Protein AF-0000000072868939 (afdb_homodimer)

InterPro domains:
  IPR030956 Microcin B17-processing protein McbB [PF27891] (3-283)
  IPR030956 Microcin B17-processing protein McbB [TIGR04424] (2-283)

Foldseek 3Di:
DKAFADWDWDDDDQWIWIGDPVDIDTDNQPLLVQLVVVVNVVQADDDLVVSQVSCVVSVHDSVVSVVVCVVRVRMDDDPDAFQAQEEEEEECCLVLCVCVQPPLRSQSYHYPYRHYLPDPDDDDAALYEYEYEYQWDDVVSVVVVCVVPLPGHNYKYKYWYADAQKTKIAFIGHLVVLAADPCLVVVVVLVVQCVVVPVPCPTVNVVNVVCNVVVGTDHHPPDDPLLSVLVVVVVSLLSSLRNGDDPDDDDPQSRQWMWMARNVVRDIDIDGTHGDPPDPSNVD/DKAFADWDWDDDDQWIWIGDPVDIDTDNQPLLVQLVVVCNVVQTDDDLVVSQVSCVVSVHDSVVSVVVCVVRVRMDDDPDAFQAQEEEEEECCLVLCVCVQPPLRSQSYHYPYRHYLPDPDDDDAALYEYEYEYQWDDVVSVVVVCVVPLPGHNYKYKYWYADAQKTKIAFIGHLVVLAADPCLVVVVVLVVQCVVVPVPCPTVNVVNVVCNVVVGTDHHPPDDPLLSVLVVVVVSLLSSLRNGDDPDDDDPQSRQWMWMARNVVRDIDIDGTHGDPPDPSNVD

Structure (mmCIF, N/CA/C/O backbone):
data_AF-0000000072868939-model_v1
#
loop_
_entity.id
_entity.type
_entity.pdbx_description
1 polymer 'McbB family protein'
#
loop_
_atom_site.group_PDB
_atom_site.id
_atom_site.type_symbol
_atom_site.label_atom_id
_atom_site.label_alt_id
_atom_site.label_comp_id
_atom_site.label_asym_id
_atom_site.label_entity_id
_atom_site.label_seq_id
_atom_site.pdbx_PDB_ins_code
_atom_site.Cartn_x
_atom_site.Cartn_y
_atom_site.Cartn_z
_atom_site.occupancy
_atom_site.B_iso_or_equiv
_atom_site.auth_seq_id
_atom_site.auth_comp_id
_atom_site.auth_asym_id
_atom_site.auth_atom_id
_atom_site.pdbx_PDB_model_num
ATOM 1 N N . MET A 1 1 ? 19.656 -20.578 -13.594 1 76.12 1 MET A N 1
ATOM 2 C CA . MET A 1 1 ? 18.891 -20.453 -12.352 1 76.12 1 MET A CA 1
ATOM 3 C C . MET A 1 1 ? 17.406 -20.312 -12.648 1 76.12 1 MET A C 1
ATOM 5 O O . MET A 1 1 ? 17.016 -19.859 -13.719 1 76.12 1 MET A O 1
ATOM 9 N N . ILE A 1 2 ? 16.641 -21.016 -11.828 1 81.94 2 ILE A N 1
ATOM 10 C CA . ILE A 1 2 ? 15.203 -21.062 -12.023 1 81.94 2 ILE A CA 1
ATOM 11 C C . ILE A 1 2 ? 14.508 -20.297 -10.898 1 81.94 2 ILE A C 1
ATOM 13 O O . ILE A 1 2 ? 14.914 -20.391 -9.734 1 81.94 2 ILE A O 1
ATOM 17 N N . ASN A 1 3 ? 13.516 -19.531 -11.281 1 82.19 3 ASN A N 1
ATOM 18 C CA . ASN A 1 3 ? 12.703 -18.797 -10.305 1 82.19 3 ASN A CA 1
ATOM 19 C C . ASN A 1 3 ? 11.312 -19.406 -10.156 1 82.19 3 ASN A C 1
ATOM 21 O O . ASN A 1 3 ? 10.578 -19.516 -11.141 1 82.19 3 ASN A O 1
ATOM 25 N N . ILE A 1 4 ? 11.078 -19.812 -8.984 1 86.81 4 ILE A N 1
ATOM 26 C CA . ILE A 1 4 ? 9.734 -20.328 -8.711 1 86.81 4 ILE A CA 1
ATOM 27 C C . ILE A 1 4 ? 8.797 -19.156 -8.406 1 86.81 4 ILE A C 1
ATOM 29 O O . ILE A 1 4 ? 9.008 -18.422 -7.441 1 86.81 4 ILE A O 1
ATOM 33 N N . LEU A 1 5 ? 7.793 -19.047 -9.203 1 82.69 5 LEU A N 1
ATOM 34 C CA . LEU A 1 5 ? 6.816 -17.984 -9.047 1 82.69 5 LEU A CA 1
ATOM 35 C C . LEU A 1 5 ? 5.68 -18.406 -8.125 1 82.69 5 LEU A C 1
ATOM 37 O O . LEU A 1 5 ? 5.5 -19.609 -7.871 1 82.69 5 LEU A O 1
ATOM 41 N N . PRO A 1 6 ? 5.012 -17.422 -7.656 1 81.69 6 PRO A N 1
ATOM 42 C CA . PRO A 1 6 ? 3.891 -17.766 -6.781 1 81.69 6 PRO A CA 1
ATOM 43 C C . PRO A 1 6 ? 2.811 -18.578 -7.492 1 81.69 6 PRO A C 1
ATOM 45 O O . PRO A 1 6 ? 2.502 -18.312 -8.656 1 81.69 6 PRO A O 1
ATOM 48 N N . PHE A 1 7 ? 2.381 -19.547 -6.809 1 88.31 7 PHE A N 1
ATOM 49 C CA . PHE A 1 7 ? 1.257 -20.328 -7.309 1 88.31 7 PHE A CA 1
ATOM 50 C C . PHE A 1 7 ? 0.473 -20.938 -6.156 1 88.31 7 PHE A C 1
ATOM 52 O O . PHE A 1 7 ? 0.938 -20.953 -5.012 1 88.31 7 PHE A O 1
ATOM 59 N N . GLU A 1 8 ? -0.803 -21.312 -6.469 1 87.81 8 GLU A N 1
ATOM 60 C CA . GLU A 1 8 ? -1.656 -22 -5.504 1 87.81 8 GLU A CA 1
ATOM 61 C C . GLU A 1 8 ? -2.193 -23.312 -6.078 1 87.81 8 GLU A C 1
ATOM 63 O O . GLU A 1 8 ? -2.391 -23.438 -7.289 1 87.81 8 GLU A O 1
ATOM 68 N N . ILE A 1 9 ? -2.279 -24.25 -5.172 1 88.38 9 ILE A N 1
ATOM 69 C CA . ILE A 1 9 ? -2.91 -25.516 -5.523 1 88.38 9 ILE A CA 1
ATOM 70 C C . ILE A 1 9 ? -4.164 -25.719 -4.676 1 88.38 9 ILE A C 1
ATOM 72 O O . ILE A 1 9 ? -4.113 -25.625 -3.447 1 88.38 9 ILE A O 1
ATOM 76 N N . ILE A 1 10 ? -5.215 -25.859 -5.383 1 86.56 10 ILE A N 1
ATOM 77 C CA . ILE A 1 10 ? -6.473 -26.109 -4.688 1 86.56 10 ILE A CA 1
ATOM 78 C C . ILE A 1 10 ? -6.988 -27.5 -5.051 1 86.56 10 ILE A C 1
ATOM 80 O O . ILE A 1 10 ? -6.973 -27.891 -6.223 1 86.56 10 ILE A O 1
ATOM 84 N N . SER A 1 11 ? -7.285 -28.188 -4.004 1 84.25 11 SER A N 1
ATOM 85 C CA . SER A 1 11 ? -7.789 -29.531 -4.246 1 84.25 11 SER A CA 1
ATOM 86 C C . SER A 1 11 ? -9.125 -29.766 -3.553 1 84.25 11 SER A C 1
ATOM 88 O O . SER A 1 11 ? -9.32 -29.344 -2.41 1 84.25 11 SER A O 1
ATOM 90 N N . ARG A 1 12 ? -10.125 -30.219 -4.297 1 81.44 12 ARG A N 1
ATOM 91 C CA . ARG A 1 12 ? -11.406 -30.656 -3.744 1 81.44 12 ARG A CA 1
ATOM 92 C C . ARG A 1 12 ? -11.898 -31.906 -4.438 1 81.44 12 ARG A C 1
ATOM 94 O O . ARG A 1 12 ? -11.984 -31.953 -5.668 1 81.44 12 ARG A O 1
ATOM 101 N N . ASN A 1 13 ? -12.227 -32.812 -3.531 1 79.56 13 ASN A N 1
ATOM 102 C CA . ASN A 1 13 ? -12.641 -34.125 -4.039 1 79.56 13 ASN A CA 1
ATOM 103 C C . ASN A 1 13 ? -11.602 -34.719 -4.988 1 79.56 13 ASN A C 1
ATOM 105 O O . ASN A 1 13 ? -10.43 -34.875 -4.625 1 79.56 13 ASN A O 1
ATOM 109 N N . THR A 1 14 ? -11.852 -34.906 -6.293 1 76.19 14 THR A N 1
ATOM 110 C CA . THR A 1 14 ? -10.93 -35.562 -7.207 1 76.19 14 THR A CA 1
ATOM 111 C C . THR A 1 14 ? -10.281 -34.531 -8.148 1 76.19 14 THR A C 1
ATOM 113 O O . THR A 1 14 ? -9.547 -34.906 -9.062 1 76.19 14 THR A O 1
ATOM 116 N N . LYS A 1 15 ? -10.539 -33.312 -7.863 1 82.81 15 LYS A N 1
ATOM 117 C CA . LYS A 1 15 ? -10.016 -32.312 -8.781 1 82.81 15 LYS A CA 1
ATOM 118 C C . LYS A 1 15 ? -8.922 -31.484 -8.117 1 82.81 15 LYS A C 1
ATOM 120 O O . LYS A 1 15 ? -9.07 -31.047 -6.969 1 82.81 15 LYS A O 1
ATOM 125 N N . THR A 1 16 ? -7.773 -31.391 -8.766 1 87.12 16 THR A N 1
ATOM 126 C CA . THR A 1 16 ? -6.668 -30.562 -8.312 1 87.12 16 THR A CA 1
ATOM 127 C C . THR A 1 16 ? -6.348 -29.484 -9.352 1 87.12 16 THR A C 1
ATOM 129 O O . THR A 1 16 ? -6.086 -29.797 -10.516 1 87.12 16 THR A O 1
ATOM 132 N N . LEU A 1 17 ? -6.414 -28.234 -8.883 1 88.88 17 LEU A N 1
ATOM 133 C CA . LEU A 1 17 ? -6.191 -27.109 -9.797 1 88.88 17 LEU A CA 1
ATOM 134 C C . LEU A 1 17 ? -4.926 -26.344 -9.422 1 88.88 17 LEU A C 1
ATOM 136 O O . LEU A 1 17 ? -4.699 -26.062 -8.242 1 88.88 17 LEU A O 1
ATOM 140 N N . LEU A 1 18 ? -4.113 -26.188 -10.414 1 89.94 18 LEU A N 1
ATOM 141 C CA . LEU A 1 18 ? -2.971 -25.281 -10.297 1 89.94 18 LEU A CA 1
ATOM 142 C C . LEU A 1 18 ? -3.332 -23.875 -10.758 1 89.94 18 LEU A C 1
ATOM 144 O O . LEU A 1 18 ? -3.863 -23.688 -11.852 1 89.94 18 LEU A O 1
ATOM 148 N N . ILE A 1 19 ? -3.127 -22.922 -9.852 1 87.31 19 ILE A N 1
ATOM 149 C CA . ILE A 1 19 ? -3.443 -21.531 -10.164 1 87.31 19 ILE A CA 1
ATOM 150 C C . ILE A 1 19 ? -2.17 -20.688 -10.125 1 87.31 19 ILE A C 1
ATOM 152 O O . ILE A 1 19 ? -1.47 -20.656 -9.109 1 87.31 19 ILE A O 1
ATOM 156 N N . THR A 1 20 ? -1.794 -20.078 -11.219 1 86.88 20 THR A N 1
ATOM 157 C CA . THR A 1 20 ? -0.674 -19.141 -11.328 1 86.88 20 THR A CA 1
ATOM 158 C C . THR A 1 20 ? -1.144 -17.797 -11.844 1 86.88 20 THR A C 1
ATOM 160 O O . THR A 1 20 ? -2.344 -17.562 -12.023 1 86.88 20 THR A O 1
ATOM 163 N N . TYR A 1 21 ? -0.229 -16.891 -12.023 1 77.5 21 TYR A N 1
ATOM 164 C CA . TYR A 1 21 ? -0.583 -15.578 -12.547 1 77.5 21 TYR A CA 1
ATOM 165 C C . TYR A 1 21 ? -1.028 -15.672 -14 1 77.5 21 TYR A C 1
ATOM 167 O O . TYR A 1 21 ? -1.817 -14.844 -14.469 1 77.5 21 TYR A O 1
ATOM 175 N N . ILE A 1 22 ? -0.579 -16.703 -14.656 1 76.25 22 ILE A N 1
ATOM 176 C CA . ILE A 1 22 ? -0.777 -16.688 -16.109 1 76.25 22 ILE A CA 1
ATOM 177 C C . ILE A 1 22 ? -1.747 -17.797 -16.5 1 76.25 22 ILE A C 1
ATOM 179 O O . ILE A 1 22 ? -2.287 -17.797 -17.609 1 76.25 22 ILE A O 1
ATOM 183 N N . SER A 1 23 ? -1.948 -18.766 -15.5 1 78.44 23 SER A N 1
ATOM 184 C CA . SER A 1 23 ? -2.77 -19.875 -15.953 1 78.44 23 SER A CA 1
ATOM 185 C C . SER A 1 23 ? -3.463 -20.578 -14.781 1 78.44 23 SER A C 1
ATOM 187 O O . SER A 1 23 ? -3.084 -20.375 -13.625 1 78.44 23 SER A O 1
ATOM 189 N N . SER A 1 24 ? -4.504 -21.234 -15.148 1 82.5 24 SER A N 1
ATOM 190 C CA . SER A 1 24 ? -5.164 -22.203 -14.281 1 82.5 24 SER A CA 1
ATOM 191 C C . SER A 1 24 ? -5.34 -23.547 -14.984 1 82.5 24 SER A C 1
ATOM 193 O O . SER A 1 24 ? -5.984 -23.625 -16.031 1 82.5 24 SER A O 1
ATOM 195 N N . VAL A 1 25 ? -4.699 -24.562 -14.414 1 84.69 25 VAL A N 1
ATOM 196 C CA . VAL A 1 25 ? -4.715 -25.844 -15.109 1 84.69 25 VAL A CA 1
ATOM 197 C C . VAL A 1 25 ? -5.059 -26.969 -14.133 1 84.69 25 VAL A C 1
ATOM 199 O O . VAL A 1 25 ? -4.719 -26.891 -12.945 1 84.69 25 VAL A O 1
ATOM 202 N N . ASP A 1 26 ? -5.766 -27.953 -14.711 1 85.94 26 ASP A N 1
ATOM 203 C CA . ASP A 1 26 ? -6.039 -29.172 -13.961 1 85.94 26 ASP A CA 1
ATOM 204 C C . ASP A 1 26 ? -4.805 -30.078 -13.914 1 85.94 26 ASP A C 1
ATOM 206 O O . ASP A 1 26 ? -4.164 -30.312 -14.938 1 85.94 26 ASP A O 1
ATOM 210 N N . ILE A 1 27 ? -4.527 -30.453 -12.68 1 89.12 27 ILE A N 1
ATOM 211 C CA . ILE A 1 27 ? -3.387 -31.359 -12.531 1 89.12 27 ILE A CA 1
ATOM 212 C C . ILE A 1 27 ? -3.877 -32.75 -12.195 1 89.12 27 ILE A C 1
ATOM 214 O O . ILE A 1 27 ? -4.461 -32.969 -11.133 1 89.12 27 ILE A O 1
ATOM 218 N N . THR A 1 28 ? -3.613 -33.719 -13.055 1 88.31 28 THR A N 1
ATOM 219 C CA . THR A 1 28 ? -4.055 -35.094 -12.859 1 88.31 28 THR A CA 1
ATOM 220 C C . THR A 1 28 ? -2.867 -36 -12.555 1 88.31 28 THR A C 1
ATOM 222 O O . THR A 1 28 ? -3.023 -37.031 -11.891 1 88.31 28 THR A O 1
ATOM 225 N N . HIS A 1 29 ? -1.738 -35.625 -12.992 1 91.31 29 HIS A N 1
ATOM 226 C CA . HIS A 1 29 ? -0.542 -36.438 -12.812 1 91.31 29 HIS A CA 1
ATOM 227 C C . HIS A 1 29 ? -0.045 -36.375 -11.375 1 91.31 29 HIS A C 1
ATOM 229 O O . HIS A 1 29 ? 0.337 -35.312 -10.891 1 91.31 29 HIS A O 1
ATOM 235 N N . GLU A 1 30 ? -0.008 -37.531 -10.711 1 90.94 30 GLU A N 1
ATOM 236 C CA . GLU A 1 30 ? 0.362 -37.594 -9.297 1 90.94 30 GLU A CA 1
ATOM 237 C C . GLU A 1 30 ? 1.808 -37.156 -9.086 1 90.94 30 GLU A C 1
ATOM 239 O O . GLU A 1 30 ? 2.125 -36.531 -8.086 1 90.94 30 GLU A O 1
ATOM 244 N N . GLY A 1 31 ? 2.611 -37.5 -9.977 1 93.31 31 GLY A N 1
ATOM 245 C CA . GLY A 1 31 ? 3.992 -37.062 -9.898 1 93.31 31 GLY A CA 1
ATOM 246 C C . GLY A 1 31 ? 4.133 -35.531 -9.906 1 93.31 31 GLY A C 1
ATOM 247 O O . GLY A 1 31 ? 4.906 -34.969 -9.125 1 93.31 31 GLY A O 1
ATOM 248 N N . MET A 1 32 ? 3.381 -34.906 -10.734 1 94.81 32 MET A N 1
ATOM 249 C CA . MET A 1 32 ? 3.436 -33.438 -10.836 1 94.81 32 MET A CA 1
ATOM 250 C C . MET A 1 32 ? 2.875 -32.812 -9.578 1 94.81 32 MET A C 1
ATOM 252 O O . MET A 1 32 ? 3.379 -31.766 -9.133 1 94.81 32 MET A O 1
ATOM 256 N N . LYS A 1 33 ? 1.9 -33.406 -9.07 1 93 33 LYS A N 1
ATOM 257 C CA . LYS A 1 33 ? 1.37 -32.906 -7.809 1 93 33 LYS A CA 1
ATOM 258 C C . LYS A 1 33 ? 2.443 -32.875 -6.727 1 93 33 LYS A C 1
ATOM 260 O O . LYS A 1 33 ? 2.58 -31.906 -5.984 1 93 33 LYS A O 1
ATOM 265 N N . LYS A 1 34 ? 3.17 -33.906 -6.715 1 93.06 34 LYS A N 1
ATOM 266 C CA . LYS A 1 34 ? 4.242 -34.031 -5.73 1 93.06 34 LYS A CA 1
ATOM 267 C C . LYS A 1 34 ? 5.316 -32.969 -5.953 1 93.06 34 LYS A C 1
ATOM 269 O O . LYS A 1 34 ? 5.809 -32.344 -5 1 93.06 34 LYS A O 1
ATOM 274 N N . VAL A 1 35 ? 5.641 -32.781 -7.156 1 95.06 35 VAL A N 1
ATOM 275 C CA . VAL A 1 35 ? 6.652 -31.797 -7.504 1 95.06 35 VAL A CA 1
ATOM 276 C C . VAL A 1 35 ? 6.18 -30.406 -7.07 1 95.06 35 VAL A C 1
ATOM 278 O O . VAL A 1 35 ? 6.93 -29.656 -6.438 1 95.06 35 VAL A O 1
ATOM 281 N N . LEU A 1 36 ? 4.953 -30.109 -7.367 1 94.12 36 LEU A N 1
ATOM 282 C CA . LEU A 1 36 ? 4.387 -28.812 -7.047 1 94.12 36 LEU A CA 1
ATOM 283 C C . LEU A 1 36 ? 4.328 -28.594 -5.539 1 94.12 36 LEU A C 1
ATOM 285 O O . LEU A 1 36 ? 4.609 -27.5 -5.051 1 94.12 36 LEU A O 1
ATOM 289 N N . GLU A 1 37 ? 4.027 -29.594 -4.848 1 91.69 37 GLU A N 1
ATOM 290 C CA . GLU A 1 37 ? 4 -29.5 -3.393 1 91.69 37 GLU A CA 1
ATOM 291 C C . GLU A 1 37 ? 5.391 -29.203 -2.834 1 91.69 37 GLU A C 1
ATOM 293 O O . GLU A 1 37 ? 5.535 -28.422 -1.894 1 91.69 37 GLU A O 1
ATOM 298 N N . SER A 1 38 ? 6.34 -29.797 -3.432 1 91.25 38 SER A N 1
ATOM 299 C CA . SER A 1 38 ? 7.719 -29.562 -3.014 1 91.25 38 SER A CA 1
ATOM 300 C C . SER A 1 38 ? 8.156 -28.141 -3.334 1 91.25 38 SE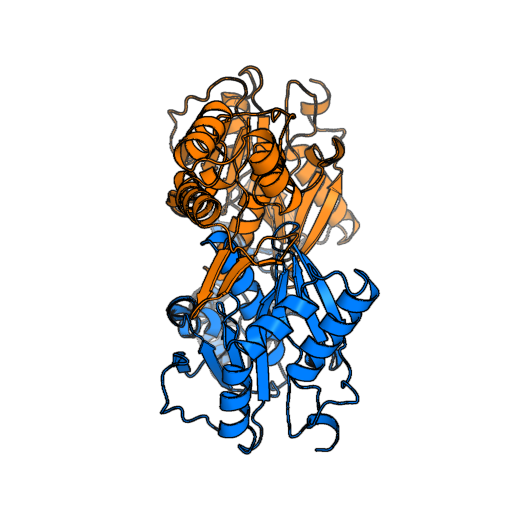R A C 1
ATOM 302 O O . SER A 1 38 ? 8.867 -27.516 -2.547 1 91.25 38 SER A O 1
ATOM 304 N N . LEU A 1 39 ? 7.699 -27.672 -4.457 1 91.31 39 LEU A N 1
ATOM 305 C CA . LEU A 1 39 ? 8.102 -26.344 -4.914 1 91.31 39 LEU A CA 1
ATOM 306 C C . LEU A 1 39 ? 7.41 -25.25 -4.105 1 91.31 39 LEU A C 1
ATOM 308 O O . LEU A 1 39 ? 7.914 -24.125 -4.008 1 91.31 39 LEU A O 1
ATOM 312 N N . ARG A 1 40 ? 6.312 -25.562 -3.576 1 86.12 40 ARG A N 1
ATOM 313 C CA . ARG A 1 40 ? 5.531 -24.594 -2.812 1 86.12 40 ARG A CA 1
ATOM 314 C C . ARG A 1 40 ? 6.336 -24.047 -1.637 1 86.12 40 ARG A C 1
ATOM 316 O O . ARG A 1 40 ? 6.215 -22.875 -1.288 1 86.12 40 ARG A O 1
ATOM 323 N N . SER A 1 41 ? 7.18 -24.875 -1.128 1 80.25 41 SER A N 1
ATOM 324 C CA . SER A 1 41 ? 7.965 -24.484 0.037 1 80.25 41 SER A CA 1
ATOM 325 C C . SER A 1 41 ? 9.289 -23.844 -0.379 1 80.25 41 SER A C 1
ATOM 327 O O . SER A 1 41 ? 10.047 -23.375 0.469 1 80.25 41 SER A O 1
ATOM 329 N N . LYS A 1 42 ? 9.555 -23.828 -1.632 1 77.94 42 LYS A N 1
ATOM 330 C CA . LYS A 1 42 ? 10.852 -23.359 -2.113 1 77.94 42 LYS A CA 1
ATOM 331 C C . LYS A 1 42 ? 10.688 -22.125 -3.016 1 77.94 42 LYS A C 1
ATOM 333 O O . LYS A 1 42 ? 11.375 -22.016 -4.035 1 77.94 42 LYS A O 1
ATOM 338 N N . GLN A 1 43 ? 9.789 -21.375 -2.682 1 74.94 43 GLN A N 1
ATOM 339 C CA . GLN A 1 43 ? 9.594 -20.188 -3.51 1 74.94 43 GLN A CA 1
ATOM 340 C C . GLN A 1 43 ? 10.867 -19.359 -3.596 1 74.94 43 GLN A C 1
ATOM 342 O O . GLN A 1 43 ? 11.586 -19.203 -2.604 1 74.94 43 GLN A O 1
ATOM 347 N N . GLY A 1 44 ? 11.125 -18.875 -4.801 1 75.5 44 GLY A N 1
ATOM 348 C CA . GLY A 1 44 ? 12.352 -18.141 -5.043 1 75.5 44 GLY A CA 1
ATOM 349 C C . GLY A 1 44 ? 13.297 -18.844 -5.996 1 75.5 44 GLY A C 1
ATOM 350 O O . GLY A 1 44 ? 12.859 -19.609 -6.863 1 75.5 44 GLY A O 1
ATOM 351 N N . ILE A 1 45 ? 14.617 -18.5 -5.906 1 75.44 45 ILE A N 1
ATOM 352 C CA . ILE A 1 45 ? 15.602 -19 -6.863 1 75.44 45 ILE A CA 1
ATOM 353 C C . ILE A 1 45 ? 16.125 -20.359 -6.418 1 75.44 45 ILE A C 1
ATOM 355 O O . ILE A 1 45 ? 16.531 -20.531 -5.27 1 75.44 45 ILE A O 1
ATOM 359 N N . ILE A 1 46 ? 16 -21.297 -7.324 1 82.69 46 ILE A N 1
ATOM 360 C CA . ILE A 1 46 ? 16.547 -22.609 -7.062 1 82.69 46 ILE A CA 1
ATOM 361 C C . ILE A 1 46 ? 17.469 -23.016 -8.211 1 82.69 46 ILE A C 1
ATOM 363 O O . ILE A 1 46 ? 17.422 -22.422 -9.289 1 82.69 46 ILE A O 1
ATOM 367 N N . SER A 1 47 ? 18.297 -23.906 -7.941 1 85.81 47 SER A N 1
ATOM 368 C CA . SER A 1 47 ? 19.172 -24.422 -8.984 1 85.81 47 SER A CA 1
ATOM 369 C C . SER A 1 47 ? 18.422 -25.359 -9.93 1 85.81 47 SER A C 1
ATOM 371 O O . SER A 1 47 ? 17.469 -26.016 -9.523 1 85.81 47 SER A O 1
ATOM 373 N N . GLU A 1 48 ? 18.906 -25.359 -11.172 1 88.31 48 GLU A N 1
ATOM 374 C CA . GLU A 1 48 ? 18.344 -26.281 -12.148 1 88.31 48 GLU A CA 1
ATOM 375 C C . GLU A 1 48 ? 18.531 -27.734 -11.703 1 88.31 48 GLU A C 1
ATOM 377 O O . GLU A 1 48 ? 17.688 -28.578 -11.977 1 88.31 48 GLU A O 1
ATOM 382 N N . TYR A 1 49 ? 19.594 -27.891 -11.039 1 90.88 49 TYR A N 1
ATOM 383 C CA . TYR A 1 49 ? 19.906 -29.234 -10.547 1 90.88 49 TYR A CA 1
ATOM 384 C C . TYR A 1 49 ? 18.828 -29.719 -9.578 1 90.88 49 TYR A C 1
ATOM 386 O O . TYR A 1 49 ? 18.391 -30.859 -9.648 1 90.88 49 TYR A O 1
ATOM 394 N N . LEU A 1 50 ? 18.422 -28.922 -8.727 1 91.75 50 LEU A N 1
ATOM 395 C CA . LEU A 1 50 ? 17.406 -29.266 -7.738 1 91.75 50 LEU A CA 1
ATOM 396 C C . LEU A 1 50 ? 16.062 -29.578 -8.414 1 91.75 50 LEU A C 1
ATOM 398 O O . LEU A 1 50 ? 15.375 -30.516 -8.016 1 91.75 50 LEU A O 1
ATOM 402 N N . LEU A 1 51 ? 15.734 -28.797 -9.367 1 93.56 51 LEU A N 1
ATOM 403 C CA . LEU A 1 51 ? 14.5 -29.062 -10.094 1 93.56 51 LEU A CA 1
ATOM 404 C C . LEU A 1 51 ? 14.562 -30.406 -10.812 1 93.56 51 LEU A C 1
ATOM 406 O O . LEU A 1 51 ? 13.609 -31.188 -10.766 1 93.56 51 LEU A O 1
ATOM 410 N N . ASP A 1 52 ? 15.727 -30.641 -11.391 1 94.81 52 ASP A N 1
ATOM 411 C CA . ASP A 1 52 ? 15.922 -31.906 -12.094 1 94.81 52 ASP A CA 1
ATOM 412 C C . ASP A 1 52 ? 15.781 -33.094 -11.148 1 94.81 52 ASP A C 1
ATOM 414 O O . ASP A 1 52 ? 15.18 -34.094 -11.5 1 94.81 52 ASP A O 1
ATOM 418 N N . LYS A 1 53 ? 16.312 -32.906 -10.055 1 95 53 LYS A N 1
ATOM 419 C CA . LYS A 1 53 ? 16.25 -33.969 -9.047 1 95 53 LYS A CA 1
ATOM 420 C C . LYS A 1 53 ? 14.797 -34.25 -8.633 1 95 53 LYS A C 1
ATOM 422 O O . LYS A 1 53 ? 14.391 -35.406 -8.492 1 95 53 LYS A O 1
ATOM 427 N N . LEU A 1 54 ? 14 -33.219 -8.414 1 94.81 54 LEU A N 1
ATOM 428 C CA . LEU A 1 54 ? 12.602 -33.344 -8.023 1 94.81 54 LEU A CA 1
ATOM 429 C C . LEU A 1 54 ? 11.797 -34.062 -9.109 1 94.81 54 LEU A C 1
ATOM 431 O O . LEU A 1 54 ? 10.961 -34.906 -8.812 1 94.81 54 LEU A O 1
ATOM 435 N N . LEU A 1 55 ? 12.07 -33.719 -10.312 1 96.06 55 LEU A N 1
ATOM 436 C CA . LEU A 1 55 ? 11.367 -34.312 -11.438 1 96.06 55 LEU A CA 1
ATOM 437 C C . LEU A 1 55 ? 11.727 -35.781 -11.578 1 96.06 55 LEU A C 1
ATOM 439 O O . LEU A 1 55 ? 10.859 -36.625 -11.805 1 96.06 55 LEU A O 1
ATOM 443 N N . ASP A 1 56 ? 12.984 -36.062 -11.359 1 95.06 56 ASP A N 1
ATOM 444 C CA . ASP A 1 56 ? 13.461 -37.438 -11.445 1 95.06 56 ASP A CA 1
ATOM 445 C C . ASP A 1 56 ? 12.828 -38.312 -10.359 1 95.06 56 ASP A C 1
ATOM 447 O O . ASP A 1 56 ? 12.383 -39.406 -10.625 1 95.06 56 ASP A O 1
ATOM 451 N N . GLU A 1 57 ? 12.781 -37.781 -9.25 1 94.75 57 GLU A N 1
ATOM 452 C CA . GLU A 1 57 ? 12.219 -38.5 -8.109 1 94.75 57 GLU A CA 1
ATOM 453 C C . GLU A 1 57 ? 10.727 -38.781 -8.312 1 94.75 57 GLU A C 1
ATOM 455 O O . GLU A 1 57 ? 10.188 -39.719 -7.754 1 94.75 57 GLU A O 1
ATOM 460 N N . SER A 1 58 ? 10.094 -38 -9.062 1 94.25 58 SER A N 1
ATOM 461 C CA . SER A 1 58 ? 8.656 -38.125 -9.289 1 94.25 58 SER A CA 1
ATOM 462 C C . SER A 1 58 ? 8.375 -38.812 -10.617 1 94.25 58 SER A C 1
ATOM 464 O O . SER A 1 58 ? 7.23 -38.844 -11.086 1 94.25 58 SER A O 1
ATOM 466 N N . LEU A 1 59 ? 9.367 -39.281 -11.266 1 93.31 59 LEU A N 1
ATOM 467 C CA . LEU A 1 59 ? 9.289 -40.062 -12.492 1 93.31 59 LEU A CA 1
ATOM 468 C C . LEU A 1 59 ? 8.68 -39.25 -13.625 1 93.31 59 LEU A C 1
ATOM 470 O O . LEU A 1 59 ? 7.82 -39.719 -14.359 1 93.31 59 LEU A O 1
ATOM 474 N N . ILE A 1 60 ? 9.023 -37.969 -13.625 1 95.25 60 ILE A N 1
ATOM 475 C CA . ILE A 1 60 ? 8.602 -37.094 -14.695 1 95.25 60 ILE A CA 1
ATOM 476 C C . ILE A 1 60 ? 9.781 -36.781 -15.625 1 95.25 60 ILE A C 1
ATOM 478 O O . ILE A 1 60 ? 10.898 -36.531 -15.156 1 95.25 60 ILE A O 1
ATOM 482 N N . ASP A 1 61 ? 9.477 -36.938 -16.906 1 95 61 ASP A N 1
ATOM 483 C CA . ASP A 1 61 ? 10.5 -36.531 -17.859 1 95 61 ASP A CA 1
ATOM 484 C C . ASP A 1 61 ? 10.93 -35.094 -17.625 1 95 61 ASP A C 1
ATOM 486 O O . ASP A 1 61 ? 10.086 -34.188 -17.547 1 95 61 ASP A O 1
ATOM 490 N N . LYS A 1 62 ? 12.188 -34.844 -17.578 1 94.12 62 LYS A N 1
ATOM 491 C CA . LYS A 1 62 ? 12.727 -33.562 -17.188 1 94.12 62 LYS A CA 1
ATOM 492 C C . LYS A 1 62 ? 12.297 -32.469 -18.172 1 94.12 62 LYS A C 1
ATOM 494 O O . LYS A 1 62 ? 11.836 -31.391 -17.75 1 94.12 62 LYS A O 1
ATOM 499 N N . ASP A 1 63 ? 12.43 -32.719 -19.406 1 93.88 63 ASP A N 1
ATOM 500 C CA . ASP A 1 63 ? 12.109 -31.703 -20.406 1 93.88 63 ASP A CA 1
ATOM 501 C C . ASP A 1 63 ? 10.617 -31.391 -20.422 1 93.88 63 ASP A C 1
ATOM 503 O O . ASP A 1 63 ? 10.219 -30.234 -20.484 1 93.88 63 ASP A O 1
ATOM 507 N N . LYS A 1 64 ? 9.883 -32.406 -20.297 1 93.88 64 LYS A N 1
ATOM 508 C CA . LYS A 1 64 ? 8.438 -32.219 -20.281 1 93.88 64 LYS A CA 1
ATOM 509 C C . LYS A 1 64 ? 7.965 -31.531 -19.016 1 93.88 64 LYS A C 1
ATOM 511 O O . LYS A 1 64 ? 7.082 -30.688 -19.062 1 93.88 64 LYS A O 1
ATOM 516 N N . GLY A 1 65 ? 8.539 -31.938 -17.953 1 94.75 65 GLY A N 1
ATOM 517 C CA . GLY A 1 65 ? 8.211 -31.312 -16.688 1 94.75 65 GLY A CA 1
ATOM 518 C C . GLY A 1 65 ? 8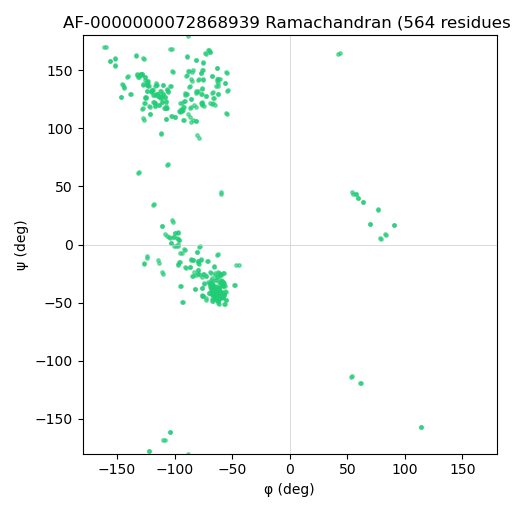.547 -29.828 -16.656 1 94.75 65 GLY A C 1
ATOM 519 O O . GLY A 1 65 ? 7.719 -29.016 -16.25 1 94.75 65 GLY A O 1
ATOM 520 N N . LYS A 1 66 ? 9.727 -29.531 -17.125 1 93.62 66 LYS A N 1
ATOM 521 C CA . LYS A 1 66 ? 10.156 -28.141 -17.172 1 93.62 66 LYS A CA 1
ATOM 522 C C . LYS A 1 66 ? 9.273 -27.312 -18.109 1 93.62 66 LYS A C 1
ATOM 524 O O . LYS A 1 66 ? 8.898 -26.188 -17.781 1 93.62 66 LYS A O 1
ATOM 529 N N . GLU A 1 67 ? 9.039 -27.906 -19.172 1 92.94 67 GLU A N 1
ATOM 530 C CA . GLU A 1 67 ? 8.172 -27.234 -20.125 1 92.94 67 GLU A CA 1
ATOM 531 C C . GLU A 1 67 ? 6.809 -26.922 -19.516 1 92.94 67 GLU A C 1
ATOM 533 O O . GLU A 1 67 ? 6.281 -25.828 -19.672 1 92.94 67 GLU A O 1
ATOM 538 N N . PHE A 1 68 ? 6.262 -27.922 -18.828 1 93.69 68 PHE A N 1
ATOM 539 C CA . PHE A 1 68 ? 4.98 -27.734 -18.156 1 93.69 68 PHE A CA 1
ATOM 540 C C . PHE A 1 68 ? 5.055 -26.609 -17.125 1 93.69 68 PHE A C 1
ATOM 542 O O . PHE A 1 68 ? 4.18 -25.734 -17.094 1 93.69 68 PHE A O 1
ATOM 549 N N . LEU A 1 69 ? 6.066 -26.547 -16.359 1 94.38 69 LEU A N 1
ATOM 550 C CA . LEU A 1 69 ? 6.219 -25.578 -15.281 1 94.38 69 LEU A CA 1
ATOM 551 C C . LEU A 1 69 ? 6.449 -24.172 -15.844 1 94.38 69 LEU A C 1
ATOM 553 O O . LEU A 1 69 ? 5.984 -23.188 -15.266 1 94.38 69 LEU A O 1
ATOM 557 N N . ILE A 1 70 ? 7.09 -24.109 -16.953 1 90 70 ILE A N 1
ATOM 558 C CA . ILE A 1 70 ? 7.34 -22.828 -17.594 1 90 70 ILE A CA 1
ATOM 559 C C . ILE A 1 70 ? 6.059 -22.328 -18.25 1 90 70 ILE A C 1
ATOM 561 O O . ILE A 1 70 ? 5.664 -21.172 -18.062 1 90 70 ILE A O 1
ATOM 565 N N . THR A 1 71 ? 5.398 -23.219 -18.922 1 87.75 71 THR A N 1
ATOM 566 C CA . THR A 1 71 ? 4.203 -22.844 -19.672 1 87.75 71 THR A CA 1
ATOM 567 C C . THR A 1 71 ? 3.076 -22.438 -18.719 1 87.75 71 THR A C 1
ATOM 569 O O . THR A 1 71 ? 2.279 -21.547 -19.047 1 87.75 71 THR A O 1
ATOM 572 N N . THR A 1 72 ? 3.049 -23.078 -17.578 1 88.56 72 THR A N 1
ATOM 573 C CA . THR A 1 72 ? 1.983 -22.781 -16.625 1 88.56 72 THR A CA 1
ATOM 574 C C . THR A 1 72 ? 2.344 -21.578 -15.75 1 88.56 72 THR A C 1
ATOM 576 O O . THR A 1 72 ? 1.496 -21.047 -15.031 1 88.56 72 THR A O 1
ATOM 579 N N . GLY A 1 73 ? 3.559 -21.156 -15.773 1 86.5 73 GLY A N 1
ATOM 580 C CA . GLY A 1 73 ? 3.977 -19.969 -15.047 1 86.5 73 GLY A CA 1
ATOM 581 C C . GLY A 1 73 ? 4.457 -20.266 -13.641 1 86.5 73 GLY A C 1
ATOM 582 O O . GLY A 1 73 ? 4.543 -19.359 -12.812 1 86.5 73 GLY A O 1
ATOM 583 N N . VAL A 1 74 ? 4.754 -21.484 -13.391 1 90.25 74 VAL A N 1
ATOM 584 C CA . VAL A 1 74 ? 5.258 -21.844 -12.062 1 90.25 74 VAL A CA 1
ATOM 585 C C . VAL A 1 74 ? 6.715 -21.422 -11.93 1 90.25 74 VAL A C 1
ATOM 587 O O . VAL A 1 74 ? 7.145 -20.969 -10.859 1 90.25 74 VAL A O 1
ATOM 590 N N . ILE A 1 75 ? 7.441 -21.578 -13.07 1 89.5 75 ILE A N 1
ATOM 591 C CA . ILE A 1 75 ? 8.844 -21.188 -13.016 1 89.5 75 ILE A CA 1
ATOM 592 C C . ILE A 1 75 ? 9.164 -20.281 -14.203 1 89.5 75 ILE A C 1
ATOM 594 O O . ILE A 1 75 ? 8.484 -20.312 -15.227 1 89.5 75 ILE A O 1
ATOM 598 N N . ASN A 1 76 ? 9.992 -19.391 -14 1 81.44 76 ASN A N 1
ATOM 599 C CA . ASN A 1 76 ? 10.57 -18.562 -15.055 1 81.44 76 ASN A CA 1
ATOM 600 C C . ASN A 1 76 ? 12.086 -18.719 -15.125 1 81.44 76 ASN A C 1
ATOM 602 O O . ASN A 1 76 ? 12.75 -18.875 -14.102 1 81.44 76 ASN A O 1
ATOM 606 N N . LYS A 1 77 ? 12.5 -18.922 -16.391 1 72.69 77 LYS A N 1
AT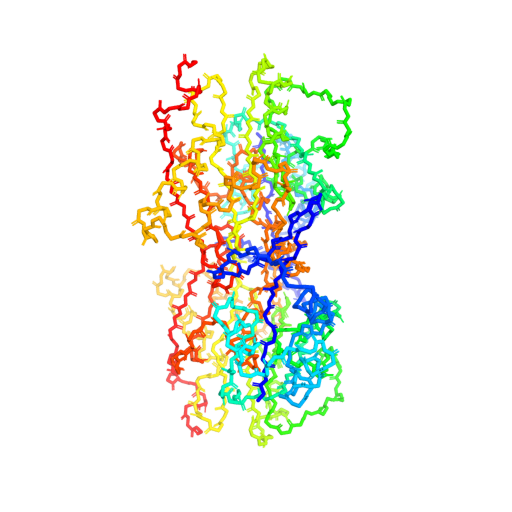OM 607 C CA . LYS A 1 77 ? 13.953 -18.984 -16.578 1 72.69 77 LYS A CA 1
ATOM 608 C C . LYS A 1 77 ? 14.555 -17.578 -16.594 1 72.69 77 LYS A C 1
ATOM 610 O O . LYS A 1 77 ? 14.062 -16.688 -17.297 1 72.69 77 LYS A O 1
ATOM 615 N N . THR A 1 78 ? 14.969 -17.078 -15.477 1 62.56 78 THR A N 1
ATOM 616 C CA . THR A 1 78 ? 15.523 -15.734 -15.438 1 62.56 78 THR A CA 1
ATOM 617 C C . THR A 1 78 ? 17.016 -15.758 -15.742 1 62.56 78 THR A C 1
ATOM 619 O O . THR A 1 78 ? 17.766 -16.578 -15.203 1 62.56 78 THR A O 1
ATOM 622 N N . LYS A 1 79 ? 17.406 -15.188 -17.016 1 58.44 79 LYS A N 1
ATOM 623 C CA . LYS A 1 79 ? 18.797 -15.078 -17.422 1 58.44 79 LYS A CA 1
ATOM 624 C C . LYS A 1 79 ? 19.453 -13.844 -16.797 1 58.44 79 LYS A C 1
ATOM 626 O O . LYS A 1 79 ? 20.688 -13.734 -16.75 1 58.44 79 LYS A O 1
ATOM 631 N N . THR A 1 80 ? 18.672 -12.82 -16.469 1 58.5 80 THR A N 1
ATOM 632 C CA . THR A 1 80 ? 19.406 -11.578 -16.312 1 58.5 80 THR A CA 1
ATOM 633 C C . THR A 1 80 ? 19.812 -11.367 -14.859 1 58.5 80 THR A C 1
ATOM 635 O O . THR A 1 80 ? 19.016 -11.602 -13.945 1 58.5 80 THR A O 1
ATOM 638 N N . SER A 1 81 ? 21.125 -11.375 -14.688 1 63.56 81 SER A N 1
ATOM 639 C CA . SER A 1 81 ? 21.688 -11.047 -13.383 1 63.56 81 SER A CA 1
ATOM 640 C C . SER A 1 81 ? 21.406 -9.594 -13.008 1 63.56 81 SER A C 1
ATOM 642 O O . SER A 1 81 ? 21.641 -8.688 -13.812 1 63.56 81 SER A O 1
ATOM 644 N N . PRO A 1 82 ? 20.719 -9.383 -11.922 1 72 82 PRO A N 1
ATOM 645 C CA . PRO A 1 82 ? 20.562 -7.996 -11.492 1 72 82 PRO A CA 1
ATOM 646 C C . PRO A 1 82 ? 21.891 -7.262 -11.328 1 72 82 PRO A C 1
ATOM 648 O O . PRO A 1 82 ? 22.938 -7.895 -11.172 1 72 82 PRO A O 1
ATOM 651 N N . LEU A 1 83 ? 21.859 -6.008 -11.602 1 72.5 83 LEU A N 1
ATOM 652 C CA . LEU A 1 83 ? 23.062 -5.195 -11.453 1 72.5 83 LEU A CA 1
ATOM 653 C C . LEU A 1 83 ? 23.578 -5.258 -10.023 1 72.5 83 LEU A C 1
ATOM 655 O O . LEU A 1 83 ? 24.797 -5.238 -9.797 1 72.5 83 LEU A O 1
ATOM 659 N N . TRP A 1 84 ? 22.703 -5.324 -9.109 1 84.75 84 TRP A N 1
ATOM 660 C CA . TRP A 1 84 ? 23.078 -5.477 -7.711 1 84.75 84 TRP A CA 1
ATOM 661 C C . TRP A 1 84 ? 22.531 -6.781 -7.137 1 84.75 84 TRP A C 1
ATOM 663 O O . TRP A 1 84 ? 21.344 -7.074 -7.281 1 84.75 84 TRP A O 1
ATOM 673 N N . VAL A 1 85 ? 23.406 -7.469 -6.57 1 81.69 85 VAL A N 1
ATOM 674 C CA . VAL A 1 85 ? 23.016 -8.789 -6.078 1 81.69 85 VAL A CA 1
ATOM 675 C C . VAL A 1 85 ? 22.688 -8.711 -4.59 1 81.69 85 VAL A C 1
ATOM 677 O O . VAL A 1 85 ? 21.984 -9.578 -4.055 1 81.69 85 VAL A O 1
ATOM 680 N N . ASN A 1 86 ? 23.141 -7.621 -3.967 1 87.56 86 ASN A N 1
ATOM 681 C CA . ASN A 1 86 ? 22.906 -7.438 -2.539 1 87.56 86 ASN A CA 1
ATOM 682 C C . ASN A 1 86 ? 22.297 -6.074 -2.24 1 87.56 86 ASN A C 1
ATOM 684 O O . ASN A 1 86 ? 22.578 -5.094 -2.93 1 87.56 86 ASN A O 1
ATOM 688 N N . SER A 1 87 ? 21.484 -6.133 -1.258 1 94.62 87 SER A N 1
ATOM 689 C CA . SER A 1 87 ? 20.906 -4.867 -0.824 1 94.62 87 SER A CA 1
ATOM 690 C C . SER A 1 87 ? 21.016 -4.695 0.687 1 94.62 87 SER A C 1
ATOM 692 O O . SER A 1 87 ? 21.016 -5.676 1.433 1 94.62 87 SER A O 1
ATOM 694 N N . VAL A 1 88 ? 21.234 -3.49 1.073 1 96.31 88 VAL A N 1
ATOM 695 C CA . VAL A 1 88 ? 21.219 -3.092 2.477 1 96.31 88 VAL A CA 1
ATOM 696 C C . VAL A 1 88 ? 20.188 -1.99 2.688 1 96.31 88 VAL A C 1
ATOM 698 O O . VAL A 1 88 ? 20.062 -1.076 1.869 1 96.31 88 VAL A O 1
ATOM 701 N N . ILE A 1 89 ? 19.438 -2.137 3.768 1 97.5 89 ILE A N 1
ATOM 702 C CA . ILE A 1 89 ? 18.453 -1.104 4.098 1 97.5 89 ILE A CA 1
ATOM 703 C C . ILE A 1 89 ? 18.938 -0.313 5.312 1 97.5 89 ILE A C 1
ATOM 705 O O . ILE A 1 89 ? 19.219 -0.891 6.363 1 97.5 89 ILE A O 1
ATOM 709 N N . ILE A 1 90 ? 19.062 0.938 5.164 1 96.94 90 ILE A N 1
ATOM 710 C CA . ILE A 1 90 ? 19.359 1.868 6.242 1 96.94 90 ILE A CA 1
ATOM 711 C C . ILE A 1 90 ? 18.156 2.754 6.523 1 96.94 90 ILE A C 1
ATOM 713 O O . ILE A 1 90 ? 17.609 3.369 5.605 1 96.94 90 ILE A O 1
ATOM 717 N N . SER A 1 91 ? 17.703 2.814 7.723 1 97.44 91 SER A N 1
ATOM 718 C CA . SER A 1 91 ? 16.469 3.529 8.008 1 97.44 91 SER A CA 1
ATOM 719 C C . SER A 1 91 ? 16.469 4.07 9.438 1 97.44 91 SER A C 1
ATOM 721 O O . SER A 1 91 ? 17.172 3.561 10.305 1 97.44 91 SER A O 1
ATOM 723 N N . ASP A 1 92 ? 15.719 5.152 9.719 1 96.31 92 ASP A N 1
ATOM 724 C CA . ASP A 1 92 ? 15.469 5.621 11.078 1 96.31 92 ASP A CA 1
ATOM 725 C C . ASP A 1 92 ? 14.367 4.809 11.75 1 96.31 92 ASP A C 1
ATOM 727 O O . ASP A 1 92 ? 14.102 4.977 12.938 1 96.31 92 ASP A O 1
ATOM 731 N N . VAL A 1 93 ? 13.734 3.93 11.008 1 96.62 93 VAL A N 1
ATOM 732 C CA . VAL A 1 93 ? 12.727 3.012 11.539 1 96.62 93 VAL A CA 1
ATOM 733 C C . VAL A 1 93 ? 13.031 1.592 11.062 1 96.62 93 VAL A C 1
ATOM 735 O O . VAL A 1 93 ? 12.188 0.949 10.438 1 96.62 93 VAL A O 1
ATOM 738 N N . PRO A 1 94 ? 14.133 1.035 11.406 1 96.31 94 PRO A N 1
ATOM 739 C CA . PRO A 1 94 ? 14.555 -0.26 10.875 1 96.31 94 PRO A CA 1
ATOM 740 C C . PRO A 1 94 ? 13.578 -1.386 11.211 1 96.31 94 PRO A C 1
ATOM 742 O O . PRO A 1 94 ? 13.516 -2.383 10.484 1 96.31 94 PRO A O 1
ATOM 745 N N . HIS A 1 95 ? 12.836 -1.241 12.273 1 95.31 95 HIS A N 1
ATOM 746 C CA . HIS A 1 95 ? 11.922 -2.293 12.695 1 95.31 95 HIS A CA 1
ATOM 747 C C . HIS A 1 95 ? 10.852 -2.551 11.641 1 95.31 95 HIS A C 1
ATOM 749 O O . HIS A 1 95 ? 10.281 -3.643 11.578 1 95.31 95 HIS A O 1
ATOM 755 N N . LEU A 1 96 ? 10.516 -1.561 10.867 1 95.25 96 LEU A N 1
ATOM 756 C CA . LEU A 1 96 ? 9.547 -1.709 9.781 1 95.25 96 LEU A CA 1
ATOM 757 C C . LEU A 1 96 ? 9.984 -2.795 8.805 1 95.25 96 LEU A C 1
ATOM 759 O O . LEU A 1 96 ? 9.148 -3.406 8.133 1 95.25 96 LEU A O 1
ATOM 763 N N . PHE A 1 97 ? 11.281 -3.062 8.75 1 96.88 97 PHE A N 1
ATOM 764 C CA . PHE A 1 97 ? 11.828 -3.967 7.742 1 96.88 97 PHE A CA 1
ATOM 765 C C . PHE A 1 97 ? 12.328 -5.254 8.383 1 96.88 97 PHE A C 1
ATOM 767 O O . PHE A 1 97 ? 13.055 -6.027 7.754 1 96.88 97 PHE A O 1
ATOM 774 N N . SER A 1 98 ? 11.961 -5.492 9.516 1 93.88 98 SER A N 1
ATOM 775 C CA . SER A 1 98 ? 12.484 -6.602 10.297 1 93.88 98 SER A CA 1
ATOM 776 C C . SER A 1 98 ? 12.273 -7.934 9.586 1 93.88 98 SER A C 1
ATOM 778 O O . SER A 1 98 ? 13.133 -8.812 9.633 1 93.88 98 SER A O 1
ATOM 780 N N . ASN A 1 99 ? 11.203 -8.078 8.844 1 91.12 99 ASN A N 1
ATOM 781 C CA . ASN A 1 99 ? 10.875 -9.344 8.203 1 91.12 99 ASN A CA 1
ATOM 782 C C . ASN A 1 99 ? 11.211 -9.328 6.711 1 91.12 99 ASN A C 1
ATOM 784 O O . ASN A 1 99 ? 10.953 -10.297 6 1 91.12 99 ASN A O 1
ATOM 788 N N . ALA A 1 100 ? 11.727 -8.273 6.293 1 92.12 100 ALA A N 1
ATOM 789 C CA . ALA A 1 100 ? 11.961 -8.102 4.863 1 92.12 100 ALA A CA 1
ATOM 790 C C . ALA A 1 100 ? 12.93 -9.156 4.332 1 92.12 100 ALA A C 1
ATOM 792 O O . ALA A 1 100 ? 12.719 -9.719 3.26 1 92.12 100 ALA A O 1
ATOM 793 N N . ARG A 1 101 ? 13.938 -9.469 5.098 1 89.44 101 ARG A N 1
ATOM 794 C CA . ARG A 1 101 ? 14.977 -10.398 4.668 1 89.44 101 ARG A CA 1
ATOM 795 C C . ARG A 1 101 ? 14.391 -11.773 4.367 1 89.44 101 ARG A C 1
ATOM 797 O O . ARG A 1 101 ? 14.719 -12.383 3.348 1 89.44 101 ARG A O 1
ATOM 804 N N . GLU A 1 102 ? 13.539 -12.164 5.195 1 86.94 102 GLU A N 1
ATOM 805 C CA . GLU A 1 102 ? 12.953 -13.492 5.039 1 86.94 102 GLU A CA 1
ATOM 806 C C . GLU A 1 102 ? 11.812 -13.469 4.031 1 86.94 102 GLU A C 1
ATOM 808 O O . GLU A 1 102 ? 11.711 -14.359 3.178 1 86.94 102 GLU A O 1
ATOM 813 N N . GLN A 1 103 ? 11.102 -12.461 4.074 1 87.06 103 GLN A N 1
ATOM 814 C CA . GLN A 1 103 ? 9.859 -12.43 3.311 1 87.06 103 GLN A CA 1
ATOM 815 C C . GLN A 1 103 ? 10.125 -12.117 1.841 1 87.06 103 GLN A C 1
ATOM 817 O O . GLN A 1 103 ? 9.352 -12.523 0.967 1 87.06 103 GLN A O 1
ATOM 822 N N . TRP A 1 104 ? 11.203 -11.453 1.571 1 89.69 104 TRP A N 1
ATOM 823 C CA . TRP A 1 104 ? 11.383 -10.977 0.203 1 89.69 104 TRP A CA 1
ATOM 824 C C . TRP A 1 104 ? 12.305 -11.906 -0.578 1 89.69 104 TRP A C 1
ATOM 826 O O . TRP A 1 104 ? 12.5 -11.727 -1.782 1 89.69 104 TRP A O 1
ATOM 836 N N . LYS A 1 105 ? 12.773 -12.898 0.089 1 81.81 105 LYS A N 1
ATOM 837 C CA . LYS A 1 105 ? 13.664 -13.852 -0.56 1 81.81 105 LYS A CA 1
ATOM 838 C C . LYS A 1 105 ? 12.977 -14.555 -1.727 1 81.81 105 LYS A C 1
ATOM 840 O O . LYS A 1 105 ? 13.594 -14.805 -2.762 1 81.81 105 LYS A O 1
ATOM 845 N N . SER A 1 106 ? 11.758 -14.805 -1.497 1 76.75 106 SER A N 1
ATOM 846 C CA . SER A 1 106 ? 11.008 -15.516 -2.525 1 76.75 106 SER A CA 1
ATOM 847 C C . SER A 1 106 ? 10.867 -14.672 -3.789 1 76.75 106 SER A C 1
ATOM 849 O O . SER A 1 106 ? 10.672 -15.211 -4.883 1 76.75 106 SER A O 1
ATOM 851 N N . ASP A 1 107 ? 11.055 -13.438 -3.639 1 80.88 107 ASP A N 1
ATOM 852 C CA . ASP A 1 107 ? 10.969 -12.531 -4.777 1 80.88 107 ASP A CA 1
ATOM 853 C C . ASP A 1 107 ? 12.352 -12.242 -5.363 1 80.88 107 ASP A C 1
ATOM 855 O O . ASP A 1 107 ? 12.492 -11.391 -6.242 1 80.88 107 ASP A O 1
ATOM 859 N N . GLY A 1 108 ? 13.32 -12.906 -4.809 1 79.75 108 GLY A N 1
ATOM 860 C CA . GLY A 1 108 ? 14.672 -12.742 -5.301 1 79.75 108 GLY A CA 1
ATOM 861 C C . GLY A 1 108 ? 15.383 -11.531 -4.707 1 79.75 108 GLY A C 1
ATOM 862 O O . GLY A 1 108 ? 16.438 -11.125 -5.191 1 79.75 108 GLY A O 1
ATOM 863 N N . VAL A 1 109 ? 14.758 -10.961 -3.779 1 86.62 109 VAL A N 1
ATOM 864 C CA . VAL A 1 109 ? 15.352 -9.797 -3.135 1 86.62 109 VAL A CA 1
ATOM 865 C C . VAL A 1 109 ? 16.172 -10.234 -1.919 1 86.62 109 VAL A C 1
ATOM 867 O O . VAL A 1 109 ? 15.617 -10.805 -0.973 1 86.62 109 VAL A O 1
ATOM 870 N N . PHE A 1 110 ? 17.4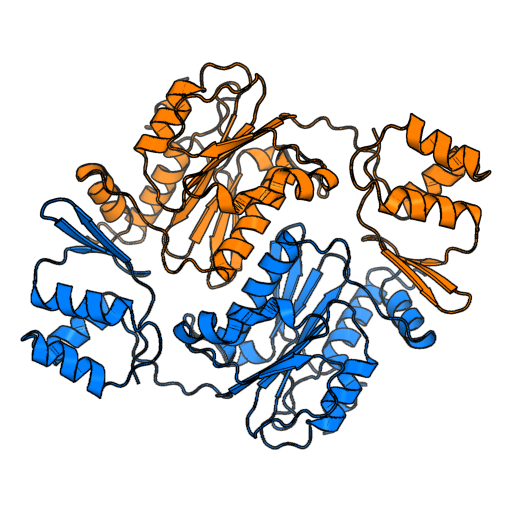38 -9.961 -1.981 1 87.94 110 PHE A N 1
ATOM 871 C CA . PHE A 1 110 ? 18.328 -10.344 -0.888 1 87.94 110 PHE A CA 1
ATOM 872 C C . PHE A 1 110 ? 18.766 -9.117 -0.093 1 87.94 110 PHE A C 1
ATOM 874 O O . PHE A 1 110 ? 19.547 -8.305 -0.583 1 87.94 110 PHE A O 1
ATOM 881 N N . VAL A 1 111 ? 18.234 -9.031 1.062 1 93.12 111 VAL A N 1
ATOM 882 C CA . VAL A 1 111 ? 18.625 -7.973 1.984 1 93.12 111 VAL A CA 1
ATOM 883 C C . VAL A 1 111 ? 19.609 -8.516 3.006 1 93.12 111 VAL A C 1
ATOM 885 O O . VAL A 1 111 ? 19.25 -9.312 3.873 1 93.12 111 VAL A O 1
ATOM 888 N N . SER A 1 112 ? 20.781 -8.117 2.912 1 91.62 112 SER A N 1
ATOM 889 C CA . SER A 1 112 ? 21.844 -8.664 3.766 1 91.62 112 SER A CA 1
ATOM 890 C C . SER A 1 112 ? 21.75 -8.102 5.18 1 91.62 112 SER A C 1
ATOM 892 O O . SER A 1 112 ? 21.906 -8.836 6.156 1 91.62 112 SER A O 1
ATOM 894 N N . HIS A 1 113 ? 21.5 -6.703 5.227 1 92.75 113 HIS A N 1
ATOM 895 C CA . HIS A 1 113 ? 21.469 -6.051 6.527 1 92.75 113 HIS A CA 1
ATOM 896 C C . HIS A 1 113 ? 20.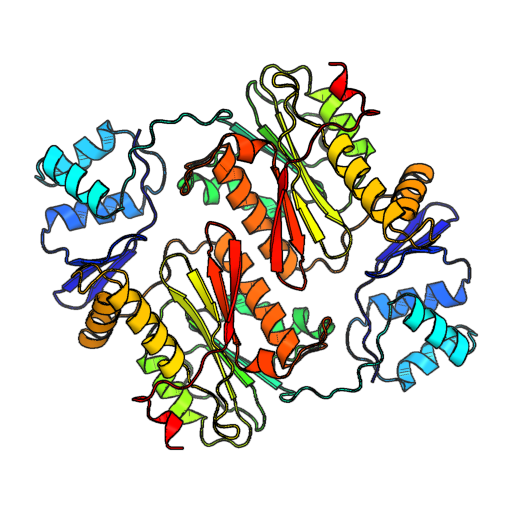375 -4.977 6.574 1 92.75 113 HIS A C 1
ATOM 898 O O . HIS A 1 113 ? 20.094 -4.344 5.559 1 92.75 113 HIS A O 1
ATOM 904 N N . ILE A 1 114 ? 19.859 -4.922 7.668 1 95.62 114 ILE A N 1
ATOM 905 C CA . ILE A 1 114 ? 19 -3.795 8.023 1 95.62 114 ILE A CA 1
ATOM 906 C C . ILE A 1 114 ? 19.656 -2.98 9.133 1 95.62 114 ILE A C 1
ATOM 908 O O . ILE A 1 114 ? 19.922 -3.502 10.219 1 95.62 114 ILE A O 1
ATOM 912 N N . ILE A 1 115 ? 19.906 -1.76 8.852 1 94.81 115 ILE A N 1
ATOM 913 C CA . ILE A 1 115 ? 20.766 -0.972 9.734 1 94.81 115 ILE A CA 1
ATOM 914 C C . ILE A 1 115 ? 20.016 0.277 10.195 1 94.81 115 ILE A C 1
ATOM 916 O O . ILE A 1 115 ? 19.328 0.927 9.406 1 94.81 115 ILE A O 1
ATOM 920 N N . ASP A 1 116 ? 20.188 0.527 11.453 1 95.88 116 ASP A N 1
ATOM 921 C CA . ASP A 1 116 ? 19.688 1.792 11.984 1 95.88 116 ASP A CA 1
ATOM 922 C C . ASP A 1 116 ? 20.594 2.955 11.57 1 95.88 116 ASP A C 1
ATOM 924 O O . ASP A 1 116 ? 21.812 2.832 11.586 1 95.88 116 ASP A O 1
ATOM 928 N N . ILE A 1 117 ? 20 4.027 11.289 1 92.31 117 ILE A N 1
ATOM 929 C CA . ILE A 1 117 ? 20.75 5.195 10.828 1 92.31 117 ILE A CA 1
ATOM 930 C C . ILE A 1 117 ? 21.719 5.641 11.914 1 92.31 117 ILE A C 1
ATOM 932 O O . ILE A 1 117 ? 22.734 6.293 11.625 1 92.31 117 ILE A O 1
ATOM 936 N N . LYS A 1 118 ? 21.453 5.32 13.078 1 90 118 LYS A N 1
ATOM 937 C CA . LYS A 1 118 ? 22.281 5.727 14.211 1 9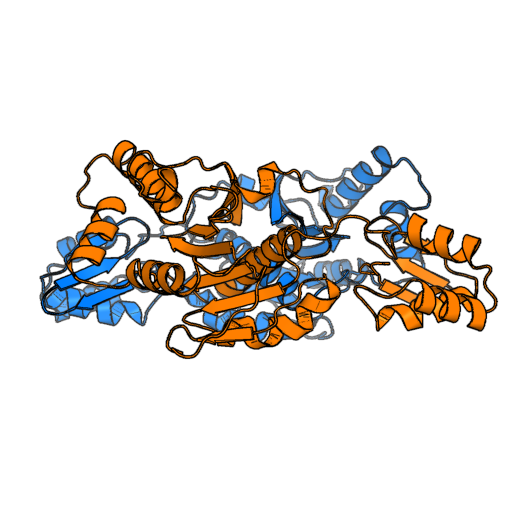0 118 LYS A CA 1
ATOM 938 C C . LYS A 1 118 ? 23.516 4.832 14.336 1 90 118 LYS A C 1
ATOM 940 O O . LYS A 1 118 ? 24.453 5.156 15.062 1 90 118 LYS A O 1
ATOM 945 N N . ASP A 1 119 ? 23.469 3.738 13.633 1 88.5 119 ASP A N 1
ATOM 946 C CA . ASP A 1 119 ? 24.609 2.824 13.688 1 88.5 119 ASP A CA 1
ATOM 947 C C . ASP A 1 119 ? 25.781 3.355 12.859 1 88.5 119 ASP A C 1
ATOM 949 O O . ASP A 1 119 ? 25.672 3.527 11.648 1 88.5 119 ASP A O 1
ATOM 953 N N . ASN A 1 120 ? 26.844 3.555 13.453 1 78.56 120 ASN A N 1
ATOM 954 C CA . ASN A 1 120 ? 28 4.121 12.789 1 78.56 120 ASN A CA 1
ATOM 955 C C . ASN A 1 120 ? 28.938 3.031 12.258 1 78.56 120 ASN A C 1
ATOM 957 O O . ASN A 1 120 ? 29.891 3.32 11.531 1 78.56 120 ASN A O 1
ATOM 961 N N . ASN A 1 121 ? 28.672 1.906 12.57 1 81.5 121 ASN A N 1
ATOM 962 C CA . ASN A 1 121 ? 29.547 0.81 12.156 1 81.5 121 ASN A CA 1
ATOM 963 C C . ASN A 1 121 ? 28.922 -0.019 11.047 1 81.5 121 ASN A C 1
ATOM 965 O O . ASN A 1 121 ? 28.5 -1.159 11.266 1 81.5 121 ASN A O 1
ATOM 969 N N . ILE A 1 122 ? 28.844 0.626 9.945 1 77.38 122 ILE A N 1
ATOM 970 C CA . ILE A 1 122 ? 28.203 -0.046 8.82 1 77.38 122 ILE A CA 1
ATOM 971 C C . ILE A 1 122 ? 29.266 -0.456 7.801 1 77.38 122 ILE A C 1
ATOM 973 O O . ILE A 1 122 ? 30.094 0.36 7.398 1 77.38 122 ILE A O 1
ATOM 977 N N . ASN A 1 123 ? 29.406 -1.735 7.562 1 83.38 123 ASN A N 1
ATOM 978 C CA . ASN A 1 123 ? 30.219 -2.172 6.434 1 83.38 123 ASN A CA 1
ATOM 979 C C . ASN A 1 123 ? 29.359 -2.746 5.312 1 83.38 123 ASN A C 1
ATOM 981 O O . ASN A 1 123 ? 28.453 -3.545 5.566 1 83.38 123 ASN A O 1
ATOM 985 N N . VAL A 1 124 ? 29.594 -2.193 4.168 1 88.25 124 VAL A N 1
ATOM 986 C CA . VAL A 1 124 ? 28.828 -2.635 3.014 1 88.25 124 VAL A CA 1
ATOM 987 C C . VAL A 1 124 ? 29.75 -3.262 1.977 1 88.25 124 VAL A C 1
ATOM 989 O O . VAL A 1 124 ? 30.844 -2.738 1.707 1 88.25 124 VAL A O 1
ATOM 992 N N . ARG A 1 125 ? 29.359 -4.316 1.443 1 87.69 125 ARG A N 1
ATOM 993 C CA . ARG A 1 125 ? 30.125 -5.012 0.408 1 87.69 125 ARG A CA 1
ATOM 994 C C . ARG A 1 125 ? 30.062 -4.262 -0.917 1 87.69 125 ARG A C 1
ATOM 996 O O . ARG A 1 125 ? 29.188 -3.418 -1.116 1 87.69 125 ARG A O 1
ATOM 1003 N N . ASP A 1 126 ? 30.953 -4.656 -1.736 1 88.69 126 ASP A N 1
ATOM 1004 C CA . ASP A 1 126 ? 30.953 -4.125 -3.096 1 88.69 126 ASP A CA 1
ATOM 1005 C C . ASP A 1 126 ? 29.672 -4.523 -3.834 1 88.69 126 ASP A C 1
ATOM 1007 O O . ASP A 1 126 ? 29.031 -5.52 -3.486 1 88.69 126 ASP A O 1
ATOM 1011 N N . SER A 1 127 ? 29.344 -3.695 -4.719 1 89.94 127 SER A N 1
ATOM 1012 C CA . SER A 1 127 ? 28.219 -3.959 -5.609 1 89.94 127 SER A CA 1
ATOM 1013 C C . SER A 1 127 ? 26.922 -4.145 -4.824 1 89.94 127 SER A C 1
ATOM 1015 O O . SER A 1 127 ? 26.172 -5.086 -5.074 1 89.94 127 SER A O 1
ATOM 1017 N N . THR A 1 128 ? 26.828 -3.27 -3.783 1 94.19 128 THR A N 1
ATOM 1018 C CA . THR A 1 128 ? 25.656 -3.305 -2.928 1 94.19 128 THR A CA 1
ATOM 1019 C C . THR A 1 128 ? 24.75 -2.109 -3.207 1 94.19 128 THR A C 1
ATOM 1021 O O . THR A 1 128 ? 25.234 -0.986 -3.375 1 94.19 128 THR A O 1
ATOM 1024 N N . LEU A 1 129 ? 23.484 -2.402 -3.33 1 95.94 129 LEU A N 1
ATOM 1025 C CA . LEU A 1 129 ? 22.5 -1.326 -3.385 1 95.94 129 LEU A CA 1
ATOM 1026 C C . LEU A 1 129 ? 22.062 -0.916 -1.982 1 95.94 129 LEU A C 1
ATOM 1028 O O . LEU A 1 129 ? 21.5 -1.724 -1.239 1 95.94 129 LEU A O 1
ATOM 1032 N N . ILE A 1 130 ? 22.328 0.28 -1.646 1 96.88 130 ILE A N 1
ATOM 1033 C CA . ILE A 1 130 ? 21.938 0.807 -0.343 1 96.88 130 ILE A CA 1
ATOM 1034 C C . ILE A 1 130 ? 20.594 1.536 -0.459 1 96.88 130 ILE A C 1
ATOM 1036 O O . ILE A 1 130 ? 20.5 2.549 -1.154 1 96.88 130 ILE A O 1
ATOM 1040 N N . TRP A 1 131 ? 19.625 1.007 0.183 1 97.81 131 TRP A N 1
ATOM 1041 C CA . TRP A 1 131 ? 18.312 1.662 0.278 1 97.81 131 TRP A CA 1
ATOM 1042 C C . TRP A 1 131 ? 18.219 2.498 1.55 1 97.81 131 TRP A C 1
ATOM 1044 O O . TRP A 1 131 ? 18.203 1.954 2.656 1 97.81 131 TRP A O 1
ATOM 1054 N N . LEU A 1 132 ? 18.109 3.775 1.402 1 97.81 132 LEU A N 1
ATOM 1055 C CA . LEU A 1 132 ? 17.953 4.676 2.539 1 97.81 132 LEU A CA 1
ATOM 1056 C C . LEU A 1 132 ? 16.5 5.121 2.688 1 97.81 132 LEU A C 1
ATOM 1058 O O . LEU A 1 132 ? 15.984 5.875 1.856 1 97.81 132 LEU A O 1
ATOM 1062 N N . HIS A 1 133 ? 15.805 4.664 3.76 1 98.25 133 HIS A N 1
ATOM 1063 C CA . HIS A 1 133 ? 14.414 5.027 4.031 1 98.25 133 HIS A CA 1
ATOM 1064 C C . HIS A 1 133 ? 14.312 5.914 5.262 1 98.25 133 HIS A C 1
ATOM 1066 O O . HIS A 1 133 ? 14.672 5.5 6.367 1 98.25 133 HIS A O 1
ATOM 1072 N N . LEU A 1 134 ? 13.742 7.082 5.086 1 96.69 134 LEU A N 1
ATOM 1073 C CA . LEU A 1 134 ? 13.633 8.023 6.195 1 96.69 134 LEU A CA 1
ATOM 1074 C C . LEU A 1 134 ? 12.188 8.469 6.395 1 96.69 134 LEU A C 1
ATOM 1076 O O . LEU A 1 134 ? 11.578 9.023 5.48 1 96.69 134 LEU A O 1
ATOM 1080 N N . GLU A 1 135 ? 11.617 8.258 7.586 1 95.44 135 GLU A N 1
ATOM 1081 C CA . GLU A 1 135 ? 10.336 8.859 7.957 1 95.44 135 GLU A CA 1
ATOM 1082 C C . GLU A 1 135 ? 10.523 10.273 8.5 1 95.44 135 GLU A C 1
ATOM 1084 O O . GLU A 1 135 ? 9.578 11.062 8.523 1 95.44 135 GLU A O 1
ATOM 1089 N N . ASN A 1 136 ? 11.68 10.461 9.039 1 92.56 136 ASN A N 1
ATOM 1090 C CA . ASN A 1 136 ? 12.133 11.797 9.422 1 92.56 136 ASN A CA 1
ATOM 1091 C C . ASN A 1 136 ? 13.289 12.266 8.539 1 92.56 136 ASN A C 1
ATOM 1093 O O . ASN A 1 136 ? 14.453 12.016 8.859 1 92.56 136 ASN A O 1
ATOM 1097 N N . TYR A 1 137 ? 12.922 12.984 7.57 1 90.69 137 TYR A N 1
ATOM 1098 C CA . TYR A 1 137 ? 13.891 13.32 6.527 1 90.69 137 TYR A CA 1
ATOM 1099 C C . TYR A 1 137 ? 14.852 14.406 7.004 1 90.69 137 TYR A C 1
ATOM 1101 O O . TYR A 1 137 ? 14.422 15.414 7.57 1 90.69 137 TYR A O 1
ATOM 1109 N N . HIS A 1 138 ? 16.094 14.117 6.707 1 87.62 138 HIS A N 1
ATOM 1110 C CA . HIS A 1 138 ? 17.156 15.094 6.918 1 87.62 138 HIS A CA 1
ATOM 1111 C C . HIS A 1 138 ? 18.25 14.953 5.859 1 87.62 138 HIS A C 1
ATOM 1113 O O . HIS A 1 138 ? 18.812 13.875 5.691 1 87.62 138 HIS A O 1
ATOM 1119 N N . SER A 1 139 ? 18.578 16.031 5.188 1 87.19 139 SER A N 1
ATOM 1120 C CA . SER A 1 139 ? 19.516 16 4.078 1 87.19 139 SER A CA 1
ATOM 1121 C C . SER A 1 139 ? 20.906 15.586 4.547 1 87.19 139 SER A C 1
ATOM 1123 O O . SER A 1 139 ? 21.641 14.914 3.814 1 87.19 139 SER A O 1
ATOM 1125 N N . ASP A 1 140 ? 21.234 15.922 5.77 1 88.31 140 ASP A N 1
ATOM 1126 C CA . ASP A 1 140 ? 22.578 15.633 6.289 1 88.31 140 ASP A CA 1
ATOM 1127 C C . ASP A 1 140 ? 22.781 14.133 6.445 1 88.31 140 ASP A C 1
ATOM 1129 O O . ASP A 1 140 ? 23.922 13.648 6.34 1 88.31 140 ASP A O 1
ATOM 1133 N N . ILE A 1 141 ? 21.781 13.469 6.773 1 90.12 141 ILE A N 1
ATOM 1134 C CA . ILE A 1 141 ? 21.875 12.023 6.906 1 90.12 141 ILE A CA 1
ATOM 1135 C C . ILE A 1 141 ? 22.25 11.406 5.559 1 90.12 141 ILE A C 1
ATOM 1137 O O . ILE A 1 141 ? 23.125 10.531 5.492 1 90.12 141 ILE A O 1
ATOM 1141 N N . VAL A 1 142 ? 21.656 11.891 4.531 1 92.56 142 VAL A N 1
ATOM 1142 C CA . VAL A 1 142 ? 21.906 11.391 3.188 1 92.56 142 VAL A CA 1
ATOM 1143 C C . VAL A 1 142 ? 23.359 11.672 2.793 1 92.56 142 VAL A C 1
ATOM 1145 O O . VAL A 1 142 ? 24.062 10.781 2.303 1 92.56 142 VAL A O 1
ATOM 1148 N N . LYS A 1 143 ? 23.766 12.883 3.061 1 91.56 143 LYS A N 1
ATOM 1149 C CA . LYS A 1 143 ? 25.141 13.266 2.746 1 91.56 143 LYS A CA 1
ATOM 1150 C C . LYS A 1 143 ? 26.141 12.367 3.475 1 91.56 143 LYS A C 1
ATOM 1152 O O . LYS A 1 143 ? 27.141 11.945 2.891 1 91.56 143 LYS A O 1
ATOM 1157 N N . ARG A 1 144 ? 25.875 12.156 4.664 1 92.25 144 ARG A N 1
ATOM 1158 C CA . ARG A 1 144 ? 26.75 11.328 5.48 1 92.25 144 ARG A CA 1
ATOM 1159 C C . ARG A 1 144 ? 26.859 9.914 4.918 1 92.25 144 ARG A C 1
ATOM 1161 O O . ARG A 1 144 ? 27.953 9.359 4.824 1 92.25 144 ARG A O 1
ATOM 1168 N N . ILE A 1 145 ? 25.812 9.359 4.582 1 93.5 145 ILE A N 1
ATOM 1169 C CA . ILE A 1 145 ? 25.781 8 4.059 1 93.5 145 ILE A CA 1
ATOM 1170 C C . ILE A 1 145 ? 26.516 7.953 2.717 1 93.5 145 ILE A C 1
ATOM 1172 O O . ILE A 1 145 ? 27.281 7.023 2.455 1 93.5 145 ILE A O 1
ATOM 1176 N N . TYR A 1 146 ? 26.266 8.938 1.849 1 93.62 146 TYR A N 1
ATOM 1177 C CA . TYR A 1 146 ? 26.984 9.016 0.584 1 93.62 146 TYR A CA 1
ATOM 1178 C C . TYR A 1 146 ? 28.5 9.07 0.818 1 93.62 146 TYR A C 1
ATOM 1180 O O . TYR A 1 146 ? 29.25 8.281 0.243 1 93.62 146 TYR A O 1
ATOM 1188 N N . SER A 1 147 ? 28.859 9.961 1.66 1 92.44 147 SER A N 1
ATOM 1189 C CA . SER A 1 147 ? 30.281 10.164 1.922 1 92.44 147 SER A CA 1
ATOM 1190 C C . SER A 1 147 ? 30.938 8.875 2.414 1 92.44 147 SER A C 1
ATOM 1192 O O . SER A 1 147 ? 32.094 8.594 2.08 1 92.44 147 SER A O 1
ATOM 1194 N N . LYS A 1 148 ? 30.234 8.18 3.125 1 92.19 148 LYS A N 1
ATOM 1195 C CA . LYS A 1 148 ? 30.781 6.965 3.738 1 92.19 148 LYS A CA 1
ATOM 1196 C C . LYS A 1 148 ? 30.938 5.855 2.705 1 92.19 148 LYS A C 1
ATOM 1198 O O . LYS A 1 148 ? 31.891 5.078 2.768 1 92.19 148 LYS A O 1
ATOM 1203 N N . PHE A 1 149 ? 30.062 5.789 1.723 1 93.19 149 PHE A N 1
ATOM 1204 C CA . PHE A 1 149 ? 30.016 4.551 0.956 1 93.19 149 PHE A CA 1
ATOM 1205 C C . PHE A 1 149 ? 30.219 4.828 -0.53 1 93.19 149 PHE A C 1
ATOM 1207 O O . PHE A 1 149 ? 30.375 3.898 -1.325 1 93.19 149 PHE A O 1
ATOM 1214 N N . GLU A 1 150 ? 30.172 6.008 -0.954 1 91.44 150 GLU A N 1
ATOM 1215 C CA . GLU A 1 150 ? 30.203 6.352 -2.371 1 91.44 150 GLU A CA 1
ATOM 1216 C C . GLU A 1 150 ? 31.484 5.859 -3.033 1 91.44 150 GLU A C 1
ATOM 1218 O O . GLU A 1 150 ? 31.516 5.609 -4.242 1 91.44 150 GLU A O 1
ATOM 1223 N N . SER A 1 151 ? 32.5 5.73 -2.252 1 90.81 151 SER A N 1
ATOM 1224 C CA . SER A 1 151 ? 33.781 5.324 -2.807 1 90.81 151 SER A CA 1
ATOM 1225 C C . SER A 1 151 ? 33.875 3.811 -2.947 1 90.81 151 SER A C 1
ATOM 1227 O O . SER A 1 151 ? 34.781 3.295 -3.604 1 90.81 151 SER A O 1
ATOM 1229 N N . ASN A 1 152 ? 32.969 3.096 -2.338 1 91.31 152 ASN A N 1
ATOM 1230 C CA . ASN A 1 152 ? 32.938 1.646 -2.488 1 91.31 152 ASN A CA 1
ATOM 1231 C C . ASN A 1 152 ? 32.562 1.234 -3.908 1 91.31 152 ASN A C 1
ATOM 1233 O O . ASN A 1 152 ? 31.578 1.713 -4.457 1 91.31 152 ASN A O 1
ATOM 1237 N N . PRO A 1 153 ? 33.344 0.387 -4.379 1 91.06 153 PRO A N 1
ATOM 1238 C CA . PRO A 1 153 ? 33.094 0.01 -5.773 1 91.06 153 PRO A CA 1
ATOM 1239 C C . PRO A 1 153 ? 31.75 -0.637 -5.992 1 91.06 153 PRO A C 1
ATOM 1241 O O . PRO A 1 153 ? 31.359 -1.554 -5.258 1 91.06 153 PRO A O 1
ATOM 1244 N N . GLY A 1 154 ? 31.047 -0.142 -6.953 1 91.62 154 GLY A N 1
ATOM 1245 C CA . GLY A 1 154 ? 29.812 -0.772 -7.398 1 91.62 154 GLY A CA 1
ATOM 1246 C C . GLY A 1 154 ? 28.641 -0.482 -6.488 1 91.62 154 GLY A C 1
ATOM 1247 O O . GLY A 1 154 ? 27.547 -1.022 -6.688 1 91.62 154 GLY A O 1
ATOM 1248 N N . VAL A 1 155 ? 28.859 0.358 -5.531 1 94.06 155 VAL A N 1
ATOM 1249 C CA . VAL A 1 155 ? 27.781 0.686 -4.605 1 94.06 155 VAL A CA 1
ATOM 1250 C C . VAL A 1 155 ? 26.844 1.695 -5.25 1 94.06 155 VAL A C 1
ATOM 1252 O O . VAL A 1 155 ? 27.281 2.566 -6.008 1 94.06 155 VAL A O 1
ATOM 1255 N N . ALA A 1 156 ? 25.594 1.512 -4.984 1 95.38 156 ALA A N 1
ATOM 1256 C CA . ALA A 1 156 ? 24.562 2.434 -5.445 1 95.38 156 ALA A CA 1
ATOM 1257 C C . ALA A 1 156 ? 23.594 2.787 -4.312 1 95.38 156 ALA A C 1
ATOM 1259 O O . ALA A 1 156 ? 23.578 2.121 -3.273 1 95.38 156 ALA A O 1
ATOM 1260 N N . PHE A 1 157 ? 22.891 3.871 -4.582 1 96.56 157 PHE A N 1
ATOM 1261 C CA . PHE A 1 157 ? 22 4.379 -3.543 1 96.56 157 PHE A CA 1
ATOM 1262 C C . PHE A 1 157 ? 20.609 4.598 -4.094 1 96.56 157 PHE A C 1
ATOM 1264 O O . PHE A 1 157 ? 20.438 4.953 -5.262 1 96.56 157 PHE A O 1
ATOM 1271 N N . ILE A 1 158 ? 19.672 4.395 -3.297 1 96.94 158 ILE A N 1
ATOM 1272 C CA . ILE A 1 158 ? 18.281 4.773 -3.6 1 96.94 158 ILE A CA 1
ATOM 1273 C C . ILE A 1 158 ? 17.594 5.25 -2.328 1 96.94 158 ILE A C 1
ATOM 1275 O O . ILE A 1 158 ? 17.75 4.648 -1.263 1 96.94 158 ILE A O 1
ATOM 1279 N N . GLN A 1 159 ? 16.875 6.359 -2.408 1 96.75 159 GLN A N 1
ATOM 1280 C CA . GLN A 1 159 ? 16.25 6.977 -1.236 1 96.75 159 GLN A CA 1
ATOM 1281 C C . GLN A 1 159 ? 14.734 6.953 -1.334 1 96.75 159 GLN A C 1
ATOM 1283 O O . GLN A 1 159 ? 14.172 7.188 -2.404 1 96.75 159 GLN A O 1
ATOM 1288 N N . SER A 1 160 ? 14.109 6.629 -0.226 1 97.81 160 SER A N 1
ATOM 1289 C CA . SER A 1 160 ? 12.664 6.824 -0.107 1 97.81 160 SER A CA 1
ATOM 1290 C C . SER A 1 160 ? 12.32 7.691 1.102 1 97.81 160 SER A C 1
ATOM 1292 O O . SER A 1 160 ? 12.977 7.598 2.143 1 97.81 160 SER A O 1
ATOM 1294 N N . TYR A 1 161 ? 11.383 8.562 0.95 1 95.19 161 TYR A N 1
ATOM 1295 C CA . TYR A 1 161 ? 11.008 9.531 1.974 1 95.19 161 TYR A CA 1
ATOM 1296 C C . TYR A 1 161 ? 9.609 10.07 1.726 1 95.19 161 TYR A C 1
ATOM 1298 O O . TYR A 1 161 ? 8.969 9.734 0.724 1 95.19 161 TYR A O 1
ATOM 1306 N N . TYR A 1 162 ? 9.125 10.789 2.734 1 92.81 162 TYR A N 1
ATOM 1307 C CA . TYR A 1 162 ? 7.789 11.367 2.656 1 92.81 162 TYR A CA 1
ATOM 1308 C C . TYR A 1 162 ? 7.863 12.891 2.521 1 92.81 162 TYR A C 1
ATOM 1310 O O . TYR A 1 162 ? 8.625 13.547 3.232 1 92.81 162 TYR A O 1
ATOM 1318 N N . LEU A 1 163 ? 7.141 13.32 1.534 1 86.25 163 LEU A N 1
ATOM 1319 C CA . LEU A 1 163 ? 6.957 14.758 1.367 1 86.25 163 LEU A CA 1
ATOM 1320 C C . LEU A 1 163 ? 5.477 15.102 1.258 1 86.25 163 LEU A C 1
ATOM 1322 O O . LEU A 1 163 ? 4.824 14.766 0.266 1 86.25 163 LEU A O 1
ATOM 1326 N N . LYS A 1 164 ? 4.957 15.719 2.301 1 81.94 164 LYS A N 1
ATOM 1327 C CA . LYS A 1 164 ? 3.529 16.016 2.367 1 81.94 164 LYS A CA 1
ATOM 1328 C C . LYS A 1 164 ? 2.695 14.742 2.322 1 81.94 164 LYS A C 1
ATOM 1330 O O . LYS A 1 164 ? 2.873 13.852 3.152 1 81.94 164 LYS A O 1
ATOM 1335 N N . GLU A 1 165 ? 1.871 14.719 1.255 1 86 165 GLU A N 1
ATOM 1336 C CA . GLU A 1 165 ? 1.021 13.539 1.132 1 86 165 GLU A CA 1
ATOM 1337 C C . GLU A 1 165 ? 1.636 12.508 0.185 1 86 165 GLU A C 1
ATOM 1339 O O . GLU A 1 165 ? 0.994 11.516 -0.166 1 86 165 GLU A O 1
ATOM 1344 N N . SER A 1 166 ? 2.859 12.766 -0.148 1 90.56 166 SER A N 1
ATOM 1345 C CA . SER A 1 166 ? 3.459 11.914 -1.172 1 90.56 166 SER A CA 1
ATOM 1346 C C . SER A 1 166 ? 4.582 11.062 -0.593 1 90.56 166 SER A C 1
ATOM 1348 O O . SER A 1 166 ? 5.395 11.547 0.197 1 90.56 166 SER A O 1
ATOM 1350 N N . PHE A 1 167 ? 4.543 9.836 -0.887 1 96.38 167 PHE A N 1
ATOM 1351 C CA . PHE A 1 167 ? 5.688 8.953 -0.704 1 96.38 167 PHE A CA 1
ATOM 1352 C C . PHE A 1 167 ? 6.551 8.922 -1.957 1 96.38 167 PHE A C 1
ATOM 1354 O O . PHE A 1 167 ? 6.051 8.695 -3.059 1 96.38 167 PHE A O 1
ATOM 1361 N N . ARG A 1 168 ? 7.828 9.133 -1.781 1 95.62 168 ARG A N 1
ATOM 1362 C CA . ARG A 1 168 ? 8.711 9.266 -2.934 1 95.62 168 ARG A CA 1
ATOM 1363 C C . ARG A 1 168 ? 9.859 8.266 -2.863 1 95.62 168 ARG A C 1
ATOM 1365 O O . ARG A 1 168 ? 10.406 8.008 -1.787 1 95.62 168 ARG A O 1
ATOM 1372 N N . ILE A 1 169 ? 10.148 7.688 -3.939 1 97.06 169 ILE A N 1
ATOM 1373 C CA . ILE A 1 169 ? 11.32 6.848 -4.156 1 97.06 169 ILE A CA 1
ATOM 1374 C C . ILE A 1 169 ? 12.156 7.418 -5.301 1 97.06 169 ILE A C 1
ATOM 1376 O O . ILE A 1 169 ? 11.695 7.484 -6.441 1 97.06 169 ILE A O 1
ATOM 1380 N N . ASP A 1 170 ? 13.328 7.777 -5.031 1 96 170 ASP A N 1
ATOM 1381 C CA . ASP A 1 170 ? 14.211 8.352 -6.047 1 96 170 ASP A CA 1
ATOM 1382 C C . ASP A 1 170 ? 14.633 7.289 -7.062 1 96 170 ASP A C 1
ATOM 1384 O O . ASP A 1 170 ? 14.422 6.094 -6.848 1 96 170 ASP A O 1
ATOM 1388 N N . GLY A 1 171 ? 15.242 7.809 -8.195 1 94.25 171 GLY A N 1
ATOM 1389 C CA . GLY A 1 171 ? 16.031 6.898 -9.023 1 94.25 171 GLY A CA 1
ATOM 1390 C C . GLY A 1 171 ? 17.312 6.441 -8.352 1 94.25 171 GLY A C 1
ATOM 1391 O O . GLY A 1 171 ? 17.719 7 -7.332 1 94.25 171 GLY A O 1
ATOM 1392 N N . VAL A 1 172 ? 17.875 5.414 -8.93 1 94.81 172 VAL A N 1
ATOM 1393 C CA . VAL A 1 172 ? 19.109 4.867 -8.359 1 94.81 172 VAL A CA 1
ATOM 1394 C C . VAL A 1 172 ? 20.266 5.816 -8.633 1 94.81 172 VAL A C 1
ATOM 1396 O O . VAL A 1 172 ? 20.484 6.238 -9.773 1 94.81 172 VAL A O 1
ATOM 1399 N N . TYR A 1 173 ? 20.984 6.164 -7.586 1 95.12 173 TYR A N 1
ATOM 1400 C CA . TYR A 1 173 ? 22.234 6.891 -7.715 1 95.12 173 TYR A CA 1
ATOM 1401 C C . TYR A 1 173 ? 23.422 5.934 -7.703 1 95.12 173 TYR A C 1
ATOM 1403 O O . TYR A 1 173 ? 23.688 5.273 -6.695 1 95.12 173 TYR A O 1
ATOM 1411 N N . SER A 1 174 ? 24.062 5.887 -8.766 1 92.69 174 SER A N 1
ATOM 1412 C CA . SER A 1 174 ? 25.297 5.121 -8.891 1 92.69 174 SER A CA 1
ATOM 1413 C C . SER A 1 174 ? 26.469 6.016 -9.305 1 92.69 174 SER A C 1
ATOM 1415 O O . SER A 1 174 ? 26.516 6.492 -10.438 1 92.69 174 SER A O 1
ATOM 1417 N N . PRO A 1 175 ? 27.375 6.191 -8.43 1 91.25 175 PRO A N 1
ATOM 1418 C CA . PRO A 1 175 ? 28.547 6.984 -8.812 1 91.25 175 PRO A CA 1
ATOM 1419 C C . PRO A 1 175 ? 29.25 6.43 -10.047 1 91.25 175 PRO A C 1
ATOM 1421 O O . PRO A 1 175 ? 29.672 7.191 -10.914 1 91.25 175 PRO A O 1
ATOM 1424 N N . ASP A 1 176 ? 29.266 5.156 -10.164 1 88.38 176 ASP A N 1
ATOM 1425 C CA . ASP A 1 176 ? 29.953 4.508 -11.281 1 88.38 176 ASP A CA 1
ATOM 1426 C C . ASP A 1 176 ? 29.234 4.773 -12.602 1 88.38 176 ASP A C 1
ATOM 1428 O O . ASP A 1 176 ? 29.859 4.969 -13.641 1 88.38 176 ASP A O 1
ATOM 1432 N N . LEU A 1 177 ? 27.938 4.863 -12.508 1 87.25 177 LEU A N 1
ATOM 1433 C CA . LEU A 1 177 ? 27.141 5.016 -13.727 1 87.25 177 LEU A CA 1
ATOM 1434 C C . LEU A 1 177 ? 26.828 6.484 -13.992 1 87.25 177 LEU A C 1
ATOM 1436 O O . LEU A 1 177 ? 26.344 6.832 -15.07 1 87.25 177 LEU A O 1
ATOM 1440 N N . GLY A 1 178 ? 27.016 7.281 -13.055 1 88.38 178 GLY A N 1
ATOM 1441 C CA . GLY A 1 178 ? 26.812 8.711 -13.219 1 88.38 178 GLY A CA 1
ATOM 1442 C C . GLY A 1 178 ? 25.344 9.102 -13.219 1 88.38 178 GLY A C 1
ATOM 1443 O O . GLY A 1 178 ? 24.938 9.992 -13.969 1 88.38 178 GLY A O 1
ATOM 1444 N N . THR A 1 179 ? 24.547 8.383 -12.539 1 90.56 179 THR A N 1
ATOM 1445 C CA . THR A 1 179 ? 23.125 8.703 -12.477 1 90.56 179 THR A CA 1
ATOM 1446 C C . THR A 1 179 ? 22.859 9.805 -11.445 1 90.56 179 THR A C 1
ATOM 1448 O O . THR A 1 179 ? 23.688 10.039 -10.562 1 90.56 179 THR A O 1
ATOM 1451 N N . PRO A 1 180 ? 21.75 10.508 -11.547 1 92.94 180 PRO A N 1
ATOM 1452 C CA . PRO A 1 180 ? 21.469 11.609 -10.625 1 92.94 180 PRO A CA 1
ATOM 1453 C C . PRO A 1 180 ? 21.359 11.141 -9.172 1 92.94 180 PRO A C 1
ATOM 1455 O O . PRO A 1 180 ? 20.844 10.062 -8.898 1 92.94 180 PRO A O 1
ATOM 1458 N N . CYS A 1 181 ? 21.859 11.977 -8.352 1 94.88 181 CYS A N 1
ATOM 1459 C CA . CYS A 1 181 ? 21.797 11.656 -6.93 1 94.88 181 CYS A CA 1
ATOM 1460 C C . CYS A 1 181 ? 20.5 12.148 -6.305 1 94.88 181 CYS A C 1
ATOM 1462 O O . CYS A 1 181 ? 19.641 12.695 -6.996 1 94.88 181 CYS A O 1
ATOM 1464 N N . HIS A 1 182 ? 20.328 11.914 -5.031 1 94.94 182 HIS A N 1
ATOM 1465 C CA . HIS A 1 182 ? 19.156 12.336 -4.273 1 94.94 182 HIS A CA 1
ATOM 1466 C C . HIS A 1 182 ? 18.938 13.836 -4.395 1 94.94 182 HIS A C 1
ATOM 1468 O O . HIS A 1 182 ? 17.797 14.289 -4.535 1 94.94 182 HIS A O 1
ATOM 1474 N N . PHE A 1 183 ? 19.984 14.586 -4.355 1 91.56 183 PHE A N 1
ATOM 1475 C CA . PHE A 1 183 ? 19.891 16.047 -4.328 1 91.56 183 PHE A CA 1
ATOM 1476 C C . PHE A 1 183 ? 19.469 16.594 -5.688 1 91.56 183 PHE A C 1
ATOM 1478 O O . PHE A 1 183 ? 18.844 17.641 -5.773 1 91.56 183 PHE A O 1
ATOM 1485 N N . CYS A 1 184 ? 19.766 15.875 -6.73 1 92.06 184 CYS A N 1
ATOM 1486 C CA . CYS A 1 184 ? 19.203 16.203 -8.039 1 92.06 184 CYS A CA 1
ATOM 1487 C C . CYS A 1 184 ? 17.688 16.062 -8.031 1 92.06 184 CYS A C 1
ATOM 1489 O O . CYS A 1 184 ? 16.984 16.938 -8.562 1 92.06 184 CYS A O 1
ATOM 1491 N N . HIS A 1 185 ? 17.219 15.023 -7.367 1 89.56 185 HIS A N 1
ATOM 1492 C CA . HIS A 1 185 ? 15.789 14.758 -7.297 1 89.56 185 HIS A CA 1
ATOM 1493 C C . HIS A 1 185 ? 15.07 15.828 -6.484 1 89.56 185 HIS A C 1
ATOM 1495 O O . HIS A 1 185 ? 14.062 16.391 -6.934 1 89.56 185 HIS A O 1
ATOM 1501 N N . ILE A 1 186 ? 15.594 16.109 -5.34 1 87.25 186 ILE A N 1
ATOM 1502 C CA . ILE A 1 186 ? 14.93 17.031 -4.418 1 87.25 186 ILE A CA 1
ATOM 1503 C C . ILE A 1 186 ? 14.938 18.438 -5 1 87.25 186 ILE A C 1
ATOM 1505 O O . ILE A 1 186 ? 13.945 19.156 -4.906 1 87.25 186 ILE A O 1
ATOM 1509 N N . GLU A 1 187 ? 16.062 18.812 -5.566 1 83.69 187 GLU A N 1
ATOM 1510 C CA . GLU A 1 187 ? 16.172 20.156 -6.121 1 83.69 187 GLU A CA 1
ATOM 1511 C C . GLU A 1 187 ? 15.211 20.359 -7.289 1 83.69 187 GLU A C 1
ATOM 1513 O O . GLU A 1 187 ? 14.625 21.422 -7.445 1 83.69 187 GLU A O 1
ATOM 1518 N N . ARG A 1 188 ? 15.078 19.422 -8.047 1 82.62 188 ARG A N 1
ATOM 1519 C CA . ARG A 1 188 ? 14.141 19.484 -9.164 1 82.62 188 ARG A CA 1
ATOM 1520 C C . ARG A 1 188 ? 12.703 19.625 -8.656 1 82.62 188 ARG A C 1
ATOM 1522 O O . ARG A 1 188 ? 11.922 20.391 -9.203 1 82.62 188 ARG A O 1
ATOM 1529 N N . TRP A 1 189 ? 12.406 18.844 -7.762 1 79.88 189 TRP A N 1
ATOM 1530 C CA . TRP A 1 189 ? 11.078 18.938 -7.16 1 79.88 189 TRP A CA 1
ATOM 1531 C C . TRP A 1 189 ? 10.844 20.312 -6.551 1 79.88 189 TRP A C 1
ATOM 1533 O O . TRP A 1 189 ? 9.781 20.906 -6.742 1 79.88 189 TRP A O 1
ATOM 1543 N N . LEU A 1 190 ? 11.836 20.766 -5.848 1 77.19 190 LEU A N 1
ATOM 1544 C CA . LEU A 1 190 ? 11.742 22.078 -5.223 1 77.19 190 LEU A CA 1
ATOM 1545 C C . LEU A 1 190 ? 11.539 23.172 -6.273 1 77.19 190 LEU A C 1
ATOM 1547 O O . LEU A 1 190 ? 10.727 24.078 -6.078 1 77.19 190 LEU A O 1
ATOM 1551 N N . SER A 1 191 ? 12.25 23 -7.297 1 77.12 191 SER A N 1
ATOM 1552 C CA . SER A 1 191 ? 12.148 23.969 -8.375 1 77.12 191 SER A CA 1
ATOM 1553 C C . SER A 1 191 ? 10.742 23.984 -8.977 1 77.12 191 SER A C 1
ATOM 1555 O O . SER A 1 191 ? 10.195 25.047 -9.266 1 77.12 191 SER A O 1
ATOM 1557 N N . ARG A 1 192 ? 10.203 22.875 -9.102 1 76.06 192 ARG A N 1
ATOM 1558 C CA . ARG A 1 192 ? 8.852 22.75 -9.625 1 76.06 192 ARG A CA 1
ATOM 1559 C C . ARG A 1 192 ? 7.832 23.359 -8.656 1 76.06 192 ARG A C 1
ATOM 1561 O O . ARG A 1 192 ? 6.891 24.031 -9.078 1 76.06 192 ARG A O 1
ATOM 1568 N N . GLU A 1 193 ? 8.047 23.062 -7.461 1 73.25 193 GLU A N 1
ATOM 1569 C CA . GLU A 1 193 ? 7.16 23.594 -6.43 1 73.25 193 GLU A CA 1
ATOM 1570 C C . GLU A 1 193 ? 7.223 25.125 -6.379 1 73.25 193 GLU A C 1
ATOM 1572 O O . GLU A 1 193 ? 6.195 25.781 -6.215 1 73.25 193 GLU A O 1
ATOM 1577 N N . GLU A 1 194 ? 8.406 25.641 -6.469 1 71.81 194 GLU A N 1
ATOM 1578 C CA . GLU A 1 194 ? 8.602 27.094 -6.441 1 71.81 194 GLU A CA 1
ATOM 1579 C C . GLU A 1 194 ? 7.918 27.766 -7.629 1 71.81 194 GLU A C 1
ATOM 1581 O O . GLU A 1 194 ? 7.316 28.828 -7.488 1 71.81 194 GLU A O 1
ATOM 1586 N N . LYS A 1 195 ? 8.031 27.156 -8.711 1 72.75 195 LYS A N 1
ATOM 1587 C CA . LYS A 1 195 ? 7.41 27.703 -9.914 1 72.75 195 LYS A CA 1
ATOM 1588 C C . LYS A 1 195 ? 5.887 27.672 -9.812 1 72.75 195 LYS A C 1
ATOM 1590 O O . LYS A 1 195 ? 5.215 28.609 -10.25 1 72.75 195 LYS A O 1
ATOM 1595 N N . SER A 1 196 ? 5.387 26.594 -9.305 1 66.38 196 SER A N 1
ATOM 1596 C CA . SER A 1 196 ? 3.939 26.406 -9.234 1 66.38 196 SER A CA 1
ATOM 1597 C C . SER A 1 196 ? 3.332 27.297 -8.148 1 66.38 196 SER A C 1
ATOM 1599 O O . SER A 1 196 ? 2.213 27.797 -8.297 1 66.38 196 SER A O 1
ATOM 1601 N N . PHE A 1 197 ? 3.889 27.312 -7 1 60.59 197 PHE A N 1
ATOM 1602 C CA . PHE A 1 197 ? 3.264 28 -5.871 1 60.59 197 PHE A CA 1
ATOM 1603 C C . PHE A 1 197 ? 3.922 29.344 -5.621 1 60.59 197 PHE A C 1
ATOM 1605 O O . PHE A 1 197 ? 3.51 30.078 -4.723 1 60.59 197 PHE A O 1
ATOM 1612 N N . ARG A 1 198 ? 4.594 29.812 -6.641 1 56.19 198 ARG A N 1
ATOM 1613 C CA . ARG A 1 198 ? 5.309 31.062 -6.473 1 56.19 198 ARG A CA 1
ATOM 1614 C C . ARG A 1 198 ? 6.047 31.109 -5.137 1 56.19 198 ARG A C 1
ATOM 1616 O O . ARG A 1 198 ? 6.027 30.125 -4.387 1 56.19 198 ARG A O 1
ATOM 1623 N N . ARG A 1 199 ? 6.992 32 -4.863 1 54.38 199 ARG A N 1
ATOM 1624 C CA . ARG A 1 199 ? 7.762 32.156 -3.631 1 54.38 199 ARG A CA 1
ATOM 1625 C C . ARG A 1 199 ? 6.848 32.438 -2.449 1 54.38 199 ARG A C 1
ATOM 1627 O O . ARG A 1 199 ? 7.055 33.438 -1.736 1 54.38 199 ARG A O 1
ATOM 1634 N N . ASN A 1 200 ? 5.695 31.531 -2.535 1 56.25 200 ASN A N 1
ATOM 1635 C CA . ASN A 1 200 ? 4.828 31.703 -1.374 1 56.25 200 ASN A CA 1
ATOM 1636 C C . ASN A 1 200 ? 5.508 31.234 -0.092 1 56.25 200 ASN A C 1
ATOM 1638 O O . ASN A 1 200 ? 6.246 30.234 -0.106 1 56.25 200 ASN A O 1
ATOM 1642 N N . GLU A 1 201 ? 5.645 32.094 0.816 1 56.66 201 GLU A N 1
ATOM 1643 C CA . GLU A 1 201 ? 6.293 31.844 2.1 1 56.66 201 GLU A CA 1
ATOM 1644 C C . GLU A 1 201 ? 5.836 30.516 2.697 1 56.66 201 GLU A C 1
ATOM 1646 O O . GLU A 1 201 ? 6.57 29.891 3.467 1 56.66 201 GLU A O 1
ATOM 1651 N N . MET A 1 202 ? 4.723 29.984 2.223 1 60.06 202 MET A N 1
ATOM 1652 C CA . MET A 1 202 ? 4.148 28.766 2.795 1 60.06 202 MET A CA 1
ATOM 1653 C C . MET A 1 202 ? 4.504 27.562 1.947 1 60.06 202 MET A C 1
ATOM 1655 O O . MET A 1 202 ? 4.047 26.453 2.225 1 60.06 202 MET A O 1
ATOM 1659 N N . SER A 1 203 ? 5.41 27.891 1.025 1 66.5 203 SER A N 1
ATOM 1660 C CA . SER A 1 203 ? 5.727 26.828 0.082 1 66.5 203 SER A CA 1
ATOM 1661 C C . SER A 1 203 ? 6.613 25.766 0.724 1 66.5 203 SER A C 1
ATOM 1663 O O . SER A 1 203 ? 7.348 26.062 1.671 1 66.5 203 SER A O 1
ATOM 1665 N N . TRP A 1 204 ? 6.613 24.609 0.248 1 70.69 204 TRP A N 1
ATOM 1666 C CA . TRP A 1 204 ? 7.406 23.469 0.726 1 70.69 204 TRP A CA 1
ATOM 1667 C C . TRP A 1 204 ? 8.891 23.703 0.461 1 70.69 204 TRP A C 1
ATOM 1669 O O . TRP A 1 204 ? 9.742 23.219 1.211 1 70.69 204 TRP A O 1
ATOM 1679 N N . ALA A 1 205 ? 9.18 24.453 -0.571 1 70.38 205 ALA A N 1
ATOM 1680 C CA . ALA A 1 205 ? 10.578 24.781 -0.839 1 70.38 205 ALA A CA 1
ATOM 1681 C C . ALA A 1 205 ? 11.172 25.594 0.303 1 70.38 205 ALA A C 1
ATOM 1683 O O . ALA A 1 205 ? 12.281 25.328 0.759 1 70.38 205 ALA A O 1
ATOM 1684 N N . ASN A 1 206 ? 10.375 26.516 0.724 1 74.44 206 ASN A N 1
ATOM 1685 C CA . ASN A 1 206 ? 10.812 27.344 1.837 1 74.44 206 ASN A CA 1
ATOM 1686 C C . ASN A 1 206 ? 10.93 26.531 3.129 1 74.44 206 ASN A C 1
ATOM 1688 O O . ASN A 1 206 ? 11.836 26.766 3.93 1 74.44 206 ASN A O 1
ATOM 1692 N N . LEU A 1 207 ? 10.086 25.656 3.209 1 77.88 207 LEU A N 1
ATOM 1693 C CA . LEU A 1 207 ? 10.125 24.781 4.383 1 77.88 207 LEU A CA 1
ATOM 1694 C C . LEU A 1 207 ? 11.43 24 4.434 1 77.88 207 LEU A C 1
ATOM 1696 O O . LEU A 1 207 ? 12.086 23.953 5.473 1 77.88 207 LEU A O 1
ATOM 1700 N N . LEU A 1 208 ? 11.797 23.438 3.346 1 77.75 208 LEU A N 1
ATOM 1701 C CA . LEU A 1 208 ? 13 22.609 3.322 1 77.75 208 LEU A CA 1
ATOM 1702 C C . LEU A 1 208 ? 14.242 23.453 3.615 1 77.75 208 LEU A C 1
ATOM 1704 O O . LEU A 1 208 ? 15.148 22.984 4.309 1 77.75 208 LEU A O 1
ATOM 1708 N N . GLN A 1 209 ? 14.188 24.656 3.113 1 77.06 209 GLN A N 1
ATOM 1709 C CA . GLN A 1 209 ? 15.289 25.562 3.393 1 77.06 209 GLN A CA 1
ATOM 1710 C C . GLN A 1 209 ? 15.336 25.938 4.871 1 77.06 209 GLN A C 1
ATOM 1712 O O . GLN A 1 209 ? 16.406 26 5.469 1 77.06 209 GLN A O 1
ATOM 1717 N N . LEU A 1 210 ? 14.172 26.156 5.328 1 77.56 210 LEU A N 1
ATOM 1718 C CA . LEU A 1 210 ? 14.07 26.484 6.742 1 77.56 210 LEU A CA 1
ATOM 1719 C C . LEU A 1 210 ? 14.531 25.328 7.613 1 77.56 210 LEU A C 1
ATOM 1721 O O . LEU A 1 210 ? 15.242 25.531 8.602 1 77.56 210 LEU A O 1
ATOM 1725 N N . LEU A 1 211 ? 14.148 24.203 7.227 1 81.5 211 LEU A N 1
ATOM 1726 C CA . LEU A 1 211 ? 14.523 23.016 7.98 1 81.5 211 LEU A CA 1
ATOM 1727 C C . LEU A 1 211 ? 16.031 22.812 7.949 1 81.5 211 LEU A C 1
ATOM 1729 O O . LEU A 1 211 ? 16.641 22.453 8.961 1 81.5 211 LEU A O 1
ATOM 1733 N N . LYS A 1 212 ? 16.562 23.016 6.809 1 77.69 212 LYS A N 1
ATOM 1734 C CA . LYS A 1 212 ? 18.016 22.922 6.676 1 77.69 212 LYS A CA 1
ATOM 1735 C C . LYS A 1 212 ? 18.719 23.938 7.559 1 77.69 212 LYS A C 1
ATOM 1737 O O . LYS A 1 212 ? 19.656 23.609 8.273 1 77.69 212 LYS A O 1
ATOM 1742 N N . LYS A 1 213 ? 18.219 25.109 7.531 1 78.06 213 LYS A N 1
ATOM 1743 C CA . LYS A 1 213 ? 18.797 26.219 8.281 1 78.06 213 LYS A CA 1
ATOM 1744 C C . LYS A 1 213 ? 18.781 25.938 9.781 1 78.06 213 LYS A C 1
ATOM 1746 O O . LYS A 1 213 ? 19.75 26.219 10.484 1 78.06 213 LYS A O 1
ATOM 1751 N N . TYR A 1 214 ? 17.781 25.344 10.188 1 78.56 214 TYR A N 1
ATOM 1752 C CA . TYR A 1 214 ? 17.625 25.141 11.625 1 78.56 214 TYR A CA 1
ATOM 1753 C C . TYR A 1 214 ? 17.938 23.703 12.008 1 78.56 214 TYR A C 1
ATOM 1755 O O . TYR A 1 214 ? 17.656 23.281 13.141 1 78.56 214 TYR A O 1
ATOM 1763 N N . GLN A 1 215 ? 18.391 22.922 11.055 1 79.31 215 GLN A N 1
ATOM 1764 C CA . GLN A 1 215 ? 18.797 21.531 11.273 1 79.31 215 GLN A CA 1
ATOM 1765 C C . GLN A 1 215 ? 17.641 20.719 11.859 1 79.31 215 GLN A C 1
ATOM 1767 O O . GLN A 1 215 ? 17.812 20 12.844 1 79.31 215 GLN A O 1
ATOM 1772 N N . MET A 1 216 ? 16.547 20.953 11.305 1 80.44 216 MET A N 1
ATOM 1773 C CA . MET A 1 216 ? 15.352 20.219 11.703 1 80.44 216 MET A CA 1
ATOM 1774 C C . MET A 1 216 ? 15.031 19.109 10.703 1 80.44 216 MET A C 1
ATOM 1776 O O . MET A 1 216 ? 15.328 19.25 9.516 1 80.44 216 MET A O 1
ATOM 1780 N N . THR A 1 217 ? 14.461 18.078 11.289 1 83.06 217 THR A N 1
ATOM 1781 C CA . THR A 1 217 ? 14.023 16.984 10.422 1 83.06 217 THR A CA 1
ATOM 1782 C C . THR A 1 217 ? 12.586 17.203 9.961 1 83.06 217 THR A C 1
ATOM 1784 O O . THR A 1 217 ? 11.805 17.875 10.641 1 83.06 217 THR A O 1
ATOM 1787 N N . LEU A 1 218 ? 12.367 16.797 8.797 1 85.56 218 LEU A N 1
ATOM 1788 C CA . LEU A 1 218 ? 11.008 16.828 8.273 1 85.56 218 LEU A CA 1
ATOM 1789 C C . LEU A 1 218 ? 10.289 15.508 8.539 1 85.56 218 LEU A C 1
ATOM 1791 O O . LEU A 1 218 ? 10.562 14.508 7.871 1 85.56 218 LEU A O 1
ATOM 1795 N N . PRO A 1 219 ? 9.383 15.594 9.469 1 86.69 219 PRO A N 1
ATOM 1796 C CA . PRO A 1 219 ? 8.648 14.352 9.75 1 86.69 219 PRO A CA 1
ATOM 1797 C C . PRO A 1 219 ? 7.586 14.047 8.703 1 86.69 219 PRO A C 1
ATOM 1799 O O . PRO A 1 219 ? 7.004 14.969 8.117 1 86.69 219 PRO A O 1
ATOM 1802 N N . ALA A 1 220 ? 7.379 12.773 8.484 1 87.81 220 ALA A N 1
ATOM 1803 C CA . ALA A 1 220 ? 6.238 12.359 7.668 1 87.81 220 ALA A CA 1
ATOM 1804 C C . ALA A 1 220 ? 4.922 12.766 8.32 1 87.81 220 ALA A C 1
ATOM 1806 O O . ALA A 1 220 ? 4.777 12.688 9.547 1 87.81 220 ALA A O 1
ATOM 1807 N N . LEU A 1 221 ? 4.008 13.164 7.512 1 81.88 221 LEU A N 1
ATOM 1808 C CA . LEU A 1 221 ? 2.697 13.555 8.008 1 81.88 221 LEU A CA 1
ATOM 1809 C C . LEU A 1 221 ? 1.756 12.359 8.07 1 81.88 221 LEU A C 1
ATOM 1811 O O . LEU A 1 221 ? 1.639 11.602 7.102 1 81.88 221 LEU A O 1
ATOM 1815 N N . ALA A 1 222 ? 1.062 12.148 9.281 1 78.81 222 ALA A N 1
ATOM 1816 C CA . ALA A 1 222 ? -0.049 11.219 9.453 1 78.81 222 ALA A CA 1
ATOM 1817 C C . ALA A 1 222 ? 0.341 9.805 9.008 1 78.81 222 ALA A C 1
ATOM 1819 O O . ALA A 1 222 ? -0.413 9.141 8.297 1 78.81 222 ALA A O 1
ATOM 1820 N N . LEU A 1 223 ? 1.471 9.438 9.391 1 88.25 223 LEU A N 1
ATOM 1821 C CA . LEU A 1 223 ? 1.921 8.094 9.031 1 88.25 223 LEU A CA 1
ATOM 1822 C C . LEU A 1 223 ? 1.398 7.062 10.023 1 88.25 223 LEU A C 1
ATOM 1824 O O . LEU A 1 223 ? 1.716 7.121 11.211 1 88.25 223 LEU A O 1
ATOM 1828 N N . GLY A 1 224 ? 0.492 6.32 9.625 1 89.12 224 GLY A N 1
ATOM 1829 C CA . GLY A 1 224 ? 0.008 5.195 10.406 1 89.12 224 GLY A CA 1
ATOM 1830 C C . GLY A 1 224 ? 0.376 3.852 9.805 1 89.12 224 GLY A C 1
ATOM 1831 O O . GLY A 1 224 ? 1.229 3.773 8.922 1 89.12 224 GLY A O 1
ATOM 1832 N N . GLU A 1 225 ? -0.198 2.854 10.297 1 92.06 225 GLU A N 1
ATOM 1833 C CA . GLU A 1 225 ? 0.083 1.495 9.844 1 92.06 225 GLU A CA 1
ATOM 1834 C C . GLU A 1 225 ? -0.299 1.312 8.375 1 92.06 225 GLU A C 1
ATOM 1836 O O . GLU A 1 225 ? 0.426 0.668 7.617 1 92.06 225 GLU A O 1
ATOM 1841 N N . SER A 1 226 ? -1.334 1.918 8.031 1 94.25 226 SER A N 1
ATOM 1842 C CA . SER A 1 226 ? -1.822 1.782 6.664 1 94.25 226 SER A CA 1
ATOM 1843 C C . SER A 1 226 ? -0.861 2.424 5.668 1 94.25 226 SER A C 1
ATOM 1845 O O . SER A 1 226 ? -0.497 1.809 4.664 1 94.25 226 SER A O 1
ATOM 1847 N N . GLU A 1 227 ? -0.43 3.631 5.988 1 95.38 227 GLU A N 1
ATOM 1848 C CA . GLU A 1 227 ? 0.504 4.34 5.117 1 95.38 227 GLU A CA 1
ATOM 1849 C C . GLU A 1 227 ? 1.84 3.609 5.031 1 95.38 227 GLU A C 1
ATOM 1851 O O . GLU A 1 227 ? 2.406 3.471 3.943 1 95.38 227 GLU A O 1
ATOM 1856 N N . ARG A 1 228 ? 2.234 3.121 6.141 1 96.06 228 ARG A N 1
ATOM 1857 C CA . ARG A 1 228 ? 3.494 2.387 6.184 1 96.06 228 ARG A CA 1
ATOM 1858 C C . ARG A 1 228 ? 3.404 1.095 5.375 1 96.06 228 ARG A C 1
ATOM 1860 O O . ARG A 1 228 ? 4.348 0.729 4.672 1 96.06 228 ARG A O 1
ATOM 1867 N N . GLY A 1 229 ? 2.283 0.415 5.547 1 96.44 229 GLY A N 1
ATOM 1868 C CA . GLY A 1 229 ? 2.09 -0.791 4.754 1 96.44 229 GLY A CA 1
ATOM 1869 C C . GLY A 1 229 ? 2.113 -0.534 3.26 1 96.44 229 GLY A C 1
ATOM 1870 O O . GLY A 1 229 ? 2.713 -1.301 2.504 1 96.44 229 GLY A O 1
ATOM 1871 N N . PHE A 1 230 ? 1.489 0.539 2.9 1 97.62 230 PHE A N 1
ATOM 1872 C CA . PHE A 1 230 ? 1.452 0.952 1.502 1 97.62 230 PHE A CA 1
ATOM 1873 C C . PHE A 1 230 ? 2.857 1.23 0.982 1 97.62 230 PHE A C 1
ATOM 1875 O O . PHE A 1 230 ? 3.262 0.69 -0.049 1 97.62 230 PHE A O 1
ATOM 1882 N N . SER A 1 231 ? 3.582 2.012 1.665 1 97.81 231 SER A N 1
ATOM 1883 C CA . SER A 1 231 ? 4.941 2.377 1.272 1 97.81 231 SER A CA 1
ATOM 1884 C C . SER A 1 231 ? 5.863 1.164 1.281 1 97.81 231 SER A C 1
ATOM 1886 O O . SER A 1 231 ? 6.73 1.03 0.414 1 97.81 231 SER A O 1
ATOM 1888 N N . TYR A 1 232 ? 5.652 0.321 2.281 1 97.88 232 TYR A N 1
ATOM 1889 C CA . TYR A 1 232 ? 6.441 -0.9 2.408 1 97.88 232 TYR A CA 1
ATOM 1890 C C . TYR A 1 232 ? 6.332 -1.753 1.149 1 97.88 232 TYR A C 1
ATOM 1892 O O . TYR A 1 232 ? 7.336 -2.264 0.648 1 97.88 232 TYR A O 1
ATOM 1900 N N . HIS A 1 233 ? 5.172 -1.862 0.677 1 97.62 233 HIS A N 1
ATOM 1901 C CA . HIS A 1 233 ? 4.941 -2.637 -0.538 1 97.62 233 HIS A CA 1
ATOM 1902 C C . HIS A 1 233 ? 5.617 -1.985 -1.74 1 97.62 233 HIS A C 1
ATOM 1904 O O . HIS A 1 233 ? 6.211 -2.676 -2.572 1 97.62 233 HIS A O 1
ATOM 1910 N N . LEU A 1 234 ? 5.516 -0.696 -1.843 1 97.56 234 LEU A N 1
ATOM 1911 C CA . LEU A 1 234 ? 6.156 0.022 -2.938 1 97.56 234 LEU A CA 1
ATOM 1912 C C . LEU A 1 234 ? 7.668 -0.174 -2.906 1 97.56 234 LEU A C 1
ATOM 1914 O O . LEU A 1 234 ? 8.297 -0.354 -3.951 1 97.56 234 LEU A O 1
ATOM 1918 N N . ILE A 1 235 ? 8.203 -0.134 -1.725 1 97.44 235 ILE A N 1
ATOM 1919 C CA . ILE A 1 235 ? 9.641 -0.35 -1.557 1 97.44 235 ILE A CA 1
ATOM 1920 C C . ILE A 1 235 ? 10.008 -1.756 -2.025 1 97.44 235 ILE A C 1
ATOM 1922 O O . ILE A 1 235 ? 10.961 -1.933 -2.785 1 97.44 235 ILE A O 1
ATOM 1926 N N . LYS A 1 236 ? 9.281 -2.732 -1.584 1 95.19 236 LYS A N 1
ATOM 1927 C CA . LYS A 1 236 ? 9.531 -4.117 -1.966 1 95.19 236 LYS A CA 1
ATOM 1928 C C . LYS A 1 236 ? 9.531 -4.281 -3.484 1 95.19 236 LYS A C 1
ATOM 1930 O O . LYS A 1 236 ? 10.438 -4.891 -4.051 1 95.19 236 LYS A O 1
ATOM 1935 N N . ARG A 1 237 ? 8.516 -3.725 -4.098 1 93.31 237 ARG A N 1
ATOM 1936 C CA . ARG A 1 237 ? 8.375 -3.875 -5.543 1 93.31 237 ARG A CA 1
ATOM 1937 C C . ARG A 1 237 ? 9.508 -3.172 -6.277 1 93.31 237 ARG A C 1
ATOM 1939 O O . ARG A 1 237 ? 10.031 -3.691 -7.27 1 93.31 237 ARG A O 1
ATOM 1946 N N . ARG A 1 238 ? 9.836 -2.029 -5.82 1 93.25 238 ARG A N 1
ATOM 1947 C CA . ARG A 1 238 ? 10.938 -1.305 -6.449 1 93.25 238 ARG A CA 1
ATOM 1948 C C . ARG A 1 238 ? 12.258 -2.047 -6.266 1 93.25 238 ARG A C 1
ATOM 1950 O O . ARG A 1 238 ? 13.062 -2.131 -7.199 1 93.25 238 ARG A O 1
ATOM 1957 N N . LEU A 1 239 ? 12.477 -2.557 -5.113 1 93.12 239 LEU A N 1
ATOM 1958 C CA . LEU A 1 239 ? 13.68 -3.342 -4.859 1 93.12 239 LEU A CA 1
ATOM 1959 C C . LEU A 1 239 ? 13.703 -4.594 -5.73 1 93.12 239 LEU A C 1
ATOM 1961 O O . LEU A 1 239 ? 14.758 -4.973 -6.246 1 93.12 239 LEU A O 1
ATOM 1965 N N . GLN A 1 240 ? 12.586 -5.207 -5.797 1 88.62 240 GLN A N 1
ATOM 1966 C CA . GLN A 1 240 ? 12.492 -6.391 -6.645 1 88.62 240 GLN A CA 1
ATOM 1967 C C . GLN A 1 240 ? 12.836 -6.062 -8.094 1 88.62 240 GLN A C 1
ATOM 1969 O O . GLN A 1 240 ? 13.531 -6.832 -8.758 1 88.62 240 GLN A O 1
ATOM 1974 N N . GLU A 1 241 ? 12.375 -4.996 -8.562 1 86.25 241 GLU A N 1
ATOM 1975 C CA . GLU A 1 241 ? 12.672 -4.535 -9.914 1 86.25 241 GLU A CA 1
ATOM 1976 C C . GLU A 1 241 ? 14.172 -4.348 -10.117 1 86.25 241 GLU A C 1
ATOM 1978 O O . GLU A 1 241 ? 14.695 -4.613 -11.203 1 86.25 241 GLU A O 1
ATOM 1983 N N . LEU A 1 242 ? 14.836 -3.955 -9.094 1 87.69 242 LEU A N 1
ATOM 1984 C CA . LEU A 1 242 ? 16.219 -3.535 -9.227 1 87.69 242 LEU A CA 1
ATOM 1985 C C . LEU A 1 242 ? 17.172 -4.691 -8.922 1 87.69 242 LEU A C 1
ATOM 1987 O O . LEU A 1 242 ? 18.25 -4.777 -9.5 1 87.69 242 LEU A O 1
ATOM 1991 N N . THR A 1 243 ? 16.781 -5.504 -7.969 1 86.12 243 THR A N 1
ATOM 1992 C CA . THR A 1 243 ? 17.734 -6.488 -7.469 1 86.12 243 THR A CA 1
ATOM 1993 C C . THR A 1 243 ? 17.141 -7.895 -7.535 1 86.12 243 THR A C 1
ATOM 1995 O O . THR A 1 243 ? 17.859 -8.883 -7.375 1 86.12 243 THR A O 1
ATOM 1998 N N . GLY A 1 244 ? 15.859 -7.965 -7.691 1 79.81 244 GLY A N 1
ATOM 1999 C CA . GLY A 1 244 ? 15.219 -9.266 -7.59 1 79.81 244 GLY A CA 1
ATOM 2000 C C . GLY A 1 244 ? 14.828 -9.844 -8.938 1 79.81 244 GLY A C 1
ATOM 2001 O O . GLY A 1 244 ? 15.477 -9.578 -9.945 1 79.81 244 GLY A O 1
ATOM 2002 N N . THR A 1 245 ? 13.945 -10.758 -8.789 1 74.38 245 THR A N 1
ATOM 2003 C CA . THR A 1 245 ? 13.391 -11.383 -9.984 1 74.38 245 THR A CA 1
ATOM 2004 C C . THR A 1 245 ? 12.289 -10.516 -10.586 1 74.38 245 THR A C 1
ATOM 2006 O O . THR A 1 245 ? 11.242 -10.305 -9.953 1 74.38 245 THR A O 1
ATOM 2009 N N . SER A 1 246 ? 12.688 -9.93 -11.656 1 69.31 246 SER A N 1
ATOM 2010 C CA . SER A 1 246 ? 11.695 -9.039 -12.25 1 69.31 246 SER A CA 1
ATOM 2011 C C . SER A 1 246 ? 10.5 -9.82 -12.781 1 69.31 246 SER A C 1
ATOM 2013 O O . SER A 1 246 ? 10.664 -10.859 -13.422 1 69.31 246 SER A O 1
ATOM 2015 N N . LEU A 1 247 ? 9.414 -9.422 -12.344 1 68.06 247 LEU A N 1
ATOM 2016 C CA . LEU A 1 247 ? 8.172 -10.008 -12.836 1 68.06 247 LEU A CA 1
ATOM 2017 C C . LEU A 1 247 ? 7.691 -9.297 -14.094 1 68.06 247 LEU A C 1
ATOM 2019 O O . LEU A 1 247 ? 6.859 -9.828 -14.836 1 68.06 247 LEU A O 1
ATOM 2023 N N . VAL A 1 248 ? 8.273 -8.07 -14.188 1 64.62 248 VAL A N 1
ATOM 2024 C CA . VAL A 1 248 ? 7.922 -7.262 -15.352 1 64.62 248 VAL A CA 1
ATOM 2025 C C . VAL A 1 248 ? 9.195 -6.887 -16.125 1 64.62 248 VAL A C 1
ATOM 2027 O O . VAL A 1 248 ? 10.266 -6.773 -15.523 1 64.62 248 VAL A O 1
ATOM 2030 N N . LYS A 1 249 ? 9.086 -6.918 -17.359 1 61.66 249 LYS A N 1
ATOM 2031 C CA . LYS A 1 249 ? 10.234 -6.5 -18.172 1 61.66 249 LYS A CA 1
ATOM 2032 C C . LYS A 1 249 ? 10.68 -5.09 -17.797 1 61.66 249 LYS A C 1
ATOM 2034 O O . LYS A 1 249 ? 9.867 -4.164 -17.75 1 61.66 249 LYS A O 1
ATOM 2039 N N . SER A 1 250 ? 11.867 -5.023 -17.234 1 61.06 250 SER A N 1
ATOM 2040 C CA . SER A 1 250 ? 12.391 -3.715 -16.844 1 61.06 250 SER A CA 1
ATOM 2041 C C . SER A 1 250 ? 13.297 -3.146 -17.938 1 61.06 250 SER A C 1
ATOM 2043 O O . SER A 1 250 ? 14.094 -3.873 -18.531 1 61.06 250 SER A O 1
ATOM 2045 N N . HIS A 1 251 ? 12.891 -2.012 -18.359 1 63.06 251 HIS A N 1
ATOM 2046 C CA . HIS A 1 251 ? 13.781 -1.275 -19.25 1 63.06 251 HIS A CA 1
ATOM 2047 C C . HIS A 1 251 ? 14.812 -0.476 -18.453 1 63.06 251 HIS A C 1
ATOM 2049 O O . HIS A 1 251 ? 14.578 -0.121 -17.297 1 63.06 251 HIS A O 1
ATOM 2055 N N . VAL A 1 252 ? 15.914 -0.311 -19.047 1 58.88 252 VAL A N 1
ATOM 2056 C CA . VAL A 1 252 ? 17.031 0.422 -18.453 1 58.88 252 VAL A CA 1
ATOM 2057 C C . VAL A 1 252 ? 16.531 1.75 -17.891 1 58.88 252 VAL A C 1
ATOM 2059 O O . VAL A 1 252 ? 17 2.191 -16.844 1 58.88 252 VAL A O 1
ATOM 2062 N N . ASP A 1 253 ? 15.602 2.316 -18.531 1 64.81 253 ASP A N 1
ATOM 2063 C CA . ASP A 1 253 ? 15.047 3.598 -18.109 1 64.81 253 ASP A CA 1
ATOM 2064 C C . ASP A 1 253 ? 14.383 3.484 -16.734 1 64.81 253 ASP A C 1
ATOM 2066 O O . ASP A 1 253 ? 14.188 4.488 -16.047 1 64.81 253 ASP A O 1
ATOM 2070 N N . ASN A 1 254 ? 14.266 2.354 -16.297 1 68.81 254 ASN A N 1
ATOM 2071 C CA . ASN A 1 254 ? 13.562 2.141 -15.031 1 68.81 254 ASN A CA 1
ATOM 2072 C C . ASN A 1 254 ? 14.453 2.463 -13.828 1 68.81 254 ASN A C 1
ATOM 2074 O O . ASN A 1 254 ? 13.969 2.936 -12.805 1 68.81 254 ASN A O 1
ATOM 2078 N N . PHE A 1 255 ? 15.758 2.416 -14.125 1 78.19 255 PHE A N 1
ATOM 2079 C CA . PHE A 1 255 ? 16.672 2.615 -13 1 78.19 255 PHE A CA 1
ATOM 2080 C C . PHE A 1 255 ? 16.734 4.086 -12.609 1 78.19 255 PHE A C 1
ATOM 2082 O O . PHE A 1 255 ? 16.828 4.422 -11.43 1 78.19 255 PHE A O 1
ATOM 2089 N N . MET A 1 256 ? 16.484 4.906 -13.625 1 82.38 256 MET A N 1
ATOM 2090 C CA . MET A 1 256 ? 16.656 6.336 -13.375 1 82.38 256 MET A CA 1
ATOM 2091 C C . MET A 1 256 ? 15.32 6.996 -13.031 1 82.38 256 MET A C 1
ATOM 2093 O O . MET A 1 256 ? 15.281 8.172 -12.672 1 82.38 256 MET A O 1
ATOM 2097 N N . SER A 1 257 ? 14.383 6.191 -13.031 1 89.25 257 SER A N 1
ATOM 2098 C CA . SER A 1 257 ? 13.07 6.789 -12.812 1 89.25 257 SER A CA 1
ATOM 2099 C C . SER A 1 257 ? 12.742 6.895 -11.328 1 89.25 257 SER A C 1
ATOM 2101 O O . SER A 1 257 ? 13.062 5.992 -10.547 1 89.25 257 SER A O 1
ATOM 2103 N N . SER A 1 258 ? 12.227 8.023 -10.992 1 93.62 258 SER A N 1
ATOM 2104 C CA . SER A 1 258 ? 11.68 8.195 -9.656 1 93.62 258 SER A CA 1
ATOM 2105 C C . SER A 1 258 ? 10.219 7.762 -9.594 1 93.62 258 SER A C 1
ATOM 2107 O O . SER A 1 258 ? 9.523 7.758 -10.609 1 93.62 258 SER A O 1
ATOM 2109 N N . VAL A 1 259 ? 9.859 7.316 -8.484 1 94.12 259 VAL A N 1
ATOM 2110 C CA . VAL A 1 259 ? 8.477 6.922 -8.234 1 94.12 259 VAL A CA 1
ATOM 2111 C C . VAL A 1 259 ? 7.867 7.816 -7.156 1 94.12 259 VAL A C 1
ATOM 2113 O O . VAL A 1 259 ? 8.492 8.062 -6.121 1 94.12 259 VAL A O 1
ATOM 2116 N N . SER A 1 260 ? 6.734 8.359 -7.43 1 94.06 260 SER A N 1
ATOM 2117 C CA . SER A 1 260 ? 5.965 9.117 -6.453 1 94.06 260 SER A CA 1
ATOM 2118 C C . SER A 1 260 ? 4.559 8.547 -6.297 1 94.06 260 SER A C 1
ATOM 2120 O O . SER A 1 260 ? 3.895 8.242 -7.289 1 94.06 260 SER A O 1
ATOM 2122 N N . ALA A 1 261 ? 4.199 8.375 -5.09 1 96.12 261 ALA A N 1
ATOM 2123 C CA . ALA A 1 261 ? 2.857 7.871 -4.805 1 96.12 261 ALA A CA 1
ATOM 2124 C C . ALA A 1 261 ? 2.115 8.805 -3.852 1 96.12 261 ALA A C 1
ATOM 2126 O O . ALA A 1 261 ? 2.629 9.148 -2.787 1 96.12 261 ALA A O 1
ATOM 2127 N N . ASP A 1 262 ? 0.964 9.219 -4.266 1 93.75 262 ASP A N 1
ATOM 2128 C CA . ASP A 1 262 ? 0.092 9.984 -3.381 1 93.75 262 ASP A CA 1
ATOM 2129 C C . ASP A 1 262 ? -0.593 9.078 -2.361 1 93.75 262 ASP A C 1
ATOM 2131 O O . ASP A 1 262 ? -1.304 8.141 -2.732 1 93.75 262 ASP A O 1
ATOM 2135 N N . LEU A 1 263 ? -0.43 9.312 -1.104 1 93.62 263 LEU A N 1
ATOM 2136 C CA . LEU A 1 263 ? -0.906 8.422 -0.055 1 93.62 263 LEU A CA 1
ATOM 2137 C C . LEU A 1 263 ? -2.408 8.578 0.154 1 93.62 263 LEU A C 1
ATOM 2139 O O . LEU A 1 263 ? -3.037 7.75 0.815 1 93.62 263 LEU A O 1
ATOM 2143 N N . ILE A 1 264 ? -2.943 9.617 -0.4 1 88.19 264 ILE A N 1
ATOM 2144 C CA . ILE A 1 264 ? -4.375 9.852 -0.266 1 88.19 264 ILE A CA 1
ATOM 2145 C C . ILE A 1 264 ? -5.113 9.242 -1.457 1 88.19 264 ILE A C 1
ATOM 2147 O O . ILE A 1 264 ? -6.027 8.438 -1.281 1 88.19 264 ILE A O 1
ATOM 2151 N N . THR A 1 265 ? -4.695 9.508 -2.652 1 88.94 265 THR A N 1
ATOM 2152 C CA . THR A 1 265 ? -5.367 9.023 -3.852 1 88.94 265 THR A CA 1
ATOM 2153 C C . THR A 1 265 ? -4.801 7.676 -4.285 1 88.94 265 THR A C 1
ATOM 2155 O O . THR A 1 265 ? -5.402 6.98 -5.105 1 88.94 265 THR A O 1
ATOM 2158 N N . CYS A 1 266 ? -3.623 7.328 -3.85 1 93.62 266 CYS A N 1
ATOM 2159 C CA . CYS A 1 266 ? -2.912 6.086 -4.121 1 93.62 266 CYS A CA 1
ATOM 2160 C C . CYS A 1 266 ? -2.461 6.02 -5.574 1 93.62 266 CYS A C 1
ATOM 2162 O O . CYS A 1 266 ? -2.178 4.941 -6.098 1 93.62 266 CYS A O 1
ATOM 2164 N N . ILE A 1 267 ? -2.455 7.168 -6.164 1 93 267 ILE A N 1
ATOM 2165 C CA . ILE A 1 267 ? -2.004 7.227 -7.547 1 93 267 ILE A CA 1
ATOM 2166 C C . ILE A 1 267 ? -0.477 7.25 -7.594 1 93 267 ILE A C 1
ATOM 2168 O O . ILE A 1 267 ? 0.161 8.008 -6.859 1 93 267 ILE A O 1
ATOM 2172 N N . LEU A 1 268 ? -0 6.367 -8.438 1 94.81 268 LEU A N 1
ATOM 2173 C CA . LEU A 1 268 ? 1.443 6.254 -8.617 1 94.81 268 LEU A CA 1
ATOM 2174 C C . LEU A 1 268 ? 1.882 6.91 -9.922 1 94.81 268 LEU A C 1
ATOM 2176 O O . LEU A 1 268 ? 1.211 6.773 -10.945 1 94.81 268 LEU A O 1
ATOM 2180 N N . CYS A 1 269 ? 2.984 7.66 -9.789 1 91.56 269 CYS A N 1
ATOM 2181 C CA . CYS A 1 269 ? 3.598 8.281 -10.961 1 91.56 269 CYS A CA 1
ATOM 2182 C C . CYS A 1 269 ? 5.078 7.934 -11.047 1 91.56 269 CYS A C 1
ATOM 2184 O O . CYS A 1 269 ? 5.773 7.906 -10.031 1 91.56 269 CYS A O 1
ATOM 2186 N N . LYS A 1 270 ? 5.516 7.625 -12.242 1 90.38 270 LYS A N 1
ATOM 2187 C CA . LYS A 1 270 ? 6.93 7.371 -12.516 1 90.38 270 LYS A CA 1
ATOM 2188 C C . LYS A 1 270 ? 7.48 8.375 -13.523 1 90.38 270 LYS A C 1
ATOM 2190 O O . LYS A 1 270 ? 6.836 8.656 -14.539 1 90.38 270 LYS A O 1
ATOM 2195 N N . GLU A 1 271 ? 8.625 8.922 -13.188 1 88.31 271 GLU A N 1
ATOM 2196 C CA . GLU A 1 271 ? 9.227 9.898 -14.102 1 88.31 271 GLU A CA 1
ATOM 2197 C C . GLU A 1 271 ? 10.75 9.797 -14.094 1 88.31 271 GLU A C 1
ATOM 2199 O O . GLU A 1 271 ? 11.352 9.594 -13.039 1 88.31 271 GLU A O 1
ATOM 2204 N N . PRO A 1 272 ? 11.258 9.867 -15.305 1 87.19 272 PRO A N 1
ATOM 2205 C CA . PRO A 1 272 ? 12.719 9.938 -15.32 1 87.19 272 PRO A CA 1
ATOM 2206 C C . PRO A 1 272 ? 13.258 11.242 -14.734 1 87.19 272 PRO A C 1
ATOM 2208 O O . PRO A 1 272 ? 12.617 12.289 -14.852 1 87.19 272 PRO A O 1
ATOM 2211 N N . VAL A 1 273 ? 14.344 11.125 -14.094 1 85.56 273 VAL A N 1
ATOM 2212 C CA . VAL A 1 273 ? 14.953 12.305 -13.5 1 85.56 273 VAL A CA 1
ATOM 2213 C C . VAL A 1 273 ? 16.359 12.508 -14.078 1 85.56 273 VAL A C 1
ATOM 2215 O O . VAL A 1 273 ? 17.141 11.562 -14.148 1 85.56 273 VAL A O 1
ATOM 2218 N N . ILE A 1 274 ? 16.594 13.719 -14.492 1 82.62 274 ILE A N 1
ATOM 2219 C CA . ILE A 1 274 ? 17.906 14.078 -15.023 1 82.62 274 ILE A CA 1
ATOM 2220 C C . ILE A 1 274 ? 18.703 14.852 -13.977 1 82.62 274 ILE A C 1
ATOM 2222 O O . ILE A 1 274 ? 18.141 15.312 -12.984 1 82.62 274 ILE A O 1
ATOM 2226 N N . HIS A 1 275 ? 19.953 15.008 -14.242 1 89.19 275 HIS A N 1
ATOM 2227 C CA . HIS A 1 275 ? 20.828 15.719 -13.32 1 89.19 275 HIS A CA 1
ATOM 2228 C C . HIS A 1 275 ? 20.391 17.172 -13.156 1 89.19 275 HIS A C 1
ATOM 2230 O O . HIS A 1 275 ? 20 17.828 -14.125 1 89.19 275 HIS A O 1
ATOM 2236 N N . TRP A 1 276 ? 20.484 17.547 -11.914 1 83.69 276 TRP A N 1
ATOM 2237 C CA . TRP A 1 276 ? 20.359 18.969 -11.648 1 83.69 276 TRP A CA 1
ATOM 2238 C C . TRP A 1 276 ? 21.672 19.703 -11.945 1 83.69 276 TRP A C 1
ATOM 2240 O O . TRP A 1 276 ? 22.75 19.25 -11.539 1 83.69 276 TRP A O 1
ATOM 2250 N N . GLN A 1 277 ? 21.625 20.734 -12.625 1 80.88 277 GLN A N 1
ATOM 2251 C CA . GLN A 1 277 ? 22.797 21.422 -13.148 1 80.88 277 GLN A CA 1
ATOM 2252 C C . GLN A 1 277 ? 23.719 21.859 -12.023 1 80.88 277 GLN A C 1
ATOM 2254 O O . GLN A 1 277 ? 24.953 21.859 -12.18 1 80.88 277 GLN A O 1
ATOM 2259 N N . ALA A 1 278 ? 23.203 22.156 -10.906 1 76.44 278 ALA A N 1
ATOM 2260 C CA . ALA A 1 278 ? 24.016 22.703 -9.82 1 76.44 278 ALA A CA 1
ATOM 2261 C C . ALA A 1 278 ? 24.453 21.609 -8.852 1 76.44 278 ALA A C 1
ATOM 2263 O O . ALA A 1 278 ? 25.094 21.891 -7.832 1 76.44 278 ALA A O 1
ATOM 2264 N N . CYS A 1 279 ? 24.109 20.469 -9.211 1 85.19 279 CYS A N 1
ATOM 2265 C CA . CYS A 1 279 ? 24.453 19.391 -8.297 1 85.19 279 CYS A CA 1
ATOM 2266 C C . CYS A 1 279 ? 25.875 18.891 -8.539 1 85.19 279 CYS A C 1
ATOM 2268 O O . CYS A 1 279 ? 26.312 18.797 -9.688 1 85.19 279 CYS A O 1
ATOM 2270 N N . SER A 1 280 ? 26.547 18.594 -7.5 1 78.19 280 SER A N 1
ATOM 2271 C CA . SER A 1 280 ? 27.953 18.203 -7.566 1 78.19 280 SER A CA 1
ATOM 2272 C C . SER A 1 280 ? 28.125 16.828 -8.188 1 78.19 280 SER A C 1
ATOM 2274 O O . SER A 1 280 ? 29.219 16.469 -8.617 1 78.19 280 SER A O 1
ATOM 2276 N N . CYS A 1 281 ? 27.094 16.109 -8.305 1 79.38 281 CYS A N 1
ATOM 2277 C CA . CYS A 1 281 ? 27.234 14.742 -8.789 1 79.38 281 CYS A CA 1
ATOM 2278 C C . CYS A 1 281 ? 27.375 14.719 -10.312 1 79.38 281 CYS A C 1
ATOM 2280 O O . CYS A 1 281 ? 27.781 13.703 -10.875 1 79.38 281 CYS A O 1
ATOM 2282 N N . LEU A 1 282 ? 27.016 15.836 -10.953 1 72.88 282 LEU A N 1
ATOM 2283 C CA . LEU A 1 282 ? 27.172 15.922 -12.398 1 72.88 282 LEU A CA 1
ATOM 2284 C C . LEU A 1 282 ? 28.656 15.914 -12.781 1 72.88 282 LEU A C 1
ATOM 2286 O O . LEU A 1 282 ? 29.016 15.375 -13.836 1 72.88 282 LEU A O 1
ATOM 2290 N N . GLU A 1 283 ? 29.453 16.547 -12.062 1 64.31 283 GLU A N 1
ATOM 2291 C CA . GLU A 1 283 ? 30.875 16.688 -12.398 1 64.31 283 GLU A CA 1
ATOM 2292 C C . GLU A 1 283 ? 31.656 15.43 -12.07 1 64.31 283 GLU A C 1
ATOM 2294 O O . GLU A 1 283 ? 32.844 15.312 -12.414 1 64.31 283 GLU A O 1
ATOM 2299 N N . ARG A 1 284 ? 31.109 14.469 -11.562 1 57.75 284 ARG A N 1
ATOM 2300 C CA . ARG A 1 284 ? 31.844 13.258 -11.227 1 57.75 284 ARG A CA 1
ATOM 2301 C C . ARG A 1 284 ? 31.719 12.211 -12.328 1 57.75 284 ARG A C 1
ATOM 2303 O O . ARG A 1 284 ? 30.703 12.172 -13.031 1 57.75 284 ARG A O 1
ATOM 2310 N N . MET B 1 1 ? -19.641 20.5 12.367 1 76.5 1 MET B N 1
ATOM 2311 C CA . MET B 1 1 ? -18.594 19.594 12.828 1 76.5 1 MET B CA 1
ATOM 2312 C C . MET B 1 1 ? -17.266 19.922 12.164 1 76.5 1 MET B C 1
ATOM 2314 O O . MET B 1 1 ? -17.234 20.5 11.07 1 76.5 1 MET B O 1
ATOM 2318 N N . ILE B 1 2 ? -16.25 19.844 13 1 82.25 2 ILE B N 1
ATOM 2319 C CA . ILE B 1 2 ? -14.914 20.203 12.547 1 82.25 2 ILE B CA 1
ATOM 2320 C C . ILE B 1 2 ? -14.039 18.953 12.445 1 82.25 2 ILE B C 1
ATOM 2322 O O . ILE B 1 2 ? -14.109 18.078 13.305 1 82.25 2 ILE B O 1
ATOM 2326 N N . ASN B 1 3 ? -13.281 18.891 11.367 1 82.38 3 ASN B N 1
ATOM 2327 C CA . ASN B 1 3 ? -12.352 17.781 11.172 1 82.38 3 ASN B CA 1
ATOM 2328 C C . ASN B 1 3 ? -10.906 18.234 11.359 1 82.38 3 ASN B C 1
ATOM 2330 O O . ASN B 1 3 ? -10.438 19.141 10.664 1 82.38 3 ASN B O 1
ATOM 2334 N N . ILE B 1 4 ? -10.32 17.656 12.32 1 87.12 4 ILE B N 1
ATOM 2335 C CA . ILE B 1 4 ? -8.898 17.922 12.516 1 87.12 4 ILE B CA 1
ATOM 2336 C C . ILE B 1 4 ? -8.07 17.062 11.562 1 87.12 4 ILE B C 1
ATOM 2338 O O . ILE B 1 4 ? -8.102 15.836 11.648 1 87.12 4 ILE B O 1
ATOM 2342 N N . LEU B 1 5 ? -7.352 17.734 10.727 1 83 5 LEU B N 1
ATOM 2343 C CA . LEU B 1 5 ? -6.516 17.047 9.75 1 83 5 LEU B CA 1
ATOM 2344 C C . LEU B 1 5 ? -5.129 16.781 10.32 1 83 5 LEU B C 1
ATOM 2346 O O . LEU B 1 5 ? -4.734 17.375 11.32 1 83 5 LEU B O 1
ATOM 2350 N N . PRO B 1 6 ? -4.48 15.875 9.656 1 81.88 6 PRO B N 1
ATOM 2351 C CA . PRO B 1 6 ? -3.133 15.57 10.148 1 81.88 6 PRO B CA 1
ATOM 2352 C C . PRO B 1 6 ? -2.189 16.766 10.047 1 81.88 6 PRO B C 1
ATOM 2354 O O . PRO B 1 6 ? -2.238 17.516 9.062 1 81.88 6 PRO B O 1
ATOM 2357 N N . PHE B 1 7 ? -1.47 16.938 11.07 1 88.38 7 PHE B N 1
ATOM 2358 C CA . PHE B 1 7 ? -0.428 17.953 11.07 1 88.38 7 PHE B CA 1
ATOM 2359 C C . PHE B 1 7 ? 0.708 17.562 12.008 1 88.38 7 PHE B C 1
ATOM 2361 O O . PHE B 1 7 ? 0.572 16.641 12.812 1 88.38 7 PHE B O 1
ATOM 2368 N N . GLU B 1 8 ? 1.888 18.203 11.766 1 87.81 8 GLU B N 1
ATOM 2369 C CA . GLU B 1 8 ? 3.049 18.016 12.633 1 87.81 8 GLU B CA 1
ATOM 2370 C C . GLU B 1 8 ? 3.572 19.359 13.141 1 87.81 8 GLU B C 1
ATOM 2372 O O . GLU B 1 8 ? 3.445 20.375 12.469 1 87.81 8 GLU B O 1
ATOM 2377 N N . ILE B 1 9 ? 4.02 19.281 14.359 1 88.31 9 ILE B N 1
ATOM 2378 C CA . ILE B 1 9 ? 4.688 20.438 14.945 1 88.31 9 ILE B CA 1
ATOM 2379 C C . ILE B 1 9 ? 6.141 20.078 15.266 1 88.31 9 ILE B C 1
ATOM 2381 O O . ILE B 1 9 ? 6.406 19.078 15.938 1 88.31 9 ILE B O 1
ATOM 2385 N N . ILE B 1 10 ? 6.973 20.844 14.672 1 86.56 10 ILE B N 1
ATOM 2386 C CA . ILE B 1 10 ? 8.391 20.656 14.938 1 86.56 10 ILE B CA 1
ATOM 2387 C C . ILE B 1 10 ? 8.961 21.875 15.656 1 86.56 10 ILE B C 1
ATOM 2389 O O . ILE B 1 10 ? 8.695 23.016 15.258 1 86.56 10 ILE B O 1
ATOM 2393 N N . SER B 1 11 ? 9.594 21.547 16.734 1 83.94 11 SER B N 1
ATOM 2394 C CA . SER B 1 11 ? 10.172 22.656 17.484 1 83.94 11 SER B CA 1
ATOM 2395 C C . SER B 1 11 ? 11.664 22.453 17.719 1 83.94 11 SER B C 1
ATOM 2397 O O . SER B 1 11 ? 12.094 21.328 18.031 1 83.94 11 SER B O 1
ATOM 2399 N N . ARG B 1 12 ? 12.477 23.438 17.344 1 81.31 12 ARG B N 1
ATOM 2400 C CA . ARG B 1 12 ? 13.898 23.453 17.672 1 81.31 12 ARG B CA 1
ATOM 2401 C C . ARG B 1 12 ? 14.352 24.844 18.094 1 81.31 12 ARG B C 1
ATOM 2403 O O . ARG B 1 12 ? 14.117 25.828 17.359 1 81.31 12 ARG B O 1
ATOM 2410 N N . ASN B 1 13 ? 15.008 24.797 19.234 1 79.19 13 ASN B N 1
ATOM 2411 C CA . ASN B 1 13 ? 15.438 26.078 19.812 1 79.19 13 ASN B CA 1
ATOM 2412 C C . ASN B 1 13 ? 14.266 27.047 19.969 1 79.19 13 ASN B C 1
ATOM 2414 O O . ASN B 1 13 ? 13.266 26.719 20.609 1 79.19 13 ASN B O 1
ATOM 2418 N N . THR B 1 14 ? 14.188 28.172 19.25 1 76.25 14 THR B N 1
ATOM 2419 C CA . THR B 1 14 ? 13.148 29.172 19.453 1 76.25 14 THR B CA 1
ATOM 2420 C C . THR B 1 14 ? 12.156 29.172 18.297 1 76.25 14 THR B C 1
ATOM 2422 O O . THR B 1 14 ? 11.266 30.016 18.219 1 76.25 14 THR B O 1
ATOM 2425 N N . LYS B 1 15 ? 12.32 28.172 17.469 1 82.88 15 LYS B N 1
ATOM 2426 C CA . LYS B 1 15 ? 11.453 28.156 16.297 1 82.88 15 LYS B CA 1
ATOM 2427 C C . LYS B 1 15 ? 10.477 26.984 16.344 1 82.88 15 LYS B C 1
ATOM 2429 O O . LYS B 1 15 ? 10.867 25.859 16.672 1 82.88 15 LYS B O 1
ATOM 2434 N N . THR B 1 16 ? 9.195 27.281 16.203 1 87 16 THR B N 1
ATOM 2435 C CA . THR B 1 16 ? 8.148 26.266 16.125 1 87 16 THR B CA 1
ATOM 2436 C C . THR B 1 16 ? 7.438 26.328 14.781 1 87 16 THR B C 1
ATOM 2438 O O . THR B 1 16 ? 6.914 27.375 14.391 1 87 16 THR B O 1
ATOM 2441 N N . LEU B 1 17 ? 7.477 25.172 14.094 1 88.75 17 LEU B N 1
ATOM 2442 C CA . LEU B 1 17 ? 6.883 25.125 12.758 1 88.75 17 LEU B CA 1
ATOM 2443 C C . LEU B 1 17 ? 5.68 24.188 12.742 1 88.75 17 LEU B C 1
ATOM 2445 O O . LEU B 1 17 ? 5.734 23.078 13.289 1 88.75 17 LEU B O 1
ATOM 2449 N N . LEU B 1 18 ? 4.621 24.734 12.219 1 89.94 18 LEU B N 1
ATOM 2450 C CA . LEU B 1 18 ? 3.445 23.922 11.914 1 89.94 18 LEU B CA 1
ATOM 2451 C C . LEU B 1 18 ? 3.49 23.406 10.477 1 89.94 18 LEU B C 1
ATOM 2453 O O . LEU B 1 18 ? 3.68 24.188 9.547 1 89.94 18 LEU B O 1
ATOM 2457 N N . ILE B 1 19 ? 3.412 22.094 10.352 1 87.12 19 ILE B N 1
ATOM 2458 C CA . ILE B 1 19 ? 3.455 21.469 9.031 1 87.12 19 ILE 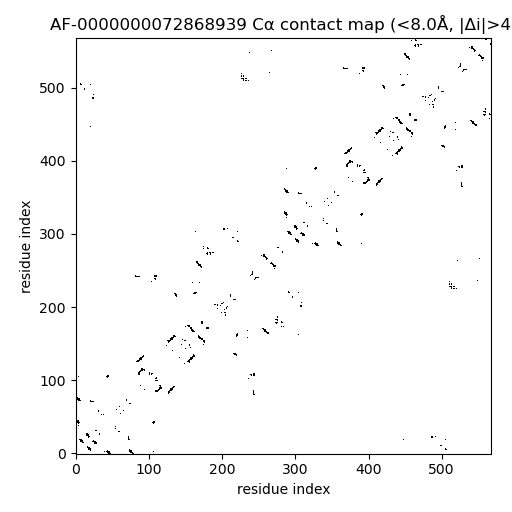B CA 1
ATOM 2459 C C . ILE B 1 19 ? 2.141 20.75 8.758 1 87.12 19 ILE B C 1
ATOM 2461 O O . ILE B 1 19 ? 1.732 19.875 9.523 1 87.12 19 ILE B O 1
ATOM 2465 N N . THR B 1 20 ? 1.422 21.141 7.738 1 86.81 20 THR B N 1
ATOM 2466 C CA . THR B 1 20 ? 0.207 20.484 7.266 1 86.81 20 THR B CA 1
ATOM 2467 C C . THR B 1 20 ? 0.35 20.062 5.805 1 86.81 20 THR B C 1
ATOM 2469 O O . THR B 1 20 ? 1.42 20.219 5.211 1 86.81 20 THR B O 1
ATOM 2472 N N . TYR B 1 21 ? -0.69 19.516 5.262 1 77.56 21 TYR B N 1
ATOM 2473 C CA . TYR B 1 21 ? -0.651 19.109 3.861 1 77.56 21 TYR B CA 1
ATOM 2474 C C . TYR B 1 21 ? -0.604 20.312 2.941 1 77.56 21 TYR B C 1
ATOM 2476 O O . TYR B 1 21 ? -0.077 20.234 1.829 1 77.56 21 TYR B O 1
ATOM 2484 N N . ILE B 1 22 ? -1.09 21.422 3.469 1 76.25 22 ILE B N 1
ATOM 2485 C CA . ILE B 1 22 ? -1.281 22.531 2.535 1 76.25 22 ILE B CA 1
ATOM 2486 C C . ILE B 1 22 ? -0.334 23.672 2.893 1 76.25 22 ILE B C 1
ATOM 2488 O O . ILE B 1 22 ? -0.125 24.594 2.09 1 76.25 22 ILE B O 1
ATOM 2492 N N . SER B 1 23 ? 0.267 23.547 4.16 1 78.25 23 SER B N 1
ATOM 2493 C CA . SER B 1 23 ? 1.062 24.703 4.527 1 78.25 23 SER B CA 1
ATOM 2494 C C . SER B 1 23 ? 2.129 24.344 5.559 1 78.25 23 SER B C 1
ATOM 2496 O O . SER B 1 23 ? 2.059 23.297 6.184 1 78.25 23 SER B O 1
ATOM 2498 N N . SER B 1 24 ? 3.115 25.188 5.566 1 82.25 24 SER B N 1
ATOM 2499 C CA . SER B 1 24 ? 4.105 25.234 6.641 1 82.25 24 SER B CA 1
ATOM 2500 C C . SER B 1 24 ? 4.258 26.641 7.191 1 82.25 24 SER B C 1
ATOM 2502 O O . SER B 1 24 ? 4.617 27.562 6.457 1 82.25 24 SER B O 1
ATOM 2504 N N . VAL B 1 25 ? 3.908 26.797 8.477 1 84.56 25 VAL B N 1
ATOM 2505 C CA . VAL B 1 25 ? 3.9 28.141 9.023 1 84.56 25 VAL B CA 1
ATOM 2506 C C . VAL B 1 25 ? 4.625 28.156 10.367 1 84.56 25 VAL B C 1
ATOM 2508 O O . VAL B 1 25 ? 4.602 27.172 11.109 1 84.56 25 VAL B O 1
ATOM 2511 N N . ASP B 1 26 ? 5.281 29.312 10.578 1 85.75 26 ASP B N 1
ATOM 2512 C CA . ASP B 1 26 ? 5.891 29.562 11.875 1 85.75 26 ASP B CA 1
ATOM 2513 C C . ASP B 1 26 ? 4.836 29.938 12.914 1 85.75 26 ASP B C 1
ATOM 2515 O O . ASP B 1 26 ? 3.979 30.781 12.656 1 85.75 26 ASP B O 1
ATOM 2519 N N . ILE B 1 27 ? 4.945 29.234 14.008 1 89.06 27 ILE B N 1
ATOM 2520 C CA . ILE B 1 27 ? 4.012 29.547 15.086 1 89.06 27 ILE B CA 1
ATOM 2521 C C . ILE B 1 27 ? 4.746 30.25 16.219 1 89.06 27 ILE B C 1
ATOM 2523 O O . ILE B 1 27 ? 5.613 29.656 16.875 1 89.06 27 ILE B O 1
ATOM 2527 N N . THR B 1 28 ? 4.387 31.484 16.516 1 88.5 28 THR B N 1
ATOM 2528 C CA . THR B 1 28 ? 5.035 32.25 17.562 1 88.5 28 THR B CA 1
ATOM 2529 C C . THR B 1 28 ? 4.094 32.469 18.75 1 88.5 28 THR B C 1
ATOM 2531 O O . THR B 1 28 ? 4.547 32.625 19.875 1 88.5 28 THR B O 1
ATOM 2534 N N . HIS B 1 29 ? 2.855 32.406 18.516 1 91.25 29 HIS B N 1
ATOM 2535 C CA . HIS B 1 29 ? 1.863 32.656 19.547 1 91.25 29 HIS B CA 1
ATOM 2536 C C . HIS B 1 29 ? 1.763 31.438 20.5 1 91.25 29 HIS B C 1
ATOM 2538 O O . HIS B 1 29 ? 1.392 30.344 20.078 1 91.25 29 HIS B O 1
ATOM 2544 N N . GLU B 1 30 ? 2.045 31.688 21.781 1 90.88 30 GLU B N 1
ATOM 2545 C CA . GLU B 1 30 ? 2.074 30.609 22.766 1 90.88 30 GLU B CA 1
ATOM 2546 C C . GLU B 1 30 ? 0.692 29.984 22.938 1 90.88 30 GLU B C 1
ATOM 2548 O O . GLU B 1 30 ? 0.574 28.766 23.125 1 90.88 30 GLU B O 1
ATOM 2553 N N . GLY B 1 31 ? -0.258 30.766 22.891 1 93.31 31 GLY B N 1
ATOM 2554 C CA . GLY B 1 31 ? -1.613 30.25 22.953 1 93.31 31 GLY B CA 1
ATOM 2555 C C . GLY B 1 31 ? -1.939 29.281 21.844 1 93.31 31 GLY B C 1
ATOM 2556 O O . GLY B 1 31 ? -2.539 28.219 22.094 1 93.31 31 GLY B O 1
ATOM 2557 N N . MET B 1 32 ? -1.534 29.594 20.656 1 94.81 32 MET B N 1
ATOM 2558 C CA . MET B 1 32 ? -1.799 28.734 19.5 1 94.81 32 MET B CA 1
ATOM 2559 C C . MET B 1 32 ? -1.009 27.438 19.609 1 94.81 32 MET B C 1
ATOM 2561 O O . MET B 1 32 ? -1.5 26.375 19.219 1 94.81 32 MET B O 1
ATOM 2565 N N . LYS B 1 33 ? 0.134 27.562 20.109 1 93 33 LYS B N 1
ATOM 2566 C CA . LYS B 1 33 ? 0.912 26.344 20.328 1 93 33 LYS B CA 1
ATOM 2567 C C . LYS B 1 33 ? 0.174 25.375 21.266 1 93 33 LYS B C 1
ATOM 2569 O O . LYS B 1 33 ? 0.12 24.172 21 1 93 33 LYS B O 1
ATOM 2574 N N . LYS B 1 34 ? -0.397 25.938 22.234 1 93.12 34 LYS B N 1
ATOM 2575 C CA . LYS B 1 34 ? -1.145 25.125 23.188 1 93.12 34 LYS B CA 1
ATOM 2576 C C . LYS B 1 34 ? -2.363 24.484 22.547 1 93.12 34 LYS B C 1
ATOM 2578 O O . LYS B 1 34 ? -2.658 23.312 22.781 1 93.12 34 LYS B O 1
ATOM 2583 N N . VAL B 1 35 ? -2.998 25.25 21.781 1 95.12 35 VAL B N 1
ATOM 2584 C CA . VAL B 1 35 ? -4.18 24.75 21.078 1 95.12 35 VAL B CA 1
ATOM 2585 C C . VAL B 1 35 ? -3.789 23.594 20.156 1 95.12 35 VAL B C 1
ATOM 2587 O O . VAL B 1 35 ? -4.43 22.531 20.172 1 95.12 35 VAL B O 1
ATOM 2590 N N . LEU B 1 36 ? -2.744 23.781 19.438 1 94.25 36 LEU B N 1
ATOM 2591 C CA . LEU B 1 36 ? -2.283 22.766 18.484 1 94.25 36 LEU B CA 1
ATOM 2592 C C . LEU B 1 36 ? -1.85 21.5 19.203 1 94.25 36 LEU B C 1
ATOM 2594 O O . LEU B 1 36 ? -2.125 20.391 18.734 1 94.25 36 LEU B O 1
ATOM 2598 N N . GLU B 1 37 ? -1.25 21.656 20.297 1 91.62 37 GLU B N 1
ATOM 2599 C CA . GLU B 1 37 ? -0.847 20.5 21.078 1 91.62 37 GLU B CA 1
ATOM 2600 C C . GLU B 1 37 ? -2.061 19.703 21.562 1 91.62 37 GLU B C 1
ATOM 2602 O O . GLU B 1 37 ? -2.047 18.484 21.562 1 91.62 37 GLU B O 1
ATOM 2607 N N . SER B 1 38 ? -3.059 20.422 21.922 1 91.5 38 SER B N 1
ATOM 2608 C CA . SER B 1 38 ? -4.293 19.781 22.359 1 91.5 38 SER B CA 1
ATOM 2609 C C . SER B 1 38 ? -4.977 19.062 21.203 1 91.5 38 SER B C 1
ATOM 2611 O O . SER B 1 38 ? -5.527 17.969 21.375 1 91.5 38 SER B O 1
ATOM 2613 N N . LEU B 1 39 ? -4.887 19.656 20.062 1 91.44 39 LEU B N 1
ATOM 2614 C CA . LEU B 1 39 ? -5.566 19.109 18.891 1 91.44 39 LEU B CA 1
ATOM 2615 C C . LEU B 1 39 ? -4.824 17.875 18.359 1 91.44 39 LEU B C 1
ATOM 2617 O O . LEU B 1 39 ? -5.422 17.031 17.688 1 91.44 39 LEU B O 1
ATOM 2621 N N . ARG B 1 40 ? -3.604 17.812 18.625 1 86.06 40 ARG B N 1
ATOM 2622 C CA . ARG B 1 40 ? -2.779 16.719 18.141 1 86.06 40 ARG B CA 1
ATOM 2623 C C . ARG B 1 40 ? -3.314 15.367 18.625 1 86.06 40 ARG B C 1
ATOM 2625 O O . ARG B 1 40 ? -3.254 14.375 17.891 1 86.06 40 ARG B O 1
ATOM 2632 N N . SER B 1 41 ? -3.883 15.391 19.766 1 80.62 41 SER B N 1
ATOM 2633 C CA . SER B 1 41 ? -4.383 14.156 20.359 1 80.62 41 SER B CA 1
ATOM 2634 C C . SER B 1 41 ? -5.84 13.914 19.984 1 80.62 41 SER B C 1
ATOM 2636 O O . SER B 1 41 ? -6.414 12.883 20.344 1 80.62 41 SER B O 1
ATOM 2638 N N . LYS B 1 42 ? -6.406 14.836 19.297 1 78.5 42 LYS B N 1
ATOM 2639 C CA . LYS B 1 42 ? -7.832 14.75 19 1 78.5 42 LYS B CA 1
ATOM 2640 C C . LYS B 1 42 ? -8.07 14.68 17.5 1 78.5 42 LYS B C 1
ATOM 2642 O O . LYS B 1 42 ? -9.008 15.297 16.984 1 78.5 42 LYS B O 1
ATOM 2647 N N . GLN B 1 43 ? -7.211 14.07 16.875 1 75.69 43 GLN B N 1
ATOM 2648 C CA . GLN B 1 43 ? -7.391 13.961 15.43 1 75.69 43 GLN B CA 1
ATOM 2649 C C . GLN B 1 43 ? -8.734 13.32 15.094 1 75.69 43 GLN B C 1
ATOM 2651 O O . GLN B 1 43 ? -9.156 12.367 15.75 1 75.69 43 GLN B O 1
ATOM 2656 N N . GLY B 1 44 ? -9.344 13.891 14.086 1 75.69 44 GLY B N 1
ATOM 2657 C CA . GLY B 1 44 ? -10.672 13.438 13.703 1 75.69 44 GLY B CA 1
ATOM 2658 C C . GLY B 1 44 ? -11.75 14.477 13.93 1 75.69 44 GLY B C 1
ATOM 2659 O O . GLY B 1 44 ? -11.477 15.68 13.898 1 75.69 44 GLY B O 1
ATOM 2660 N N . ILE B 1 45 ? -13.023 14.016 14.062 1 75.56 45 ILE B N 1
ATOM 2661 C CA . ILE B 1 45 ? -14.164 14.922 14.133 1 75.56 45 ILE B CA 1
ATOM 2662 C C . ILE B 1 45 ? -14.375 15.383 15.57 1 75.56 45 ILE B C 1
ATOM 2664 O O . ILE B 1 45 ? -14.453 14.562 16.484 1 75.56 45 ILE B O 1
ATOM 2668 N N . ILE B 1 46 ? -14.391 16.688 15.711 1 82.69 46 ILE B N 1
ATOM 2669 C CA . ILE B 1 46 ? -14.695 17.25 17.031 1 82.69 46 ILE B CA 1
ATOM 2670 C C . ILE B 1 46 ? -15.828 18.266 16.891 1 82.69 46 ILE B C 1
ATOM 2672 O O . ILE B 1 46 ? -16.141 18.719 15.797 1 82.69 46 ILE B O 1
ATOM 2676 N N . SER B 1 47 ? -16.422 18.516 17.953 1 85.88 47 SER B N 1
ATOM 2677 C CA . SER B 1 47 ? -17.484 19.531 17.953 1 85.88 47 SER B CA 1
ATOM 2678 C C . SER B 1 47 ? -16.891 20.938 17.906 1 85.88 47 SER B C 1
ATOM 2680 O O . SER B 1 47 ? -15.789 21.172 18.391 1 85.88 47 SER B O 1
ATOM 2682 N N . GLU B 1 48 ? -17.688 21.812 17.297 1 88.38 48 GLU B N 1
ATOM 2683 C CA . GLU B 1 48 ? -17.297 23.219 17.266 1 88.38 48 GLU B CA 1
ATOM 2684 C C . GLU B 1 48 ? -17.188 23.781 18.672 1 88.38 48 GLU B C 1
ATOM 2686 O O . GLU B 1 48 ? -16.344 24.641 18.938 1 88.38 48 GLU B O 1
ATOM 2691 N N . TYR B 1 49 ? -18 23.25 19.469 1 90.94 49 TYR B N 1
ATOM 2692 C CA . TYR B 1 49 ? -17.984 23.688 20.859 1 90.94 49 TYR B CA 1
ATOM 2693 C C . TYR B 1 49 ? -16.641 23.406 21.516 1 90.94 49 TYR B C 1
ATOM 2695 O O . TYR B 1 49 ? -16.094 24.25 22.219 1 90.94 49 TYR B O 1
ATOM 2703 N N . LEU B 1 50 ? -16.125 22.312 21.297 1 91.75 50 LEU B N 1
ATOM 2704 C CA . LEU B 1 50 ? -14.844 21.906 21.891 1 91.75 50 LEU B CA 1
ATOM 2705 C C . LEU B 1 50 ? -13.711 22.797 21.375 1 91.75 50 LEU B C 1
ATOM 2707 O O . LEU B 1 50 ? -12.828 23.188 22.141 1 91.75 50 LEU B O 1
ATOM 2711 N N . LEU B 1 51 ? -13.742 23.047 20.109 1 93.62 51 LEU B N 1
ATOM 2712 C CA . LEU B 1 51 ? -12.727 23.938 19.547 1 93.62 51 LEU B CA 1
ATOM 2713 C C . LEU B 1 51 ? -12.812 25.328 20.156 1 93.62 51 LEU B C 1
ATOM 2715 O O . LEU B 1 51 ? -11.789 25.922 20.516 1 93.62 51 LEU B O 1
ATOM 2719 N N . ASP B 1 52 ? -14.039 25.75 20.312 1 94.81 52 ASP B N 1
ATOM 2720 C CA . ASP B 1 52 ? -14.258 27.078 20.906 1 94.81 52 ASP B CA 1
ATOM 2721 C C . ASP B 1 52 ? -13.719 27.125 22.328 1 94.81 52 ASP B C 1
ATOM 2723 O O . ASP B 1 52 ? -13.117 28.125 22.734 1 94.81 52 ASP B O 1
ATOM 2727 N N . LYS B 1 53 ? -13.961 26.125 22.984 1 95 53 LYS B N 1
ATOM 2728 C CA . LYS B 1 53 ? -13.492 26.047 24.375 1 95 53 LYS B CA 1
ATOM 2729 C C . LYS B 1 53 ? -11.969 26.094 24.438 1 95 53 LYS B C 1
ATOM 2731 O O . LYS B 1 53 ? -11.398 26.781 25.281 1 95 53 LYS B O 1
ATOM 2736 N N . LEU B 1 54 ? -11.281 25.375 23.594 1 94.88 54 LEU B N 1
ATOM 2737 C CA . LEU B 1 54 ? -9.82 25.344 23.547 1 94.88 54 LEU B CA 1
ATOM 2738 C C . LEU B 1 54 ? -9.25 26.719 23.219 1 94.88 54 LEU B C 1
ATOM 2740 O O . LEU B 1 54 ? -8.266 27.141 23.828 1 94.88 54 LEU B O 1
ATOM 2744 N N . LEU B 1 55 ? -9.891 27.375 22.312 1 96.06 55 LEU B N 1
ATOM 2745 C CA . LEU B 1 55 ? -9.438 28.703 21.906 1 96.06 55 LEU B CA 1
ATOM 2746 C C . LEU B 1 55 ? -9.641 29.703 23.031 1 96.06 55 LEU B C 1
ATOM 2748 O O . LEU B 1 55 ? -8.766 30.531 23.312 1 96.06 55 LEU B O 1
ATOM 2752 N N . ASP B 1 56 ? -10.734 29.547 23.703 1 95.06 56 ASP B N 1
ATOM 2753 C CA . ASP B 1 56 ? -11.039 30.438 24.828 1 95.06 56 ASP B CA 1
ATOM 2754 C C . ASP B 1 56 ? -10.039 30.234 25.969 1 95.06 56 ASP B C 1
ATOM 2756 O O . ASP B 1 56 ? -9.547 31.219 26.531 1 95.06 56 ASP B O 1
ATOM 2760 N N . GLU B 1 57 ? -9.766 29.078 26.219 1 94.81 57 GLU B N 1
ATOM 2761 C CA . GLU B 1 57 ? -8.836 28.75 27.297 1 94.81 57 GLU B CA 1
ATOM 2762 C C . GLU B 1 57 ? -7.434 29.266 27 1 94.81 57 GLU B C 1
ATOM 2764 O O . GLU B 1 57 ? -6.648 29.516 27.906 1 94.81 57 GLU B O 1
ATOM 2769 N N . SER B 1 58 ? -7.125 29.438 25.781 1 94.25 58 SER B N 1
ATOM 2770 C CA . SER B 1 58 ? -5.801 29.875 25.375 1 94.25 58 SER B CA 1
ATOM 2771 C C . SER B 1 58 ? -5.797 31.359 25.031 1 94.25 58 SER B C 1
ATOM 2773 O O . SER B 1 58 ? -4.828 31.875 24.469 1 94.25 58 SER B O 1
ATOM 2775 N N . LEU B 1 59 ? -6.871 32 25.266 1 93.38 59 LEU B N 1
ATOM 2776 C CA . LEU B 1 59 ? -7.031 33.469 25.094 1 93.38 59 LEU B CA 1
ATOM 2777 C C . LEU B 1 59 ? -6.852 33.875 23.641 1 93.38 59 LEU B C 1
ATOM 2779 O O . LEU B 1 59 ? -6.164 34.844 23.344 1 93.38 59 LEU B O 1
ATOM 2783 N N . ILE B 1 60 ? -7.34 33 22.781 1 95.25 60 ILE B N 1
ATOM 2784 C CA . ILE B 1 60 ? -7.332 33.312 21.344 1 95.25 60 ILE B CA 1
ATOM 2785 C C . ILE B 1 60 ? -8.742 33.656 20.891 1 95.25 60 ILE B C 1
ATOM 2787 O O . ILE B 1 60 ? -9.719 33 21.266 1 95.25 60 ILE B O 1
ATOM 2791 N N . ASP B 1 61 ? -8.766 34.781 20.172 1 95.06 61 ASP B N 1
ATOM 2792 C CA . ASP B 1 61 ? -10.047 35.094 19.547 1 95.06 61 ASP B CA 1
ATOM 2793 C C . ASP B 1 61 ? -10.57 33.938 18.719 1 95.06 61 ASP B C 1
ATOM 2795 O O . ASP B 1 61 ? -9.859 33.406 17.859 1 95.06 61 ASP B O 1
ATOM 2799 N N . LYS B 1 62 ? -11.805 33.625 18.891 1 94.25 62 LYS B N 1
ATOM 2800 C CA . LYS B 1 62 ? -12.383 32.406 18.281 1 94.25 62 LYS B CA 1
ATOM 2801 C C . LYS B 1 62 ? -12.367 32.5 16.75 1 94.25 62 LYS B C 1
ATOM 2803 O O . LYS B 1 62 ? -11.938 31.578 16.078 1 94.25 62 LYS B O 1
ATOM 2808 N N . ASP B 1 63 ? -12.789 33.594 16.25 1 93.94 63 ASP B N 1
ATOM 2809 C CA . ASP B 1 63 ? -12.883 33.75 14.797 1 93.94 63 ASP B CA 1
ATOM 2810 C C . ASP B 1 63 ? -11.492 33.75 14.156 1 93.94 63 ASP B C 1
ATOM 2812 O O . ASP B 1 63 ? -11.273 33.125 13.125 1 93.94 63 ASP B O 1
ATOM 2816 N N . LYS B 1 64 ? -10.617 34.406 14.812 1 93.94 64 LYS B N 1
ATOM 2817 C CA . LYS B 1 64 ? -9.258 34.469 14.297 1 93.94 64 LYS B CA 1
ATOM 2818 C C . LYS B 1 64 ? -8.555 33.125 14.398 1 93.94 64 LYS B C 1
ATOM 2820 O O . LYS B 1 64 ? -7.828 32.719 13.492 1 93.94 64 LYS B O 1
ATOM 2825 N N . GLY B 1 65 ? -8.766 32.5 15.492 1 94.75 65 GLY B N 1
ATOM 2826 C CA . GLY B 1 65 ? -8.195 31.188 15.68 1 94.75 65 GLY B CA 1
ATOM 2827 C C . GLY B 1 65 ? -8.688 30.172 14.664 1 94.75 65 GLY B C 1
ATOM 2828 O O . GLY B 1 65 ? -7.895 29.438 14.062 1 94.75 65 GLY B O 1
ATOM 2829 N N . LYS B 1 66 ? -9.984 30.172 14.469 1 93.69 66 LYS B N 1
ATOM 2830 C CA . LYS B 1 66 ? -10.586 29.266 13.5 1 93.69 66 LYS B CA 1
ATOM 2831 C C . LYS B 1 66 ? -10.102 29.562 12.086 1 93.69 66 LYS B C 1
ATOM 2833 O O . LYS B 1 66 ? -9.797 28.641 11.32 1 93.69 66 LYS B O 1
ATOM 2838 N N . GLU B 1 67 ? -10.086 30.781 11.836 1 93 67 GLU B N 1
ATOM 2839 C CA . GLU B 1 67 ? -9.594 31.188 10.516 1 93 67 GLU B CA 1
ATOM 2840 C C . GLU B 1 67 ? -8.172 30.688 10.289 1 93 67 GLU B C 1
ATOM 2842 O O . GLU B 1 67 ? -7.844 30.188 9.219 1 93 67 GLU B O 1
ATOM 2847 N N . PHE B 1 68 ? -7.336 30.875 11.305 1 93.69 68 PHE B N 1
ATOM 2848 C CA . PHE B 1 68 ? -5.953 30.422 11.227 1 93.69 68 PHE B CA 1
ATOM 2849 C C . PHE B 1 68 ? -5.895 28.906 10.992 1 93.69 68 PHE B C 1
ATOM 2851 O O . PHE B 1 68 ? -5.156 28.438 10.125 1 93.69 68 PHE B O 1
ATOM 2858 N N . LEU B 1 69 ? -6.66 28.156 11.672 1 94.31 69 LEU B N 1
ATOM 2859 C CA . LEU B 1 69 ? -6.641 26.703 11.617 1 94.31 69 LEU B CA 1
ATOM 2860 C C . LEU B 1 69 ? -7.184 26.203 10.281 1 94.31 69 LEU B C 1
ATOM 2862 O O . LEU B 1 69 ? -6.711 25.203 9.742 1 94.31 69 LEU B O 1
ATOM 2866 N N . ILE B 1 70 ? -8.109 26.922 9.742 1 90.06 70 ILE B N 1
ATOM 2867 C CA . ILE B 1 70 ? -8.68 26.562 8.453 1 90.06 70 ILE B CA 1
ATOM 2868 C C . ILE B 1 70 ? -7.691 26.906 7.336 1 90.06 70 ILE B C 1
ATOM 2870 O O . ILE B 1 70 ? -7.406 26.078 6.473 1 90.06 70 ILE B O 1
ATOM 2874 N N . THR B 1 71 ? -7.121 28.062 7.441 1 87.69 71 THR B N 1
ATOM 2875 C CA . THR B 1 71 ? -6.227 28.547 6.398 1 87.69 71 THR B CA 1
ATOM 2876 C C . THR B 1 71 ? -4.945 27.719 6.352 1 87.69 71 THR B C 1
ATOM 2878 O O . THR B 1 71 ? -4.383 27.5 5.277 1 87.69 71 THR B O 1
ATOM 2881 N N . THR B 1 72 ? -4.543 27.25 7.516 1 88.44 72 THR B N 1
ATOM 2882 C CA . THR B 1 72 ? -3.305 26.469 7.582 1 88.44 72 THR B CA 1
ATOM 2883 C C . THR B 1 72 ? -3.568 25 7.277 1 88.44 72 THR B C 1
ATOM 2885 O O . THR B 1 72 ? -2.631 24.219 7.094 1 88.44 72 THR B O 1
ATOM 2888 N N . GLY B 1 73 ? -4.785 24.594 7.266 1 86.62 73 GLY B N 1
ATOM 2889 C CA . GLY B 1 73 ? -5.141 23.234 6.902 1 86.62 73 GLY B CA 1
ATOM 2890 C C . GLY B 1 73 ? -5.188 22.297 8.086 1 86.62 73 GLY B C 1
ATOM 2891 O O . GLY B 1 73 ? -5.164 21.078 7.922 1 86.62 73 GLY B O 1
ATOM 2892 N N . VAL B 1 74 ? -5.242 22.859 9.242 1 90.31 74 VAL B N 1
ATOM 2893 C CA . VAL B 1 74 ? -5.32 22.016 10.43 1 90.31 74 VAL B CA 1
ATOM 2894 C C . VAL B 1 74 ? -6.734 21.453 10.578 1 90.31 74 VAL B C 1
ATOM 2896 O O . VAL B 1 74 ? -6.914 20.312 10.992 1 90.31 74 VAL B O 1
ATOM 2899 N N . ILE B 1 75 ? -7.715 22.344 10.219 1 89.56 75 ILE B N 1
ATOM 2900 C CA . ILE B 1 75 ? -9.094 21.859 10.328 1 89.56 75 ILE B CA 1
ATOM 2901 C C . ILE B 1 75 ? -9.836 22.141 9.016 1 89.56 75 ILE B C 1
ATOM 2903 O O . ILE B 1 75 ? -9.445 23.016 8.25 1 89.56 75 ILE B O 1
ATOM 2907 N N . ASN B 1 76 ? -10.688 21.312 8.68 1 81.62 76 ASN B N 1
ATOM 2908 C CA . ASN B 1 76 ? -11.625 21.516 7.582 1 81.62 76 ASN B CA 1
ATOM 2909 C C . ASN B 1 76 ? -13.07 21.469 8.062 1 81.62 76 ASN B C 1
ATOM 2911 O O . ASN B 1 76 ? -13.398 20.703 8.969 1 81.62 76 ASN B O 1
ATOM 2915 N N . LYS B 1 77 ? -13.805 22.5 7.566 1 72.62 77 LYS B N 1
ATOM 2916 C CA . LYS B 1 77 ? -15.227 22.469 7.875 1 72.62 77 LYS B CA 1
ATOM 2917 C C . LYS B 1 77 ? -15.977 21.531 6.941 1 72.62 77 LYS B C 1
ATOM 2919 O O . LYS B 1 77 ? -15.797 21.578 5.723 1 72.62 77 LYS B O 1
ATOM 2924 N N . THR B 1 78 ? -16.172 20.297 7.348 1 63.06 78 THR B N 1
ATOM 2925 C CA . THR B 1 78 ? -16.875 19.359 6.488 1 63.06 78 THR B CA 1
ATOM 2926 C C . THR B 1 78 ? -18.375 19.422 6.719 1 63.06 78 THR B C 1
ATOM 2928 O O . THR B 1 78 ? -18.844 19.469 7.863 1 63.06 78 THR B O 1
ATOM 2931 N N . LYS B 1 79 ? -19.156 19.953 5.613 1 58.66 79 LYS B N 1
ATOM 2932 C CA . LYS B 1 79 ? -20.609 20.016 5.676 1 58.66 79 LYS B CA 1
ATOM 2933 C C . LYS B 1 79 ? -21.234 18.672 5.293 1 58.66 79 LYS B C 1
ATOM 2935 O O . LYS B 1 79 ? -22.422 18.453 5.535 1 58.66 79 LYS B O 1
ATOM 2940 N N . THR B 1 80 ? -20.5 17.859 4.531 1 58.94 80 THR B N 1
ATOM 2941 C CA . THR B 1 80 ? -21.312 16.828 3.898 1 58.94 80 THR B CA 1
ATOM 2942 C C . THR B 1 80 ? -21.312 15.562 4.738 1 58.94 80 THR B C 1
ATOM 2944 O O . THR B 1 80 ? -20.281 15.141 5.246 1 58.94 80 THR B O 1
ATOM 2947 N N . SER B 1 81 ? -22.531 15.266 5.195 1 63.91 81 SER B N 1
ATOM 2948 C CA . SER B 1 81 ? -22.734 13.992 5.891 1 63.91 81 SER B CA 1
ATOM 2949 C C . SER B 1 81 ? -22.562 12.812 4.945 1 63.91 81 SER B C 1
ATOM 2951 O O . SER B 1 81 ? -23.141 12.805 3.85 1 63.91 81 SER B O 1
ATOM 2953 N N . PRO B 1 82 ? -21.656 11.938 5.258 1 72.31 82 PRO B N 1
ATOM 2954 C CA . PRO B 1 82 ? -21.562 10.734 4.426 1 72.31 82 PRO B CA 1
ATOM 2955 C C . PRO B 1 82 ? -22.891 9.977 4.34 1 72.31 82 PRO B C 1
ATOM 2957 O O . PRO B 1 82 ? -23.75 10.133 5.207 1 72.31 82 PRO B O 1
ATOM 2960 N N . LEU B 1 83 ? -23.094 9.367 3.236 1 73 83 LEU B N 1
ATOM 2961 C CA . LEU B 1 83 ? -24.312 8.578 3.045 1 73 83 LEU B CA 1
ATOM 2962 C C . LEU B 1 83 ? -24.406 7.465 4.086 1 73 83 LEU B C 1
ATOM 2964 O O . LEU B 1 83 ? -25.5 7.125 4.539 1 73 83 LEU B O 1
ATOM 2968 N N . TRP B 1 84 ? -23.297 6.945 4.438 1 84.94 84 TRP B N 1
ATOM 2969 C CA . TRP B 1 84 ? -23.25 5.938 5.488 1 84.94 84 TRP B CA 1
ATOM 2970 C C . TRP B 1 84 ? -22.391 6.414 6.664 1 84.94 84 TRP B C 1
ATOM 2972 O O . TRP B 1 84 ? -21.266 6.883 6.477 1 84.94 84 TRP B O 1
ATOM 2982 N N . VAL B 1 85 ? -22.984 6.305 7.762 1 81.62 85 VAL B N 1
ATOM 2983 C CA . VAL B 1 85 ? -22.312 6.832 8.945 1 81.62 85 VAL B CA 1
ATOM 2984 C C . VAL B 1 85 ? -21.594 5.699 9.68 1 81.62 85 VAL B C 1
ATOM 2986 O O . VAL B 1 85 ? -20.688 5.945 10.469 1 81.62 85 VAL B O 1
ATOM 2989 N N . ASN B 1 86 ? -22.016 4.465 9.352 1 87.5 86 ASN B N 1
ATOM 2990 C CA . ASN B 1 86 ? -21.422 3.299 10 1 87.5 86 ASN B CA 1
ATOM 2991 C C . ASN B 1 86 ? -20.938 2.273 8.977 1 87.5 86 ASN B C 1
ATOM 2993 O O . ASN B 1 86 ? -21.531 2.127 7.91 1 87.5 86 ASN B O 1
ATOM 2997 N N . SER B 1 87 ? -19.906 1.664 9.398 1 94.75 87 SER B N 1
ATOM 2998 C CA . SER B 1 87 ? -19.391 0.593 8.539 1 94.75 87 SER B CA 1
ATOM 2999 C C . SER B 1 87 ? -19.125 -0.676 9.344 1 94.75 87 SER B C 1
ATOM 3001 O O . SER B 1 87 ? -18.797 -0.607 10.523 1 94.75 87 SER B O 1
ATOM 3003 N N . VAL B 1 88 ? -19.375 -1.766 8.719 1 96.38 88 VAL B N 1
ATOM 3004 C CA . VAL B 1 88 ? -19.031 -3.082 9.25 1 96.38 88 VAL B CA 1
ATOM 3005 C C . VAL B 1 88 ? -18.141 -3.818 8.266 1 96.38 88 VAL B C 1
ATOM 3007 O O . VAL B 1 88 ? -18.359 -3.771 7.055 1 96.38 88 VAL B O 1
ATOM 3010 N N . ILE B 1 89 ? -17.125 -4.441 8.82 1 97.5 89 ILE B N 1
ATOM 3011 C CA . ILE B 1 89 ? -16.234 -5.23 7.977 1 97.5 89 ILE B CA 1
ATOM 3012 C C . ILE B 1 89 ? -16.469 -6.719 8.234 1 97.5 89 ILE B C 1
ATOM 3014 O O . ILE B 1 89 ? -16.391 -7.18 9.375 1 97.5 89 ILE B O 1
ATOM 3018 N N . ILE B 1 90 ? -16.766 -7.414 7.227 1 96.94 90 ILE B N 1
ATOM 3019 C CA . ILE B 1 90 ? -16.891 -8.867 7.25 1 96.94 90 ILE B CA 1
ATOM 3020 C C . ILE B 1 90 ? -15.773 -9.492 6.418 1 96.94 90 ILE B C 1
ATOM 3022 O O . ILE B 1 90 ? -15.57 -9.125 5.258 1 96.94 90 ILE B O 1
ATOM 3026 N N . SER B 1 91 ? -15.039 -10.383 6.988 1 97.5 91 SER B N 1
ATOM 3027 C CA . SER B 1 91 ? -13.867 -10.898 6.289 1 97.5 91 SER B CA 1
ATOM 3028 C C . SER B 1 91 ? -13.547 -12.328 6.723 1 97.5 91 SER B C 1
ATOM 3030 O O . SER B 1 91 ? -13.93 -12.75 7.816 1 97.5 91 SER B O 1
ATOM 3032 N N . ASP B 1 92 ? -12.891 -13.141 5.867 1 96.38 92 ASP B N 1
ATOM 3033 C CA . ASP B 1 92 ? -12.352 -14.438 6.254 1 96.38 92 ASP B CA 1
ATOM 3034 C C . ASP B 1 92 ? -11.016 -14.289 6.973 1 96.38 92 ASP B C 1
ATOM 3036 O O . ASP B 1 92 ? -10.461 -15.266 7.477 1 96.38 92 ASP B O 1
ATOM 3040 N N . VAL B 1 93 ? -10.492 -13.094 7.035 1 96.69 93 VAL B N 1
ATOM 3041 C CA . VAL B 1 93 ? -9.273 -12.781 7.773 1 96.69 93 VAL B CA 1
ATOM 3042 C C . VAL B 1 93 ? -9.5 -11.547 8.648 1 96.69 93 VAL B C 1
ATOM 3044 O O . VAL B 1 93 ? -8.781 -10.555 8.539 1 96.69 93 VAL B O 1
ATOM 3047 N N . PRO B 1 94 ? -10.398 -11.594 9.57 1 96.38 94 PRO B N 1
ATOM 3048 C CA . PRO B 1 94 ? -10.781 -10.422 10.352 1 96.38 94 PRO B CA 1
ATOM 3049 C C . PRO B 1 94 ? -9.617 -9.82 11.141 1 96.38 94 PRO B C 1
ATOM 3051 O O . PRO B 1 94 ? -9.625 -8.625 11.445 1 96.38 94 PRO B O 1
ATOM 3054 N N . HIS B 1 95 ? -8.633 -10.625 11.453 1 95.38 95 HIS B N 1
ATOM 3055 C CA . HIS B 1 95 ? -7.508 -10.156 12.258 1 95.38 95 HIS B CA 1
ATOM 3056 C C . HIS B 1 95 ? -6.742 -9.055 11.539 1 95.38 95 HIS B C 1
ATOM 3058 O O . HIS B 1 95 ? -6.074 -8.234 12.172 1 95.38 95 HIS B O 1
ATOM 3064 N N . LEU B 1 96 ? -6.762 -9.047 10.234 1 95.31 96 LEU B N 1
ATOM 3065 C CA . LEU B 1 96 ? -6.109 -8.008 9.445 1 95.31 96 LEU B CA 1
ATOM 3066 C C . LEU B 1 96 ? -6.656 -6.633 9.805 1 95.31 96 LEU B C 1
ATOM 3068 O O . LEU B 1 96 ? -5.957 -5.625 9.656 1 95.31 96 LEU B O 1
ATOM 3072 N N . PHE B 1 97 ? -7.883 -6.582 10.32 1 96.94 97 PHE B N 1
ATOM 3073 C CA . PHE B 1 97 ? -8.562 -5.312 10.547 1 96.94 97 PHE B CA 1
ATOM 3074 C C . PHE B 1 97 ? -8.703 -5.035 12.039 1 96.94 97 PHE B C 1
ATOM 3076 O O . PHE B 1 97 ? -9.461 -4.152 12.445 1 96.94 97 PHE B O 1
ATOM 3083 N N . SER B 1 98 ? -8.016 -5.691 12.781 1 93.88 98 SER B N 1
ATOM 3084 C CA . SER B 1 98 ? -8.172 -5.637 14.234 1 93.88 98 SER B CA 1
ATOM 3085 C C . SER B 1 98 ? -7.988 -4.219 14.758 1 93.88 98 SER B C 1
ATOM 3087 O O . SER B 1 98 ? -8.688 -3.797 15.68 1 93.88 98 SER B O 1
ATOM 3089 N N . ASN B 1 99 ? -7.148 -3.424 14.133 1 91.31 99 ASN B N 1
ATOM 3090 C CA . ASN B 1 99 ? -6.84 -2.084 14.625 1 91.31 99 ASN B CA 1
ATOM 3091 C C . ASN B 1 99 ? -7.562 -1.012 13.812 1 91.31 99 ASN B C 1
ATOM 3093 O O . ASN B 1 99 ? -7.383 0.182 14.055 1 91.31 99 ASN B O 1
ATOM 3097 N N . ALA B 1 100 ? -8.297 -1.434 12.906 1 92.25 100 ALA B N 1
ATOM 3098 C CA . ALA B 1 100 ? -8.922 -0.491 11.984 1 92.25 100 ALA B CA 1
ATOM 3099 C C . ALA B 1 100 ? -9.859 0.464 12.719 1 92.25 100 ALA B C 1
ATOM 3101 O O . ALA B 1 100 ? -9.867 1.668 12.453 1 92.25 100 ALA B O 1
ATOM 3102 N N . ARG B 1 101 ? -10.57 -0.04 13.688 1 89.81 101 ARG B N 1
ATOM 3103 C CA . ARG B 1 101 ? -11.555 0.751 14.406 1 89.81 101 ARG B CA 1
ATOM 3104 C C . ARG B 1 101 ? -10.906 1.937 15.109 1 89.81 101 ARG B C 1
ATOM 3106 O O . ARG B 1 101 ? -11.414 3.057 15.055 1 89.81 101 ARG B O 1
ATOM 3113 N N . GLU B 1 102 ? -9.828 1.666 15.672 1 87.25 102 GLU B N 1
ATOM 3114 C CA . GLU B 1 102 ? -9.141 2.715 16.422 1 87.25 102 GLU B CA 1
ATOM 3115 C C . GLU B 1 102 ? -8.32 3.607 15.492 1 87.25 102 GLU B C 1
ATOM 3117 O O . GLU B 1 102 ? -8.336 4.832 15.625 1 87.25 102 GLU B O 1
ATOM 3122 N N . GLN B 1 103 ? -7.754 3.006 14.562 1 87.19 103 GLN B N 1
ATOM 3123 C CA . GLN B 1 103 ? -6.773 3.717 13.75 1 87.19 103 GLN B CA 1
ATOM 3124 C C . GLN B 1 103 ? -7.461 4.598 12.703 1 87.19 103 GLN B C 1
ATOM 3126 O O . GLN B 1 103 ? -6.902 5.613 12.281 1 87.19 103 GLN B O 1
ATOM 3131 N N . TRP B 1 104 ? -8.656 4.254 12.344 1 89.75 104 TRP B N 1
ATOM 3132 C CA . TRP B 1 104 ? -9.258 4.965 11.219 1 89.75 104 TRP B CA 1
ATOM 3133 C C . TRP B 1 104 ? -10.227 6.035 11.703 1 89.75 104 TRP B C 1
ATOM 3135 O O . TRP B 1 104 ? -10.758 6.809 10.898 1 89.75 104 TRP B O 1
ATOM 3145 N N . LYS B 1 105 ? -10.359 6.109 12.977 1 82.19 105 LYS B N 1
ATOM 3146 C CA . LYS B 1 105 ? -11.266 7.098 13.547 1 82.19 105 LYS B CA 1
ATOM 3147 C C . LYS B 1 105 ? -10.828 8.516 13.188 1 82.19 105 LYS B C 1
ATOM 3149 O O . LYS B 1 105 ? -11.672 9.383 12.93 1 82.19 105 LYS B O 1
ATOM 3154 N N . SER B 1 106 ? -9.586 8.648 13.188 1 77.12 106 SER B N 1
ATOM 3155 C CA . SER B 1 106 ? -9.062 9.977 12.906 1 77.12 106 SER B CA 1
ATOM 3156 C C . SER B 1 106 ? -9.375 10.406 11.477 1 77.12 106 SER B C 1
ATOM 3158 O O . SER B 1 106 ? -9.414 11.602 11.172 1 77.12 106 SER B O 1
ATOM 3160 N N . ASP B 1 107 ? -9.672 9.484 10.688 1 81 107 ASP B N 1
ATOM 3161 C CA . ASP B 1 107 ? -10.008 9.773 9.297 1 81 107 ASP B CA 1
ATOM 3162 C C . ASP B 1 107 ? -11.523 9.852 9.102 1 81 107 ASP B C 1
ATOM 3164 O O . ASP B 1 107 ? -12 9.945 7.973 1 81 107 ASP B O 1
ATOM 3168 N N . GLY B 1 108 ? -12.203 9.742 10.195 1 80 108 GLY B N 1
ATOM 3169 C CA . GLY B 1 108 ? -13.656 9.836 10.148 1 80 108 GLY B CA 1
ATOM 3170 C C . GLY B 1 108 ? -14.32 8.523 9.773 1 80 108 GLY B C 1
ATOM 3171 O O . GLY B 1 108 ? -15.508 8.492 9.461 1 80 108 GLY B O 1
ATOM 3172 N N . VAL B 1 109 ? -13.555 7.523 9.734 1 87 109 VAL B N 1
ATOM 3173 C CA . VAL B 1 109 ? -14.094 6.211 9.398 1 87 109 VAL B CA 1
ATOM 3174 C C . VAL B 1 109 ? -14.484 5.469 10.672 1 87 109 VAL B C 1
ATOM 3176 O O . VAL B 1 109 ? -13.633 5.18 11.516 1 87 109 VAL B O 1
ATOM 3179 N N . PHE B 1 110 ? -15.75 5.172 10.773 1 88.38 110 PHE B N 1
ATOM 3180 C CA . PHE B 1 110 ? -16.25 4.477 11.953 1 88.38 110 PHE B CA 1
ATOM 3181 C C . PHE B 1 110 ? -16.609 3.033 11.617 1 88.38 110 PHE B C 1
ATOM 3183 O O . PHE B 1 110 ? -17.609 2.781 10.922 1 88.38 110 PHE B O 1
ATOM 3190 N N . VAL B 1 111 ? -15.805 2.178 12.102 1 93.31 111 VAL B N 1
ATOM 3191 C CA . VAL B 1 111 ? -16.062 0.749 11.953 1 93.31 111 VAL B CA 1
ATOM 3192 C C . VAL B 1 111 ? -16.672 0.199 13.242 1 93.31 111 VAL B C 1
ATOM 3194 O O . VAL B 1 111 ? -15.992 0.104 14.266 1 93.31 111 VAL B O 1
ATOM 3197 N N . SER B 1 112 ? -17.859 -0.138 13.195 1 91.81 112 SER B N 1
ATOM 3198 C CA . SER B 1 112 ? -18.562 -0.563 14.398 1 91.81 112 SER B CA 1
ATOM 3199 C C . SER B 1 112 ? -18.172 -1.983 14.797 1 91.81 112 SER B C 1
ATOM 3201 O O . SER B 1 112 ? -17.984 -2.273 15.977 1 91.81 112 SER B O 1
ATOM 3203 N N . HIS B 1 113 ? -18.125 -2.883 13.703 1 92.88 113 HIS B N 1
ATOM 3204 C CA . HIS B 1 113 ? -17.812 -4.285 13.977 1 92.88 113 HIS B CA 1
ATOM 3205 C C . HIS B 1 113 ? -16.906 -4.871 12.906 1 92.88 113 HIS B C 1
ATOM 3207 O O . HIS B 1 113 ? -16.969 -4.469 11.742 1 92.88 113 HIS B O 1
ATOM 3213 N N . ILE B 1 114 ? -16.109 -5.676 13.367 1 95.69 114 ILE B N 1
ATOM 3214 C CA . ILE B 1 114 ? -15.344 -6.562 12.5 1 95.69 114 ILE B CA 1
ATOM 3215 C C . ILE B 1 114 ? -15.781 -8.008 12.727 1 95.69 114 ILE B C 1
ATOM 3217 O O . ILE B 1 114 ? -15.68 -8.531 13.836 1 95.69 114 ILE B O 1
ATOM 3221 N N . ILE B 1 115 ? -16.25 -8.609 11.695 1 94.81 115 ILE B N 1
ATOM 3222 C CA . ILE B 1 115 ? -16.938 -9.883 11.852 1 94.81 115 ILE B CA 1
ATOM 3223 C C . ILE B 1 115 ? -16.25 -10.938 10.984 1 94.81 115 ILE B C 1
ATOM 3225 O O . ILE B 1 115 ? -15.891 -10.672 9.836 1 94.81 115 ILE B O 1
ATOM 3229 N N . ASP B 1 116 ? -16.125 -12.078 11.594 1 95.94 116 ASP B N 1
ATOM 3230 C CA . ASP B 1 116 ? -15.672 -13.227 10.82 1 95.94 116 ASP B CA 1
ATOM 3231 C C . ASP B 1 116 ? -16.781 -13.766 9.93 1 95.94 116 ASP B C 1
ATOM 3233 O O . ASP B 1 116 ? -17.938 -13.852 10.359 1 95.94 116 ASP B O 1
ATOM 3237 N N . ILE B 1 117 ? -16.438 -14.164 8.789 1 92.5 117 ILE B N 1
ATOM 3238 C CA . ILE B 1 117 ? -17.422 -14.656 7.832 1 92.5 117 ILE B CA 1
ATOM 3239 C C . ILE B 1 117 ? -18.125 -15.883 8.398 1 92.5 117 ILE B C 1
ATOM 3241 O O . ILE B 1 117 ? -19.25 -16.203 8 1 92.5 117 ILE B O 1
ATOM 3245 N N . LYS B 1 118 ? -17.516 -16.531 9.258 1 90 118 LYS B N 1
ATOM 3246 C CA . LYS B 1 118 ? -18.062 -17.75 9.852 1 90 118 LYS B CA 1
ATOM 3247 C C . LYS B 1 118 ? -19.078 -17.422 10.93 1 90 118 LYS B C 1
ATOM 3249 O O . LYS B 1 118 ? -19.828 -18.297 11.367 1 90 118 LYS B O 1
ATOM 3254 N N . ASP B 1 119 ? -19.078 -16.203 11.344 1 88.5 119 ASP B N 1
ATOM 3255 C CA . ASP B 1 119 ? -20.016 -15.797 12.383 1 88.5 119 ASP B CA 1
ATOM 3256 C C . ASP B 1 119 ? -21.422 -15.641 11.805 1 88.5 119 ASP B C 1
ATOM 3258 O O . ASP B 1 119 ? -21.656 -14.805 10.93 1 88.5 119 ASP B O 1
ATOM 3262 N N . ASN B 1 120 ? -22.328 -16.328 12.305 1 78.38 120 ASN B N 1
ATOM 3263 C CA . ASN B 1 120 ? -23.688 -16.328 11.797 1 78.38 120 ASN B CA 1
ATOM 3264 C C . ASN B 1 120 ? -24.578 -15.352 12.57 1 78.38 120 ASN B C 1
ATOM 3266 O O . ASN B 1 120 ? -25.719 -15.102 12.188 1 78.38 120 ASN B O 1
ATOM 3270 N N . ASN B 1 121 ? -24.094 -14.844 13.531 1 81.56 121 ASN B N 1
ATOM 3271 C CA . ASN B 1 121 ? -24.891 -13.953 14.359 1 81.56 121 ASN B CA 1
ATOM 3272 C C . ASN B 1 121 ? -24.5 -12.492 14.164 1 81.56 121 ASN B C 1
ATOM 3274 O O . ASN B 1 121 ? -23.875 -11.898 15.047 1 81.56 121 ASN B O 1
ATOM 3278 N N . ILE B 1 122 ? -24.828 -12.055 12.992 1 77.25 122 ILE B N 1
ATOM 3279 C CA . ILE B 1 122 ? -24.438 -10.68 12.68 1 77.25 122 ILE B CA 1
ATOM 3280 C C . ILE B 1 122 ? -25.672 -9.789 12.633 1 77.25 122 ILE B C 1
ATOM 3282 O O . ILE B 1 122 ? -26.656 -10.125 11.977 1 77.25 122 ILE B O 1
ATOM 3286 N N . ASN B 1 123 ? -25.719 -8.812 13.516 1 83.44 123 ASN B N 1
ATOM 3287 C CA . ASN B 1 123 ? -26.734 -7.785 13.359 1 83.44 123 ASN B CA 1
ATOM 3288 C C . ASN B 1 123 ? -26.141 -6.457 12.906 1 83.44 123 ASN B C 1
ATOM 3290 O O . ASN B 1 123 ? -25.125 -6.02 13.438 1 83.44 123 ASN B O 1
ATOM 3294 N N . VAL B 1 124 ? -26.719 -5.992 11.844 1 88.12 124 VAL B N 1
ATOM 3295 C CA . VAL B 1 124 ? -26.219 -4.738 11.289 1 88.12 124 VAL B CA 1
ATOM 3296 C C . VAL B 1 124 ? -27.312 -3.666 11.383 1 88.12 124 VAL B C 1
ATOM 3298 O O . VAL B 1 124 ? -28.484 -3.934 11.109 1 88.12 124 VAL B O 1
ATOM 3301 N N . ARG B 1 125 ? -26.938 -2.523 11.758 1 87.5 125 ARG B N 1
ATOM 3302 C CA . ARG B 1 125 ? -27.844 -1.388 11.867 1 87.5 125 ARG B CA 1
ATOM 3303 C C . ARG B 1 125 ? -28.25 -0.862 10.492 1 87.5 125 ARG B C 1
ATOM 3305 O O . ARG B 1 125 ? -27.562 -1.133 9.5 1 87.5 125 ARG B O 1
ATOM 3312 N N . ASP B 1 126 ? -29.266 -0.113 10.555 1 88.5 126 ASP B N 1
ATOM 3313 C CA . ASP B 1 126 ? -29.703 0.575 9.344 1 88.5 126 ASP B CA 1
ATOM 3314 C C . ASP B 1 126 ? -28.625 1.551 8.852 1 88.5 126 ASP B C 1
ATOM 3316 O O . ASP B 1 126 ? -27.797 2.006 9.641 1 88.5 126 ASP B O 1
ATOM 3320 N N . SER B 1 127 ? -28.656 1.737 7.609 1 89.88 127 SER B N 1
ATOM 3321 C CA . SER B 1 127 ? -27.797 2.721 6.973 1 89.88 127 SER B CA 1
ATOM 3322 C C . SER B 1 127 ? -26.312 2.412 7.23 1 89.88 127 SER B C 1
ATOM 3324 O O . SER B 1 127 ? -25.547 3.305 7.578 1 89.88 127 SER B O 1
ATOM 3326 N N . THR B 1 128 ? -26.047 1.07 7.16 1 94.19 128 THR B N 1
ATOM 3327 C CA . THR B 1 128 ? -24.688 0.601 7.383 1 94.19 128 THR B CA 1
ATOM 3328 C C . THR B 1 128 ? -24.047 0.154 6.07 1 94.19 128 THR B C 1
ATOM 3330 O O . THR B 1 128 ? -24.703 -0.499 5.25 1 94.19 128 THR B O 1
ATOM 3333 N N . LEU B 1 129 ? -22.859 0.603 5.879 1 95.94 129 LEU B N 1
ATOM 3334 C CA . LEU B 1 129 ? -22.062 0.078 4.77 1 95.94 129 LEU B CA 1
ATOM 3335 C C . LEU B 1 129 ? -21.328 -1.192 5.18 1 95.94 129 LEU B C 1
ATOM 3337 O O . LEU B 1 129 ? -20.484 -1.164 6.082 1 95.94 129 LEU B O 1
ATOM 3341 N N . ILE B 1 130 ? -21.625 -2.246 4.543 1 96.88 130 ILE B N 1
ATOM 3342 C CA . ILE B 1 130 ? -20.984 -3.521 4.816 1 96.88 130 ILE B CA 1
ATOM 3343 C C . ILE B 1 130 ? -19.828 -3.732 3.838 1 96.88 130 ILE B C 1
ATOM 3345 O O . ILE B 1 130 ? -20.047 -3.838 2.629 1 96.88 130 ILE B O 1
ATOM 3349 N N . TRP B 1 131 ? -18.656 -3.762 4.363 1 97.81 131 TRP B N 1
ATOM 3350 C CA . TRP B 1 131 ? -17.469 -4.09 3.574 1 97.81 131 TRP B CA 1
ATOM 3351 C C . TRP B 1 131 ? -17.141 -5.574 3.674 1 97.81 131 TRP B C 1
ATOM 3353 O O . TRP B 1 131 ? -16.766 -6.066 4.742 1 97.81 131 TRP B O 1
ATOM 3363 N N . LEU B 1 132 ? -17.219 -6.262 2.586 1 97.81 132 LEU B N 1
ATOM 3364 C CA . LEU B 1 132 ? -16.891 -7.684 2.537 1 97.81 132 LEU B CA 1
ATOM 3365 C C . LEU B 1 132 ? -15.516 -7.895 1.905 1 97.81 132 LEU B C 1
ATOM 3367 O O . LEU B 1 132 ? -15.336 -7.672 0.706 1 97.81 132 LEU B O 1
ATOM 3371 N N . HIS B 1 133 ? -14.516 -8.328 2.703 1 98.25 133 HIS B N 1
ATOM 3372 C CA . HIS B 1 133 ? -13.164 -8.594 2.219 1 98.25 133 HIS B CA 1
ATOM 3373 C C . HIS B 1 133 ? -12.844 -10.078 2.252 1 98.25 133 HIS B C 1
ATOM 3375 O O . HIS B 1 133 ? -12.844 -10.695 3.32 1 98.25 133 HIS B O 1
ATOM 3381 N N . LEU B 1 134 ? -12.492 -10.625 1.116 1 96.69 134 LEU B N 1
ATOM 3382 C CA . LEU B 1 134 ? -12.219 -12.055 1.033 1 96.69 134 LEU B CA 1
ATOM 3383 C C . LEU B 1 134 ? -10.844 -12.305 0.429 1 96.69 134 LEU B C 1
ATOM 3385 O O . LEU B 1 134 ? -10.57 -11.891 -0.699 1 96.69 134 LEU B O 1
ATOM 3389 N N . GLU B 1 135 ? -9.953 -13 1.146 1 95.5 135 GLU B N 1
ATOM 3390 C CA . GLU B 1 135 ? -8.711 -13.5 0.575 1 95.5 135 GLU B CA 1
ATOM 3391 C C . GLU B 1 135 ? -8.922 -14.844 -0.121 1 95.5 135 GLU B C 1
ATOM 3393 O O . GLU B 1 135 ? -8.117 -15.242 -0.967 1 95.5 135 GLU B O 1
ATOM 3398 N N . ASN B 1 136 ? -9.898 -15.516 0.354 1 92.69 136 ASN B N 1
ATOM 3399 C CA . ASN B 1 136 ? -10.398 -16.719 -0.309 1 92.69 136 ASN B CA 1
ATOM 3400 C C . ASN B 1 136 ? -11.797 -16.5 -0.878 1 92.69 136 ASN B C 1
ATOM 3402 O O . ASN B 1 136 ? -12.797 -16.734 -0.192 1 92.69 136 ASN B O 1
ATOM 3406 N N . TYR B 1 137 ? -11.797 -16.172 -2.1 1 90.75 137 TYR B N 1
ATOM 3407 C CA . TYR B 1 137 ? -13.039 -15.719 -2.717 1 90.75 137 TYR B CA 1
ATOM 3408 C C . TYR B 1 137 ? -13.969 -16.891 -2.996 1 90.75 137 TYR B C 1
ATOM 3410 O O . TYR B 1 137 ? -13.539 -17.922 -3.537 1 90.75 137 TYR B O 1
ATOM 3418 N N . HIS B 1 138 ? -15.195 -16.641 -2.621 1 87.75 138 HIS B N 1
ATOM 3419 C CA . HIS B 1 138 ? -16.281 -17.562 -2.951 1 87.75 138 HIS B CA 1
ATOM 3420 C C . HIS B 1 138 ? -17.578 -16.812 -3.186 1 87.75 138 HIS B C 1
ATOM 3422 O O . HIS B 1 138 ? -18.047 -16.062 -2.316 1 87.75 138 HIS B O 1
ATOM 3428 N N . SER B 1 139 ? -18.219 -17.047 -4.32 1 87.19 139 SER B N 1
ATOM 3429 C CA . SER B 1 139 ? -19.422 -16.297 -4.703 1 87.19 139 SER B CA 1
ATOM 3430 C C . SER B 1 139 ? -20.562 -16.562 -3.74 1 87.19 139 SER B C 1
ATOM 3432 O O . SER B 1 139 ? -21.375 -15.68 -3.475 1 87.19 139 SER B O 1
ATOM 3434 N N . ASP B 1 140 ? -20.594 -17.75 -3.168 1 88.38 140 ASP B N 1
ATOM 3435 C CA . ASP B 1 140 ? -21.688 -18.125 -2.287 1 88.38 140 ASP B CA 1
ATOM 3436 C C . ASP B 1 140 ? -21.672 -17.297 -0.997 1 88.38 140 ASP B C 1
ATOM 3438 O O . ASP B 1 140 ? -22.719 -17.062 -0.388 1 88.38 140 ASP B O 1
ATOM 3442 N N . ILE B 1 141 ? -20.531 -17 -0.581 1 90.12 141 ILE B N 1
ATOM 3443 C CA . ILE B 1 141 ? -20.406 -16.188 0.623 1 90.12 141 ILE B CA 1
ATOM 3444 C C . ILE B 1 141 ? -21.047 -14.828 0.389 1 90.12 141 ILE B C 1
ATOM 3446 O O . ILE B 1 141 ? -21.781 -14.32 1.247 1 90.12 141 ILE B O 1
ATOM 3450 N N . VAL B 1 142 ? -20.828 -14.281 -0.754 1 92.38 142 VAL B N 1
ATOM 3451 C CA . VAL B 1 142 ? -21.359 -12.969 -1.106 1 92.38 142 VAL B CA 1
ATOM 3452 C C . VAL B 1 142 ? -22.891 -13.039 -1.165 1 92.38 142 VAL B C 1
ATOM 3454 O O . VAL B 1 142 ? -23.578 -12.188 -0.595 1 92.38 142 VAL B O 1
ATOM 3457 N N . LYS B 1 143 ? -23.359 -14.07 -1.793 1 91.5 143 LYS B N 1
ATOM 3458 C CA . LYS B 1 143 ? -24.812 -14.258 -1.903 1 91.5 143 LYS B CA 1
ATOM 3459 C C . LYS B 1 143 ? -25.453 -14.367 -0.525 1 91.5 143 LYS B C 1
ATOM 3461 O O . LYS B 1 143 ? -26.5 -13.773 -0.28 1 91.5 143 LYS B O 1
ATOM 3466 N N . ARG B 1 144 ? -24.844 -15.086 0.264 1 92.19 144 ARG B N 1
ATOM 3467 C CA . ARG B 1 144 ? -25.359 -15.289 1.613 1 92.19 144 ARG B CA 1
ATOM 3468 C C . ARG B 1 144 ? -25.438 -13.969 2.375 1 92.19 144 ARG B C 1
ATOM 3470 O O . ARG B 1 144 ? -26.438 -13.68 3.037 1 92.19 144 ARG B O 1
ATOM 3477 N N . ILE B 1 145 ? -24.438 -13.227 2.318 1 93.38 145 ILE B N 1
ATOM 3478 C CA . ILE B 1 145 ? -24.391 -11.953 3.027 1 93.38 145 ILE B CA 1
ATOM 3479 C C . ILE B 1 145 ? -25.438 -11 2.463 1 93.38 145 ILE B C 1
ATOM 3481 O O . ILE B 1 145 ? -26.109 -10.305 3.215 1 93.38 145 ILE B O 1
ATOM 3485 N N . TYR B 1 146 ? -25.562 -10.945 1.136 1 93.5 146 TYR B N 1
ATOM 3486 C CA . TYR B 1 146 ? -26.609 -10.141 0.511 1 93.5 146 TYR B CA 1
ATOM 3487 C C . TYR B 1 146 ? -27.984 -10.539 1.019 1 93.5 146 TYR B C 1
ATOM 3489 O O . TYR B 1 146 ? -28.75 -9.695 1.482 1 93.5 146 TYR B O 1
ATOM 3497 N N . SER B 1 147 ? -28.219 -11.797 0.952 1 92.19 147 SER B N 1
ATOM 3498 C CA . SER B 1 147 ? -29.531 -12.305 1.342 1 92.19 147 SER B CA 1
ATOM 3499 C C . SER B 1 147 ? -29.859 -11.938 2.785 1 92.19 147 SER B C 1
ATOM 3501 O O . SER B 1 147 ? -31.016 -11.648 3.111 1 92.19 147 SER B O 1
ATOM 3503 N N . LYS B 1 148 ? -28.906 -11.938 3.533 1 92.06 148 LYS B N 1
ATOM 3504 C CA . LYS B 1 148 ? -29.109 -11.695 4.961 1 92.06 148 LYS B CA 1
ATOM 3505 C C . LYS B 1 148 ? -29.406 -10.227 5.234 1 92.06 148 LYS B C 1
ATOM 3507 O O . LYS B 1 148 ? -30.203 -9.898 6.113 1 92.06 148 LYS B O 1
ATOM 3512 N N . PHE B 1 149 ? -28.812 -9.32 4.461 1 93 149 PHE B N 1
ATOM 3513 C CA . PHE B 1 149 ? -28.828 -7.938 4.934 1 93 149 PHE B CA 1
ATOM 3514 C C . PHE B 1 149 ? -29.453 -7.016 3.893 1 93 149 PHE B C 1
ATOM 3516 O O . PHE B 1 149 ? -29.703 -5.84 4.168 1 93 149 PHE B O 1
ATOM 3523 N N . GLU B 1 150 ? -29.688 -7.449 2.744 1 91.19 150 GLU B N 1
ATOM 3524 C CA . GLU B 1 150 ? -30.141 -6.602 1.646 1 91.19 150 GLU B CA 1
ATOM 3525 C C . GLU B 1 150 ? -31.484 -5.945 1.978 1 91.19 150 GLU B C 1
ATOM 3527 O O . GLU B 1 150 ? -31.797 -4.871 1.458 1 91.19 150 GLU B O 1
ATOM 3532 N N . SER B 1 151 ? -32.219 -6.582 2.822 1 90.69 151 SER B N 1
ATOM 3533 C CA . SER B 1 151 ? -33.531 -6.07 3.148 1 90.69 151 SER B CA 1
ATOM 3534 C C . SER B 1 151 ? -33.469 -4.996 4.23 1 90.69 151 SER B C 1
ATOM 3536 O O . SER B 1 151 ? -34.438 -4.281 4.469 1 90.69 151 SER B O 1
ATOM 3538 N N . ASN B 1 152 ? -32.344 -4.883 4.879 1 91.19 152 ASN B N 1
ATOM 3539 C CA . ASN B 1 152 ? -32.156 -3.83 5.879 1 91.19 152 ASN B CA 1
ATOM 3540 C C . ASN B 1 152 ? -32.156 -2.445 5.234 1 91.19 152 ASN B C 1
ATOM 3542 O O . ASN B 1 152 ? -31.406 -2.213 4.281 1 91.19 152 ASN B O 1
ATOM 3546 N N . PRO B 1 153 ? -32.906 -1.644 5.805 1 90.88 153 PRO B N 1
ATOM 3547 C CA . PRO B 1 153 ? -33 -0.319 5.188 1 90.88 153 PRO B CA 1
ATOM 3548 C C . PRO B 1 153 ? -31.672 0.436 5.172 1 90.88 153 PRO B C 1
ATOM 3550 O O . PRO B 1 153 ? -31 0.523 6.203 1 90.88 153 PRO B O 1
ATOM 3553 N N . GLY B 1 154 ? -31.328 0.917 4.027 1 91.56 154 GLY B N 1
ATOM 3554 C CA . GLY B 1 154 ? -30.203 1.817 3.9 1 91.56 154 GLY B CA 1
ATOM 3555 C C . GLY B 1 154 ? -28.859 1.098 3.902 1 91.56 154 GLY B C 1
ATOM 3556 O O . GLY B 1 154 ? -27.812 1.735 3.883 1 91.56 154 GLY B O 1
ATOM 3557 N N . VAL B 1 155 ? -28.938 -0.197 3.91 1 94.06 155 VAL B N 1
ATOM 3558 C CA . VAL B 1 155 ? -27.688 -0.967 3.924 1 94.06 155 VAL B CA 1
ATOM 3559 C C . VAL B 1 155 ? -27.094 -1.003 2.521 1 94.06 155 VAL B C 1
ATOM 3561 O O . VAL B 1 155 ? -27.812 -1.041 1.526 1 94.06 155 VAL B O 1
ATOM 3564 N N . ALA B 1 156 ? -25.812 -0.927 2.496 1 95.31 156 ALA B N 1
ATOM 3565 C CA . ALA B 1 156 ? -25.062 -1.04 1.248 1 95.31 156 ALA B CA 1
ATOM 3566 C C . ALA B 1 156 ? -23.875 -2 1.397 1 95.31 156 ALA B C 1
ATOM 3568 O O . ALA B 1 156 ? -23.5 -2.357 2.516 1 95.31 156 ALA B O 1
ATOM 3569 N N . PHE B 1 157 ? -23.422 -2.41 0.23 1 96.5 157 PHE B N 1
ATOM 3570 C CA . PHE B 1 157 ? -22.359 -3.408 0.229 1 96.5 157 PHE B CA 1
ATOM 3571 C C . PHE B 1 157 ? -21.188 -2.957 -0.644 1 96.5 157 PHE B C 1
ATOM 3573 O O . PHE B 1 157 ? -21.391 -2.285 -1.657 1 96.5 157 PHE B O 1
ATOM 3580 N N . ILE B 1 158 ? -20.047 -3.303 -0.272 1 96.94 158 ILE B N 1
ATOM 3581 C CA . ILE B 1 158 ? -18.859 -3.143 -1.107 1 96.94 158 ILE B CA 1
ATOM 3582 C C . ILE B 1 158 ? -17.922 -4.32 -0.895 1 96.94 158 ILE B C 1
ATOM 3584 O O . ILE B 1 158 ? -17.719 -4.766 0.238 1 96.94 158 ILE B O 1
ATOM 3588 N N . GLN B 1 159 ? -17.391 -4.867 -1.961 1 96.75 159 GLN B N 1
ATOM 3589 C CA . GLN B 1 159 ? -16.562 -6.074 -1.891 1 96.75 159 GLN B CA 1
ATOM 3590 C C . GLN B 1 159 ? -15.141 -5.789 -2.342 1 96.75 159 GLN B C 1
ATOM 3592 O O . GLN B 1 159 ? -14.922 -5.059 -3.311 1 96.75 159 GLN B O 1
ATOM 3597 N N . SER B 1 160 ? -14.195 -6.352 -1.627 1 97.75 160 SER B N 1
ATOM 3598 C CA . SER B 1 160 ? -12.82 -6.383 -2.094 1 97.75 160 SER B CA 1
ATOM 3599 C C . SER B 1 160 ? -12.273 -7.809 -2.119 1 97.75 160 SER B C 1
ATOM 3601 O O . SER B 1 160 ? -12.609 -8.625 -1.252 1 97.75 160 SER B O 1
ATOM 3603 N N . TYR B 1 161 ? -11.516 -8.133 -3.094 1 95.12 161 TYR B N 1
ATOM 3604 C CA . TYR B 1 161 ? -11 -9.477 -3.312 1 95.12 161 TYR B CA 1
ATOM 3605 C C . TYR B 1 161 ? -9.789 -9.461 -4.242 1 95.12 161 TYR B C 1
ATOM 3607 O O . TYR B 1 161 ? -9.414 -8.398 -4.754 1 95.12 161 TYR B O 1
ATOM 3615 N N . TYR B 1 162 ? -9.156 -10.617 -4.312 1 92.81 162 TYR B N 1
ATOM 3616 C CA . TYR B 1 162 ? -7.977 -10.758 -5.16 1 92.81 162 TYR B CA 1
ATOM 3617 C C . TYR B 1 162 ? -8.273 -11.633 -6.367 1 92.81 162 TYR B C 1
ATOM 3619 O O . TYR B 1 162 ? -8.898 -12.695 -6.238 1 92.81 162 TYR B O 1
ATOM 3627 N N . LEU B 1 163 ? -7.91 -11.07 -7.473 1 86.19 163 LEU B N 1
ATOM 3628 C CA . LEU B 1 163 ? -7.965 -11.836 -8.711 1 86.19 163 LEU B CA 1
ATOM 3629 C C . LEU B 1 163 ? -6.621 -11.797 -9.438 1 86.19 163 LEU B C 1
ATOM 3631 O O . LEU B 1 163 ? -6.227 -10.75 -9.961 1 86.19 163 LEU B O 1
ATOM 3635 N N . LYS B 1 164 ? -5.918 -12.922 -9.398 1 81.94 164 LYS B N 1
ATOM 3636 C CA . LYS B 1 164 ? -4.574 -12.992 -9.961 1 81.94 164 LYS B CA 1
ATOM 3637 C C . LYS B 1 164 ? -3.627 -12.023 -9.25 1 81.94 164 LYS B C 1
ATOM 3639 O O . LYS B 1 164 ? -3.467 -12.094 -8.031 1 81.94 164 LYS B O 1
ATOM 3644 N N . GLU B 1 165 ? -3.129 -11.109 -10.102 1 86.25 165 GLU B N 1
ATOM 3645 C CA . GLU B 1 165 ? -2.201 -10.148 -9.516 1 86.25 165 GLU B CA 1
ATOM 3646 C C . GLU B 1 165 ? -2.914 -8.852 -9.148 1 86.25 165 GLU B C 1
ATOM 3648 O O . GLU B 1 165 ? -2.271 -7.863 -8.773 1 86.25 165 GLU B O 1
ATOM 3653 N N . SER B 1 166 ? -4.211 -8.914 -9.219 1 90.56 166 SER B N 1
ATOM 3654 C CA . SER B 1 166 ? -4.953 -7.672 -9.031 1 90.56 166 SER B CA 1
ATOM 3655 C C . SER B 1 166 ? -5.758 -7.699 -7.734 1 90.56 166 SER B C 1
ATOM 3657 O O . SER B 1 166 ? -6.383 -8.711 -7.406 1 90.56 166 SER B O 1
ATOM 3659 N N . PHE B 1 167 ? -5.648 -6.68 -7.012 1 96.31 167 PHE B N 1
ATOM 3660 C CA . PHE B 1 167 ? -6.574 -6.398 -5.922 1 96.31 167 PHE B CA 1
ATOM 3661 C C . PHE B 1 167 ? -7.738 -5.543 -6.406 1 96.31 167 PHE B C 1
ATOM 3663 O O . PHE B 1 167 ? -7.531 -4.496 -7.027 1 96.31 167 PHE B O 1
ATOM 3670 N N . ARG B 1 168 ? -8.938 -5.973 -6.117 1 95.56 168 ARG B N 1
ATOM 3671 C CA . ARG B 1 168 ? -10.109 -5.301 -6.664 1 95.56 168 ARG B CA 1
ATOM 3672 C C . ARG B 1 168 ? -11.055 -4.855 -5.551 1 95.56 168 ARG B C 1
ATOM 3674 O O . ARG B 1 168 ? -11.25 -5.574 -4.57 1 95.56 168 ARG B O 1
ATOM 3681 N N . ILE B 1 169 ? -11.555 -3.721 -5.691 1 97 169 ILE B N 1
ATOM 3682 C CA . ILE B 1 169 ? -12.633 -3.172 -4.871 1 97 169 ILE B CA 1
ATOM 3683 C C . ILE B 1 169 ? -13.812 -2.781 -5.762 1 97 169 ILE B C 1
ATOM 3685 O O . ILE B 1 169 ? -13.688 -1.899 -6.613 1 97 169 ILE B O 1
ATOM 3689 N N . ASP B 1 170 ? -14.906 -3.344 -5.559 1 95.94 170 ASP B N 1
ATOM 3690 C CA . ASP B 1 170 ? -16.094 -3.057 -6.359 1 95.94 170 ASP B CA 1
ATOM 3691 C C . ASP B 1 170 ? -16.641 -1.664 -6.051 1 95.94 170 ASP B C 1
ATOM 3693 O O . ASP B 1 170 ? -16.234 -1.032 -5.074 1 95.94 170 ASP B O 1
ATOM 3697 N N . GLY B 1 171 ? -17.594 -1.23 -6.961 1 94.25 171 GLY B N 1
ATOM 3698 C CA . GLY B 1 171 ? -18.453 -0.125 -6.555 1 94.25 171 GLY B CA 1
ATOM 3699 C C . GLY B 1 171 ? -19.422 -0.497 -5.461 1 94.25 171 GLY B C 1
ATOM 3700 O O . GLY B 1 171 ? -19.609 -1.679 -5.16 1 94.25 171 GLY B O 1
ATOM 3701 N N . VAL B 1 172 ? -20 0.525 -4.879 1 94.88 172 VAL B N 1
ATOM 3702 C CA . VAL B 1 172 ? -20.953 0.293 -3.795 1 94.88 172 VAL B CA 1
ATOM 3703 C C . VAL B 1 172 ? -22.25 -0.258 -4.363 1 94.88 172 VAL B C 1
ATOM 3705 O O . VAL B 1 172 ? -22.812 0.308 -5.305 1 94.88 172 VAL B O 1
ATOM 3708 N N . TYR B 1 173 ? -22.703 -1.362 -3.809 1 95.06 173 TYR B N 1
ATOM 3709 C CA . TYR B 1 173 ? -24.031 -1.893 -4.098 1 95.06 173 TYR B CA 1
ATOM 3710 C C . TYR B 1 173 ? -25.047 -1.439 -3.049 1 95.06 173 TYR B C 1
ATOM 3712 O O . TYR B 1 173 ? -24.938 -1.815 -1.88 1 95.06 173 TYR B O 1
ATOM 3720 N N . SER B 1 174 ? -25.922 -0.685 -3.48 1 92.62 174 SER B N 1
ATOM 3721 C CA . SER B 1 174 ? -27.031 -0.255 -2.646 1 92.62 174 SER B CA 1
ATOM 3722 C C . SER B 1 174 ? -28.375 -0.663 -3.258 1 92.62 174 SER B C 1
ATOM 3724 O O . SER B 1 174 ? -28.781 -0.121 -4.285 1 92.62 174 SER B O 1
ATOM 3726 N N . PRO B 1 175 ? -29.031 -1.545 -2.613 1 91.06 175 PRO B N 1
ATOM 3727 C CA . PRO B 1 175 ? -30.359 -1.911 -3.129 1 91.06 175 PRO B CA 1
ATOM 3728 C C . PRO B 1 175 ? -31.297 -0.711 -3.256 1 91.06 175 PRO B C 1
ATOM 3730 O O . PRO B 1 175 ? -32.031 -0.599 -4.242 1 91.06 175 PRO B O 1
ATOM 3733 N N . ASP B 1 176 ? -31.172 0.19 -2.369 1 88.19 176 ASP B N 1
ATOM 3734 C CA . ASP B 1 176 ? -32.031 1.362 -2.363 1 88.19 176 ASP B CA 1
ATOM 3735 C C . ASP B 1 176 ? -31.734 2.283 -3.541 1 88.19 176 ASP B C 1
ATOM 3737 O O . ASP B 1 176 ? -32.625 2.865 -4.137 1 88.19 176 ASP B O 1
ATOM 3741 N N . LEU B 1 177 ? -30.484 2.328 -3.895 1 87.06 177 LEU B N 1
ATOM 3742 C CA . LEU B 1 177 ? -30.062 3.25 -4.945 1 87.06 177 LEU B CA 1
ATOM 3743 C C . LEU B 1 177 ? -30.031 2.549 -6.301 1 87.06 177 LEU B C 1
ATOM 3745 O O . LEU B 1 177 ? -29.891 3.199 -7.336 1 87.06 177 LEU B O 1
ATOM 3749 N N . GLY B 1 178 ? -30.062 1.302 -6.305 1 88.12 178 GLY B N 1
ATOM 3750 C CA . GLY B 1 178 ? -30.094 0.531 -7.539 1 88.12 178 GLY B CA 1
ATOM 3751 C C . GLY B 1 178 ? -28.734 0.469 -8.227 1 88.12 178 GLY B C 1
ATOM 3752 O O . GLY B 1 178 ? -28.656 0.511 -9.461 1 88.12 178 GLY B O 1
ATOM 3753 N N . THR B 1 179 ? -27.688 0.514 -7.488 1 90.5 179 THR B N 1
ATOM 3754 C CA . THR B 1 179 ? -26.359 0.437 -8.078 1 90.5 179 THR B CA 1
ATOM 3755 C C . THR B 1 179 ? -25.984 -1.012 -8.367 1 90.5 179 THR B C 1
ATOM 3757 O O . THR B 1 179 ? -26.562 -1.938 -7.797 1 90.5 179 THR B O 1
ATOM 3760 N N . PRO B 1 180 ? -25.047 -1.242 -9.258 1 92.75 180 PRO B N 1
ATOM 3761 C CA . PRO B 1 180 ? -24.656 -2.611 -9.617 1 92.75 180 PRO B CA 1
ATOM 3762 C C . PRO B 1 180 ? -24.109 -3.398 -8.43 1 92.75 180 PRO B C 1
ATOM 3764 O O . PRO B 1 180 ? -23.406 -2.84 -7.586 1 92.75 180 PRO B O 1
ATOM 3767 N N . CYS B 1 181 ? -24.469 -4.621 -8.445 1 94.75 181 CYS B N 1
ATOM 3768 C CA . CYS B 1 181 ? -24 -5.484 -7.367 1 94.75 181 CYS B CA 1
ATOM 3769 C C . CYS B 1 181 ? -22.656 -6.109 -7.719 1 94.75 181 CYS B C 1
ATOM 3771 O O . CYS B 1 181 ? -22.094 -5.828 -8.773 1 94.75 181 CYS B O 1
ATOM 3773 N N . HIS B 1 182 ? -22.125 -6.906 -6.836 1 94.75 182 HIS B N 1
ATOM 3774 C CA . HIS B 1 182 ? -20.844 -7.598 -7.02 1 94.75 182 HIS B CA 1
ATOM 3775 C C . HIS B 1 182 ? -20.859 -8.445 -8.289 1 94.75 182 HIS B C 1
ATOM 3777 O O . HIS B 1 182 ? -19.875 -8.477 -9.023 1 94.75 182 HIS B O 1
ATOM 3783 N N . PHE B 1 183 ? -21.938 -9.07 -8.539 1 91.38 183 PHE B N 1
ATOM 3784 C CA . PHE B 1 183 ? -22.047 -10.016 -9.648 1 91.38 183 PHE B CA 1
ATOM 3785 C C . PHE B 1 183 ? -22.078 -9.281 -10.984 1 91.38 183 PHE B C 1
ATOM 3787 O O . PHE B 1 183 ? -21.641 -9.82 -12.008 1 91.38 183 PHE B O 1
ATOM 3794 N N . CYS B 1 184 ? -22.547 -8.07 -10.977 1 91.88 184 CYS B N 1
ATOM 3795 C CA . CYS B 1 184 ? -22.406 -7.23 -12.164 1 91.88 184 CYS B CA 1
ATOM 3796 C C . CYS B 1 184 ? -20.938 -6.953 -12.461 1 91.88 184 CYS B C 1
ATOM 3798 O O . CYS B 1 184 ? -20.5 -7.027 -13.609 1 91.88 184 CYS B O 1
ATOM 3800 N N . HIS B 1 185 ? -20.172 -6.711 -11.406 1 89.06 185 HIS B N 1
ATOM 3801 C CA . HIS B 1 185 ? -18.75 -6.414 -11.539 1 89.06 185 HIS B CA 1
ATOM 3802 C C . HIS B 1 185 ? -17.984 -7.625 -12.062 1 89.06 185 HIS B C 1
ATOM 3804 O O . HIS B 1 185 ? -17.219 -7.512 -13.023 1 89.06 185 HIS B O 1
ATOM 3810 N N . ILE B 1 186 ? -18.219 -8.742 -11.461 1 86.94 186 ILE B N 1
ATOM 3811 C CA . ILE B 1 186 ? -17.453 -9.945 -11.781 1 86.94 186 ILE B CA 1
ATOM 3812 C C . ILE B 1 186 ? -17.797 -10.406 -13.195 1 86.94 186 ILE B C 1
ATOM 3814 O O . ILE B 1 186 ? -16.922 -10.828 -13.953 1 86.94 186 ILE B O 1
ATOM 3818 N N . GLU B 1 187 ? -19.078 -10.359 -13.516 1 83.44 187 GLU B N 1
ATOM 3819 C CA . GLU B 1 187 ? -19.5 -10.812 -14.836 1 83.44 187 GLU B CA 1
ATOM 3820 C C . GLU B 1 187 ? -18.922 -9.93 -15.938 1 83.44 187 GLU B C 1
ATOM 3822 O O . GLU B 1 187 ? -18.547 -10.422 -17 1 83.44 187 GLU B O 1
ATOM 3827 N N . ARG B 1 188 ? -18.875 -8.742 -15.703 1 82.5 188 ARG B N 1
ATOM 3828 C CA . ARG B 1 188 ? -18.281 -7.828 -16.672 1 82.5 188 ARG B CA 1
ATOM 3829 C C . ARG B 1 188 ? -16.797 -8.117 -16.859 1 82.5 188 ARG B C 1
ATOM 3831 O O . ARG B 1 188 ? -16.297 -8.094 -17.984 1 82.5 188 ARG B O 1
ATOM 3838 N N . TRP B 1 189 ? -16.172 -8.258 -15.828 1 79.62 189 TRP B N 1
ATOM 3839 C CA . TRP B 1 189 ? -14.758 -8.594 -15.891 1 79.62 189 TRP B CA 1
ATOM 3840 C C . TRP B 1 189 ? -14.555 -9.914 -16.625 1 79.62 189 TRP B C 1
ATOM 3842 O O . TRP B 1 189 ? -13.664 -10.023 -17.484 1 79.62 189 TRP B O 1
ATOM 3852 N N . LEU B 1 190 ? -15.359 -10.867 -16.297 1 77.19 190 LEU B N 1
ATOM 3853 C CA . LEU B 1 190 ? -15.273 -12.172 -16.938 1 77.19 190 LEU B CA 1
ATOM 3854 C C . LEU B 1 190 ? -15.5 -12.055 -18.438 1 77.19 190 LEU B C 1
ATOM 3856 O O . LEU B 1 190 ? -14.797 -12.68 -19.234 1 77.19 190 LEU B O 1
ATOM 3860 N N . SER B 1 191 ? -16.438 -11.273 -18.719 1 77.06 191 SER B N 1
ATOM 3861 C CA . SER B 1 191 ? -16.75 -11.07 -20.141 1 77.06 191 SER B CA 1
ATOM 3862 C C . SER B 1 191 ? -15.586 -10.438 -20.875 1 77.06 191 SER B C 1
ATOM 3864 O O . SER B 1 191 ? -15.266 -10.836 -22 1 77.06 191 SER B O 1
ATOM 3866 N N . ARG B 1 192 ? -14.969 -9.555 -20.266 1 75.94 192 ARG B N 1
ATOM 3867 C CA . ARG B 1 192 ? -13.805 -8.906 -20.859 1 75.94 192 ARG B CA 1
ATOM 3868 C C . ARG B 1 192 ? -12.641 -9.883 -21.016 1 75.94 192 ARG B C 1
ATOM 3870 O O . ARG B 1 192 ? -11.938 -9.875 -22.031 1 75.94 192 ARG B O 1
ATOM 3877 N N . GLU B 1 193 ? -12.492 -10.633 -20.031 1 73.19 193 GLU B N 1
ATOM 3878 C CA . GLU B 1 193 ? -11.43 -11.641 -20.062 1 73.19 193 GLU B CA 1
ATOM 3879 C C . GLU B 1 193 ? -11.664 -12.664 -21.156 1 73.19 193 GLU B C 1
ATOM 3881 O O . GLU B 1 193 ? -10.719 -13.07 -21.844 1 73.19 193 GLU B O 1
ATOM 3886 N N . GLU B 1 194 ? -12.875 -13.086 -21.281 1 71.88 194 GLU B N 1
ATOM 3887 C CA . GLU B 1 194 ? -13.234 -14.062 -22.297 1 71.88 194 GLU B CA 1
ATOM 3888 C C . GLU B 1 194 ? -12.992 -13.5 -23.703 1 71.88 194 GLU B C 1
ATOM 3890 O O . GLU B 1 194 ? -12.523 -14.219 -24.594 1 71.88 194 GLU B O 1
ATOM 3895 N N . LYS B 1 195 ? -13.32 -12.297 -23.844 1 72.81 195 LYS B N 1
ATOM 3896 C CA . LYS B 1 195 ? -13.133 -11.656 -25.141 1 72.81 195 LYS B CA 1
ATOM 3897 C C . LYS B 1 195 ? -11.648 -11.508 -25.469 1 72.81 195 LYS B C 1
ATOM 3899 O O . LYS B 1 195 ? -11.25 -11.672 -26.625 1 72.81 195 LYS B O 1
ATOM 3904 N N . SER B 1 196 ? -10.898 -11.133 -24.484 1 66 196 SER B N 1
ATOM 3905 C CA . SER B 1 196 ? -9.477 -10.891 -24.703 1 66 196 SER B CA 1
ATOM 3906 C C . SER B 1 196 ? -8.711 -12.195 -24.891 1 66 196 SER B C 1
ATOM 3908 O O . SER B 1 196 ? -7.746 -12.25 -25.656 1 66 196 SER B O 1
ATOM 3910 N N . PHE B 1 197 ? -8.953 -13.148 -24.062 1 60.53 197 PHE B N 1
ATOM 3911 C CA . PHE B 1 197 ? -8.141 -14.359 -24.078 1 60.53 197 PHE B CA 1
ATOM 3912 C C . PHE B 1 197 ? -8.875 -15.492 -24.781 1 60.53 197 PHE B C 1
ATOM 3914 O O . PHE B 1 197 ? -8.344 -16.609 -24.891 1 60.53 197 PHE B O 1
ATOM 3921 N N . ARG B 1 198 ? -9.82 -15.094 -25.578 1 56.38 198 ARG B N 1
ATOM 3922 C CA . ARG B 1 198 ? -10.609 -16.125 -26.25 1 56.38 198 ARG B CA 1
ATOM 3923 C C . ARG B 1 198 ? -10.953 -17.266 -25.297 1 56.38 198 ARG B C 1
ATOM 3925 O O . ARG B 1 198 ? -10.602 -17.219 -24.109 1 56.38 198 ARG B O 1
ATOM 3932 N N . ARG B 1 199 ? -11.898 -18.156 -25.547 1 55.25 199 ARG B N 1
ATOM 3933 C CA . ARG B 1 199 ? -12.32 -19.297 -24.734 1 55.25 199 ARG B CA 1
ATOM 3934 C C . ARG B 1 199 ? -11.164 -20.266 -24.5 1 55.25 199 ARG B C 1
ATOM 3936 O O . ARG B 1 199 ? -11.289 -21.469 -24.75 1 55.25 199 ARG B O 1
ATOM 3943 N N . ASN B 1 200 ? -9.969 -19.438 -24.125 1 57.41 200 ASN B N 1
ATOM 3944 C CA . ASN B 1 200 ? -8.844 -20.312 -23.781 1 57.41 200 ASN B CA 1
ATOM 3945 C C . ASN B 1 200 ? -9.086 -21.062 -22.484 1 57.41 200 ASN B C 1
ATOM 3947 O O . ASN B 1 200 ? -9.648 -20.516 -21.531 1 57.41 200 ASN B O 1
ATOM 3951 N N . GLU B 1 201 ? -9.047 -22.328 -22.562 1 57.41 201 GLU B N 1
ATOM 3952 C CA . GLU B 1 201 ? -9.289 -23.219 -21.438 1 57.41 201 GLU B CA 1
ATOM 3953 C C . GLU B 1 201 ? -8.523 -22.766 -20.203 1 57.41 201 GLU B C 1
ATOM 3955 O O . GLU B 1 201 ? -8.93 -23.031 -19.078 1 57.41 201 GLU B O 1
ATOM 3960 N N . MET B 1 202 ? -7.512 -21.922 -20.359 1 60.59 202 MET B N 1
ATOM 3961 C CA . MET B 1 202 ? -6.656 -21.5 -19.266 1 60.59 202 MET B CA 1
ATOM 3962 C C . MET B 1 202 ? -7.062 -20.125 -18.75 1 60.59 202 MET B C 1
ATOM 3964 O O . MET B 1 202 ? -6.402 -19.562 -17.875 1 60.59 202 MET B O 1
ATOM 3968 N N . SER B 1 203 ? -8.242 -19.766 -19.312 1 67 203 SER B N 1
ATOM 3969 C CA . SER B 1 203 ? -8.656 -18.406 -18.969 1 67 203 SER B CA 1
ATOM 3970 C C . SER B 1 203 ? -9.195 -18.328 -17.547 1 67 203 SER B C 1
ATOM 3972 O O . SER B 1 203 ? -9.664 -19.328 -17 1 67 203 SER B O 1
ATOM 3974 N N . TRP B 1 204 ? -9.172 -17.234 -16.969 1 71 204 TRP B N 1
ATOM 3975 C CA . TRP B 1 204 ? -9.648 -16.969 -15.609 1 71 204 TRP B CA 1
ATOM 3976 C C . TRP B 1 204 ? -11.172 -17.109 -15.539 1 71 204 TRP B C 1
ATOM 3978 O O . TRP B 1 204 ? -11.719 -17.484 -14.492 1 71 204 TRP B O 1
ATOM 3988 N N . ALA B 1 205 ? -11.812 -16.812 -16.625 1 70.94 205 ALA B N 1
ATOM 3989 C CA . ALA B 1 205 ? -13.258 -17.016 -16.672 1 70.94 205 ALA B CA 1
ATOM 3990 C C . ALA B 1 205 ? -13.625 -18.469 -16.453 1 70.94 205 ALA B C 1
ATOM 3992 O O . ALA B 1 205 ? -14.531 -18.797 -15.68 1 70.94 205 ALA B O 1
ATOM 3993 N N . ASN B 1 206 ? -12.867 -19.266 -17.109 1 74.88 206 ASN B N 1
ATOM 3994 C CA . ASN B 1 206 ? -13.094 -20.703 -16.953 1 74.88 206 ASN B CA 1
ATOM 3995 C C . ASN B 1 206 ? -12.766 -21.188 -15.555 1 74.88 206 ASN B C 1
ATOM 3997 O O . ASN B 1 206 ? -13.453 -22.062 -15.008 1 74.88 206 ASN B O 1
ATOM 4001 N N . LEU B 1 207 ? -11.812 -20.594 -15.055 1 78 207 LEU B N 1
ATOM 4002 C CA . LEU B 1 207 ? -11.43 -20.938 -13.695 1 78 207 LEU B CA 1
ATOM 4003 C C . LEU B 1 207 ? -12.57 -20.641 -12.719 1 78 207 LEU B C 1
ATOM 4005 O O . LEU B 1 207 ? -12.922 -21.484 -11.891 1 78 207 LEU B O 1
ATOM 4009 N N . LEU B 1 208 ? -13.141 -19.5 -12.844 1 78.06 208 LEU B N 1
ATOM 4010 C CA . LEU B 1 208 ? -14.195 -19.094 -11.914 1 78.06 208 LEU B CA 1
ATOM 4011 C C . LEU B 1 208 ? -15.414 -20.016 -12.047 1 78.06 208 LEU B C 1
ATOM 4013 O O . LEU B 1 208 ? -16.047 -20.359 -11.047 1 78.06 208 LEU B O 1
ATOM 4017 N N . GLN B 1 209 ? -15.641 -20.406 -13.281 1 77.19 209 GLN B N 1
ATOM 4018 C CA . GLN B 1 209 ? -16.734 -21.328 -13.516 1 77.19 209 GLN B CA 1
ATOM 4019 C C . GLN B 1 209 ? -16.438 -22.703 -12.906 1 77.19 209 GLN B C 1
ATOM 4021 O O . GLN B 1 209 ? -17.312 -23.344 -12.32 1 77.19 209 GLN B O 1
ATOM 4026 N N . LEU B 1 210 ? -15.242 -23.047 -13.102 1 77.75 210 LEU B N 1
ATOM 4027 C CA . LEU B 1 210 ? -14.812 -24.328 -12.547 1 77.75 210 LEU B CA 1
ATOM 4028 C C . LEU B 1 210 ? -14.875 -24.312 -11.023 1 77.75 210 LEU B C 1
ATOM 4030 O O . LEU B 1 210 ? -15.32 -25.281 -10.406 1 77.75 210 LEU B O 1
ATOM 4034 N N . LEU B 1 211 ? -14.469 -23.25 -10.508 1 81.88 211 LEU B N 1
ATOM 4035 C CA . LEU B 1 211 ? -14.484 -23.125 -9.055 1 81.88 211 LEU B CA 1
ATOM 4036 C C . LEU B 1 211 ? -15.914 -23.141 -8.523 1 81.88 211 LEU B C 1
ATOM 4038 O O . LEU B 1 211 ? -16.188 -23.766 -7.488 1 81.88 211 LEU B O 1
ATOM 4042 N N . LYS B 1 212 ? -16.75 -22.469 -9.203 1 77.81 212 LYS B N 1
ATOM 4043 C CA . LYS B 1 212 ? -18.156 -22.484 -8.828 1 77.81 212 LYS B CA 1
ATOM 4044 C C . LYS B 1 212 ? -18.734 -23.891 -8.906 1 77.81 212 LYS B C 1
ATOM 4046 O O . LYS B 1 212 ? -19.406 -24.344 -7.977 1 77.81 212 LYS B O 1
ATOM 4051 N N . LYS B 1 213 ? -18.391 -24.562 -9.945 1 78.25 213 LYS B N 1
ATOM 4052 C CA . LYS B 1 213 ? -18.906 -25.906 -10.195 1 78.25 213 LYS B CA 1
ATOM 4053 C C . LYS B 1 213 ? -18.453 -26.875 -9.094 1 78.25 213 LYS B C 1
ATOM 4055 O O . LYS B 1 213 ? -19.234 -27.703 -8.641 1 78.25 213 LYS B O 1
ATOM 4060 N N . TYR B 1 214 ? -17.312 -26.672 -8.648 1 78.88 214 TYR B N 1
ATOM 4061 C CA . TYR B 1 214 ? -16.766 -27.609 -7.684 1 78.88 214 TYR B CA 1
ATOM 4062 C C . TYR B 1 214 ? -16.781 -27.016 -6.277 1 78.88 214 TYR B C 1
ATOM 4064 O O . TYR B 1 214 ? -16.172 -27.578 -5.355 1 78.88 214 TYR B O 1
ATOM 4072 N N . GLN B 1 215 ? -17.375 -25.875 -6.137 1 79.75 215 GLN B N 1
ATOM 4073 C CA . GLN B 1 215 ? -17.531 -25.203 -4.848 1 79.75 215 GLN B CA 1
ATOM 4074 C C . GLN B 1 215 ? -16.172 -24.969 -4.184 1 79.75 215 GLN B C 1
ATOM 4076 O O . GLN B 1 215 ? -16 -25.281 -3.002 1 79.75 215 GLN B O 1
ATOM 4081 N N . MET B 1 216 ? -15.289 -24.547 -4.984 1 80.75 216 MET B N 1
ATOM 4082 C CA . MET B 1 216 ? -13.953 -24.234 -4.492 1 80.75 216 MET B CA 1
ATOM 4083 C C . MET B 1 216 ? -13.773 -22.734 -4.34 1 80.75 216 MET B C 1
ATOM 4085 O O . MET B 1 216 ? -14.398 -21.953 -5.059 1 80.75 216 MET B O 1
ATOM 4089 N N . THR B 1 217 ? -12.938 -22.438 -3.355 1 83.44 217 THR B N 1
ATOM 4090 C CA . THR B 1 217 ? -12.602 -21.031 -3.16 1 83.44 217 THR B CA 1
ATOM 4091 C C . THR B 1 217 ? -11.391 -20.641 -4 1 83.44 217 THR B C 1
ATOM 4093 O O . THR B 1 217 ? -10.562 -21.484 -4.336 1 83.44 217 THR B O 1
ATOM 4096 N N . LEU B 1 218 ? -11.43 -19.469 -4.426 1 85.75 218 LEU B N 1
ATOM 4097 C CA . LEU B 1 218 ? -10.273 -18.922 -5.125 1 85.75 218 LEU B CA 1
ATOM 4098 C C . LEU B 1 218 ? -9.344 -18.188 -4.156 1 85.75 218 LEU B C 1
ATOM 4100 O O . LEU B 1 218 ? -9.656 -17.078 -3.713 1 85.75 218 LEU B O 1
ATOM 4104 N N . PRO B 1 219 ? -8.242 -18.828 -3.902 1 86.88 219 PRO B N 1
ATOM 4105 C CA . PRO B 1 219 ? -7.309 -18.172 -2.988 1 86.88 219 PRO B CA 1
ATOM 4106 C C . PRO B 1 219 ? -6.527 -17.047 -3.656 1 86.88 219 PRO B C 1
ATOM 4108 O O . PRO B 1 219 ? -6.242 -17.109 -4.855 1 86.88 219 PRO B O 1
ATOM 4111 N N . ALA B 1 220 ? -6.23 -16.062 -2.871 1 87.94 220 ALA B N 1
ATOM 4112 C CA . ALA B 1 220 ? -5.305 -15.023 -3.342 1 87.94 220 ALA B CA 1
ATOM 4113 C C . ALA B 1 220 ? -3.922 -15.609 -3.609 1 87.94 220 ALA B C 1
ATOM 4115 O O . ALA B 1 220 ? -3.457 -16.484 -2.871 1 87.94 220 ALA B O 1
ATOM 4116 N N . LEU B 1 221 ? -3.309 -15.117 -4.625 1 82.06 221 LEU B N 1
ATOM 4117 C CA . LEU B 1 221 ? -1.97 -15.586 -4.973 1 82.06 221 LEU B CA 1
ATOM 4118 C C . LEU B 1 221 ? -0.905 -14.734 -4.285 1 82.06 221 LEU B C 1
ATOM 4120 O O . LEU B 1 221 ? -0.96 -13.508 -4.328 1 82.06 221 LEU B O 1
ATOM 4124 N N . ALA B 1 222 ? 0.111 -15.422 -3.588 1 79 222 ALA B N 1
ATOM 4125 C CA . ALA B 1 222 ? 1.335 -14.812 -3.082 1 79 222 ALA B CA 1
ATOM 4126 C C . ALA B 1 222 ? 1.02 -13.609 -2.188 1 79 222 ALA B C 1
ATOM 4128 O O . ALA B 1 222 ? 1.623 -12.547 -2.332 1 79 222 ALA B O 1
ATOM 4129 N N . LEU B 1 223 ? 0.107 -13.812 -1.356 1 88.31 223 LEU B N 1
ATOM 4130 C CA . LEU B 1 223 ? -0.254 -12.734 -0.441 1 88.31 223 LEU B CA 1
ATOM 4131 C C . LEU B 1 223 ? 0.636 -12.75 0.797 1 88.31 223 LEU B C 1
ATOM 4133 O O . LEU B 1 223 ? 0.619 -13.719 1.565 1 88.31 223 LEU B O 1
ATOM 4137 N N . GLY B 1 224 ? 1.508 -11.875 0.857 1 89.25 224 GLY B N 1
ATOM 4138 C CA . GLY B 1 224 ? 2.318 -11.68 2.049 1 89.25 224 GLY B CA 1
ATOM 4139 C C . GLY B 1 224 ? 1.974 -10.406 2.803 1 89.25 224 GLY B C 1
ATOM 4140 O O . GLY B 1 224 ? 0.933 -9.797 2.555 1 89.25 224 GLY B O 1
ATOM 4141 N N . GLU B 1 225 ? 2.771 -10.055 3.691 1 92.19 225 GLU B N 1
ATOM 4142 C CA . GLU B 1 225 ? 2.553 -8.875 4.523 1 92.19 225 GLU B CA 1
ATOM 4143 C C . GLU B 1 225 ? 2.543 -7.602 3.682 1 92.19 225 GLU B C 1
ATOM 4145 O O . GLU B 1 225 ? 1.725 -6.707 3.91 1 92.19 225 GLU B O 1
ATOM 4150 N N . SER B 1 226 ? 3.363 -7.594 2.746 1 94.38 226 SER B N 1
ATOM 4151 C CA . SER B 1 226 ? 3.473 -6.406 1.905 1 94.38 226 SER B CA 1
ATOM 4152 C C . SER B 1 226 ? 2.207 -6.191 1.084 1 94.38 226 SER B C 1
ATOM 4154 O O . SER B 1 226 ? 1.663 -5.086 1.052 1 94.38 226 SER B O 1
ATOM 4156 N N . GLU B 1 227 ? 1.726 -7.27 0.483 1 95.44 227 GLU B N 1
ATOM 4157 C CA . GLU B 1 227 ? 0.51 -7.191 -0.322 1 95.44 227 GLU B CA 1
ATOM 4158 C C . GLU B 1 227 ? -0.697 -6.824 0.536 1 95.44 227 GLU B C 1
ATOM 4160 O O . GLU B 1 227 ? -1.509 -5.98 0.146 1 95.44 227 GLU B O 1
ATOM 4165 N N . ARG B 1 228 ? -0.713 -7.387 1.67 1 96.19 228 ARG B N 1
ATOM 4166 C CA . ARG B 1 228 ? -1.812 -7.109 2.59 1 96.19 228 ARG B CA 1
ATOM 4167 C C . ARG B 1 228 ? -1.775 -5.66 3.061 1 96.19 228 ARG B C 1
ATOM 4169 O O . ARG B 1 228 ? -2.818 -5.016 3.182 1 96.19 228 ARG B O 1
ATOM 4176 N N . GLY B 1 229 ? -0.588 -5.195 3.361 1 96.38 229 GLY B N 1
ATOM 4177 C CA . GLY B 1 229 ? -0.462 -3.797 3.744 1 96.38 229 GLY B CA 1
ATOM 4178 C C . GLY B 1 229 ? -0.919 -2.838 2.66 1 96.38 229 GLY B C 1
ATOM 4179 O O . GLY B 1 229 ? -1.598 -1.85 2.945 1 96.38 229 GLY B O 1
ATOM 4180 N N . PHE B 1 230 ? -0.561 -3.193 1.471 1 97.44 230 PHE B N 1
ATOM 4181 C CA . PHE B 1 230 ? -0.953 -2.396 0.314 1 97.44 230 PHE B CA 1
ATOM 4182 C C . PHE B 1 230 ? -2.469 -2.363 0.17 1 97.44 230 PHE B C 1
ATOM 4184 O O . PHE B 1 230 ? -3.064 -1.289 0.062 1 97.44 230 PHE B O 1
ATOM 4191 N N . SER B 1 231 ? -3.059 -3.484 0.206 1 97.81 231 SER B N 1
ATOM 4192 C CA . SER B 1 231 ? -4.508 -3.596 0.059 1 97.81 231 SER B CA 1
ATOM 4193 C C . SER B 1 231 ? -5.234 -2.945 1.231 1 97.81 231 SER B C 1
ATOM 4195 O O . SER B 1 231 ? -6.277 -2.316 1.049 1 97.81 231 SER B O 1
ATOM 4197 N N . TYR B 1 232 ? -4.668 -3.121 2.4 1 97.94 232 TYR B N 1
ATOM 4198 C CA . TYR B 1 232 ? -5.23 -2.529 3.607 1 97.94 232 TYR B CA 1
ATOM 4199 C C . TYR B 1 232 ? -5.355 -1.017 3.469 1 97.94 232 TYR B C 1
ATOM 4201 O O . TYR B 1 232 ? -6.383 -0.435 3.828 1 97.94 232 TYR B O 1
ATOM 4209 N N . HIS B 1 233 ? -4.352 -0.45 2.939 1 97.62 233 HIS B N 1
ATOM 4210 C CA . HIS B 1 233 ? -4.363 0.994 2.736 1 97.62 233 HIS B CA 1
ATOM 4211 C C . HIS B 1 233 ? -5.414 1.398 1.709 1 97.62 233 HIS B C 1
ATOM 4213 O O . HIS B 1 233 ? -6.117 2.395 1.895 1 97.62 233 HIS B O 1
ATOM 4219 N N . LEU B 1 234 ? -5.52 0.663 0.651 1 97.56 234 LEU B N 1
ATOM 4220 C CA . LEU B 1 234 ? -6.52 0.947 -0.372 1 97.56 234 LEU B CA 1
ATOM 4221 C C . LEU B 1 234 ? -7.93 0.855 0.204 1 97.56 234 LEU B C 1
ATOM 4223 O O . LEU B 1 234 ? -8.789 1.681 -0.112 1 97.56 234 LEU B O 1
ATOM 4227 N N . ILE B 1 235 ? -8.117 -0.127 1.029 1 97.5 235 ILE B N 1
ATOM 4228 C CA . ILE B 1 235 ? -9.414 -0.297 1.68 1 97.5 235 ILE B CA 1
ATOM 4229 C C . ILE B 1 235 ? -9.711 0.914 2.561 1 97.5 235 ILE B C 1
ATOM 4231 O O . ILE B 1 235 ? -10.805 1.481 2.496 1 97.5 235 ILE B O 1
ATOM 4235 N N . LYS B 1 236 ? -8.781 1.298 3.355 1 95.25 236 LYS B N 1
ATOM 4236 C CA . LYS B 1 236 ? -8.945 2.443 4.242 1 95.25 236 LYS B CA 1
ATOM 4237 C C . LYS B 1 236 ? -9.328 3.695 3.46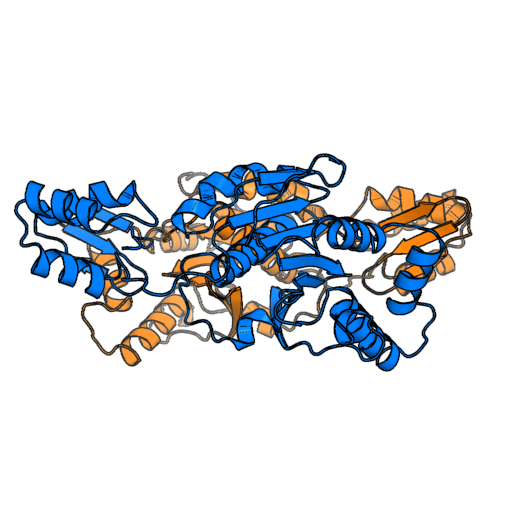1 1 95.25 236 LYS B C 1
ATOM 4239 O O . LYS B 1 236 ? -10.266 4.402 3.83 1 95.25 236 LYS B O 1
ATOM 4244 N N . ARG B 1 237 ? -8.594 3.92 2.396 1 93.31 237 ARG B N 1
ATOM 4245 C CA . ARG B 1 237 ? -8.828 5.129 1.612 1 93.31 237 ARG B CA 1
ATOM 4246 C C . ARG B 1 237 ? -10.195 5.094 0.946 1 93.31 237 ARG B C 1
ATOM 4248 O O . ARG B 1 237 ? -10.891 6.109 0.89 1 93.31 237 ARG B O 1
ATOM 4255 N N . ARG B 1 238 ? -10.539 3.98 0.449 1 93.38 238 ARG B N 1
ATOM 4256 C CA . ARG B 1 238 ? -11.852 3.854 -0.178 1 93.38 238 ARG B CA 1
ATOM 4257 C C . ARG B 1 238 ? -12.969 4.027 0.847 1 93.38 238 ARG B C 1
ATOM 4259 O O . ARG B 1 238 ? -13.977 4.688 0.573 1 93.38 238 ARG B O 1
ATOM 4266 N N . LEU B 1 239 ? -12.805 3.455 1.978 1 93.25 239 LEU B N 1
ATOM 4267 C CA . LEU B 1 239 ? -13.781 3.615 3.047 1 93.25 239 LEU B CA 1
ATOM 4268 C C . LEU B 1 239 ? -13.883 5.074 3.48 1 93.25 239 LEU B C 1
ATOM 4270 O O . LEU B 1 239 ? -14.977 5.578 3.744 1 93.25 239 LEU B O 1
ATOM 4274 N N . GLN B 1 240 ? -12.75 5.656 3.604 1 88.69 240 GLN B N 1
ATOM 4275 C CA . GLN B 1 240 ? -12.727 7.07 3.969 1 88.69 240 GLN B CA 1
ATOM 4276 C C . GLN B 1 240 ? -13.492 7.91 2.947 1 88.69 240 GLN B C 1
ATOM 4278 O O . GLN B 1 240 ? -14.234 8.82 3.316 1 88.69 240 GLN B O 1
ATOM 4283 N N . GLU B 1 241 ? -13.312 7.637 1.737 1 86.44 241 GLU B N 1
ATOM 4284 C CA . GLU B 1 241 ? -14.016 8.328 0.661 1 86.44 241 GLU B CA 1
ATOM 4285 C C . GLU B 1 241 ? -15.531 8.164 0.799 1 86.44 241 GLU B C 1
ATOM 4287 O O . GLU B 1 241 ? -16.281 9.094 0.507 1 86.44 241 GLU B O 1
ATOM 4292 N N . LEU B 1 242 ? -15.945 7.062 1.298 1 87.88 242 LEU B N 1
ATOM 4293 C CA . LEU B 1 242 ? -17.359 6.715 1.276 1 87.88 242 LEU B CA 1
ATOM 4294 C C . LEU B 1 242 ? -18.031 7.102 2.588 1 87.88 242 LEU B C 1
ATOM 4296 O O . LEU B 1 242 ? -19.219 7.453 2.6 1 87.88 242 LEU B O 1
ATOM 4300 N N . THR B 1 243 ? -17.297 6.961 3.654 1 86.56 243 THR B N 1
ATOM 4301 C CA . THR B 1 243 ? -17.953 7.09 4.953 1 86.56 243 THR B CA 1
ATOM 4302 C C . THR B 1 243 ? -17.219 8.125 5.816 1 86.56 243 THR B C 1
ATOM 4304 O O . THR B 1 243 ? -17.75 8.539 6.855 1 86.56 243 THR B O 1
ATOM 4307 N N . GLY B 1 244 ? -16.031 8.438 5.426 1 80.31 244 GLY B N 1
ATOM 4308 C CA . GLY B 1 244 ? -15.219 9.273 6.297 1 80.31 244 GLY B CA 1
ATOM 4309 C C . GLY B 1 244 ? -15.133 10.711 5.828 1 80.31 244 GLY B C 1
ATOM 4310 O O . GLY B 1 244 ? -16.047 11.219 5.188 1 80.31 244 GLY B O 1
ATOM 4311 N N . THR B 1 245 ? -14.125 11.297 6.383 1 74.75 245 THR B N 1
ATOM 4312 C CA . THR B 1 245 ? -13.836 12.672 5.992 1 74.75 245 THR B CA 1
ATOM 4313 C C . THR B 1 245 ? -13.055 12.711 4.684 1 74.75 245 THR B C 1
ATOM 4315 O O . THR B 1 245 ? -11.922 12.211 4.613 1 74.75 245 THR B O 1
ATOM 4318 N N . SER B 1 246 ? -13.805 13.094 3.713 1 69.38 246 SER B N 1
ATOM 4319 C CA . SER B 1 246 ? -13.133 13.109 2.418 1 69.38 246 SER B CA 1
ATOM 4320 C C . SER B 1 246 ? -12.031 14.156 2.375 1 69.38 246 SER B C 1
ATOM 4322 O O . SER B 1 246 ? -12.227 15.289 2.83 1 69.38 246 SER B O 1
ATOM 4324 N N . LEU B 1 247 ? -10.922 13.711 2.041 1 67.94 247 LEU B N 1
ATOM 4325 C CA . LEU B 1 247 ? -9.789 14.609 1.866 1 67.94 247 LEU B CA 1
ATOM 4326 C C . LEU B 1 247 ? -9.758 15.18 0.451 1 67.94 247 LEU B C 1
ATOM 4328 O O . LEU B 1 247 ? -9.094 16.188 0.194 1 67.94 247 LEU B O 1
ATOM 4332 N N . VAL B 1 248 ? -10.5 14.406 -0.385 1 64.19 248 VAL B N 1
ATOM 4333 C CA . VAL B 1 248 ? -10.586 14.828 -1.78 1 64.19 248 VAL B CA 1
ATOM 4334 C C . VAL B 1 248 ? -12.047 15 -2.182 1 64.19 248 VAL B C 1
ATOM 4336 O O . VAL B 1 248 ? -12.93 14.344 -1.626 1 64.19 248 VAL B O 1
ATOM 4339 N N . LYS B 1 249 ? -12.297 15.969 -2.928 1 61.38 249 LYS B N 1
ATOM 4340 C CA . LYS B 1 249 ? -13.656 16.172 -3.418 1 61.38 249 LYS B CA 1
ATOM 4341 C C . LYS B 1 249 ? -14.18 14.922 -4.129 1 61.38 249 LYS B C 1
ATOM 4343 O O . LYS B 1 249 ? -13.508 14.375 -5.004 1 61.38 249 LYS B O 1
ATOM 4348 N N . SER B 1 250 ? -15.18 14.297 -3.504 1 60.84 250 SER B N 1
ATOM 4349 C CA . SER B 1 250 ? -15.75 13.102 -4.113 1 60.84 250 SER B CA 1
ATOM 4350 C C . SER B 1 250 ? -16.953 13.445 -4.977 1 60.84 250 SER B C 1
ATOM 4352 O O . SER B 1 250 ? -17.781 14.281 -4.598 1 60.84 250 SER B O 1
ATOM 4354 N N . HIS B 1 251 ? -16.828 13.07 -6.195 1 62.72 251 HIS B N 1
ATOM 4355 C CA . HIS B 1 251 ? -17.984 13.164 -7.07 1 62.72 251 HIS B CA 1
ATOM 4356 C C . HIS B 1 251 ? -18.875 11.93 -6.938 1 62.72 251 HIS B C 1
ATOM 4358 O O . HIS B 1 251 ? -18.391 10.852 -6.57 1 62.72 251 HIS B O 1
ATOM 4364 N N . VAL B 1 252 ? -20.109 12.117 -7.117 1 58.53 252 VAL B N 1
ATOM 4365 C CA . VAL B 1 252 ? -21.109 11.062 -7.035 1 58.53 252 VAL B CA 1
ATOM 4366 C C . VAL B 1 252 ? -20.656 9.844 -7.824 1 58.53 252 VAL B C 1
ATOM 4368 O O . VAL B 1 252 ? -20.875 8.703 -7.406 1 58.53 252 VAL B O 1
ATOM 4371 N N . ASP B 1 253 ? -20 10.086 -8.883 1 64.81 253 ASP B N 1
ATOM 4372 C CA . ASP B 1 253 ? -19.5 9.016 -9.742 1 64.81 253 ASP B CA 1
ATOM 4373 C C . ASP B 1 253 ? -18.5 8.133 -9.008 1 64.81 253 ASP B C 1
ATOM 4375 O O . ASP B 1 253 ? -18.25 6.992 -9.406 1 64.81 253 ASP B O 1
ATOM 4379 N N . ASN B 1 254 ? -18.156 8.531 -7.902 1 68.56 254 ASN B N 1
ATOM 4380 C CA . ASN B 1 254 ? -17.125 7.805 -7.164 1 68.56 254 ASN B CA 1
ATOM 4381 C C . ASN B 1 254 ? -17.688 6.57 -6.473 1 68.56 254 ASN B C 1
ATOM 4383 O O . ASN B 1 254 ? -17.016 5.551 -6.352 1 68.56 254 ASN B O 1
ATOM 4387 N N . PHE B 1 255 ? -19.031 6.637 -6.281 1 78.06 255 PHE B N 1
ATOM 4388 C CA . PHE B 1 255 ? -19.609 5.531 -5.523 1 78.06 255 PHE B CA 1
ATOM 4389 C C . PHE B 1 255 ? -19.75 4.289 -6.395 1 78.06 255 PHE B C 1
ATOM 4391 O O . PHE B 1 255 ? -19.547 3.168 -5.926 1 78.06 255 PHE B O 1
ATOM 4398 N N . MET B 1 256 ? -19.859 4.57 -7.684 1 82.12 256 MET B N 1
ATOM 4399 C CA . MET B 1 256 ? -20.141 3.449 -8.578 1 82.12 256 MET B CA 1
ATOM 4400 C C . MET B 1 256 ? -18.859 2.93 -9.211 1 82.12 256 MET B C 1
ATOM 4402 O O . MET B 1 256 ? -18.859 1.89 -9.867 1 82.12 256 MET B O 1
ATOM 4406 N N . SER B 1 257 ? -17.859 3.58 -8.859 1 89.06 257 SER B N 1
ATOM 4407 C CA . SER B 1 257 ? -16.609 3.205 -9.531 1 89.06 257 SER B CA 1
ATOM 4408 C C . SER B 1 257 ? -15.93 2.049 -8.812 1 89.06 257 SER B C 1
ATOM 4410 O O . SER B 1 257 ? -15.922 1.995 -7.578 1 89.06 257 SER B O 1
ATOM 4412 N N . SER B 1 258 ? -15.477 1.139 -9.609 1 93.56 258 SER B N 1
ATOM 4413 C CA . SER B 1 258 ? -14.617 0.079 -9.086 1 93.56 258 SER B CA 1
ATOM 4414 C C . SER B 1 258 ? -13.148 0.493 -9.117 1 93.56 258 SER B C 1
ATOM 4416 O O . SER B 1 258 ? -12.75 1.346 -9.914 1 93.56 258 SER B O 1
ATOM 4418 N N . VAL B 1 259 ? -12.445 -0.012 -8.211 1 94.19 259 VAL B N 1
ATOM 4419 C CA . VAL B 1 259 ? -11.008 0.23 -8.133 1 94.19 259 VAL B CA 1
ATOM 4420 C C . VAL B 1 259 ? -10.25 -1.081 -8.328 1 94.19 259 VAL B C 1
ATOM 4422 O O . VAL B 1 259 ? -10.602 -2.102 -7.73 1 94.19 259 VAL B O 1
ATOM 4425 N N . SER B 1 260 ? -9.312 -1.076 -9.211 1 94.12 260 SER B N 1
ATOM 4426 C CA . SER B 1 260 ? -8.406 -2.203 -9.406 1 94.12 260 SER B CA 1
ATOM 4427 C C . SER B 1 260 ? -6.953 -1.772 -9.258 1 94.12 260 SER B C 1
ATOM 4429 O O . SER B 1 260 ? -6.551 -0.738 -9.797 1 94.12 260 SER B O 1
ATOM 4431 N N . ALA B 1 261 ? -6.266 -2.52 -8.508 1 96.06 261 ALA B N 1
ATOM 4432 C CA . ALA B 1 261 ? -4.844 -2.24 -8.32 1 96.06 261 ALA B CA 1
ATOM 4433 C C . ALA B 1 261 ? -3.996 -3.465 -8.664 1 96.06 261 ALA B C 1
ATOM 4435 O O . ALA B 1 261 ? -4.25 -4.562 -8.156 1 96.06 261 ALA B O 1
ATOM 4436 N N . ASP B 1 262 ? -3.055 -3.268 -9.523 1 93.81 262 ASP B N 1
ATOM 4437 C CA . ASP B 1 262 ? -2.08 -4.316 -9.812 1 93.81 262 ASP B CA 1
ATOM 4438 C C . ASP B 1 262 ? -1.039 -4.418 -8.703 1 93.81 262 ASP B C 1
ATOM 4440 O O . ASP B 1 262 ? -0.342 -3.443 -8.406 1 93.81 262 ASP B O 1
ATOM 4444 N N . LEU B 1 263 ? -0.897 -5.551 -8.07 1 93.81 263 LEU B N 1
ATOM 4445 C CA . LEU B 1 263 ? -0.051 -5.703 -6.895 1 93.81 263 LEU B CA 1
ATOM 4446 C C . LEU B 1 263 ? 1.421 -5.777 -7.289 1 93.81 263 LEU B C 1
ATOM 4448 O O . LEU B 1 263 ? 2.303 -5.664 -6.434 1 93.81 263 LEU B O 1
ATOM 4452 N N . ILE B 1 264 ? 1.67 -5.949 -8.539 1 88.12 264 ILE B N 1
ATOM 4453 C CA . ILE B 1 264 ? 3.045 -6.02 -9.023 1 88.12 264 ILE B CA 1
ATOM 4454 C C . ILE B 1 264 ? 3.506 -4.637 -9.469 1 88.12 264 ILE B C 1
ATOM 4456 O O . ILE B 1 264 ? 4.531 -4.133 -9 1 88.12 264 ILE B O 1
ATOM 4460 N N . THR B 1 265 ? 2.736 -3.955 -10.281 1 88.94 265 THR B N 1
ATOM 4461 C CA . THR B 1 265 ? 3.119 -2.652 -10.812 1 88.94 265 THR B CA 1
ATOM 4462 C C . THR B 1 265 ? 2.629 -1.531 -9.898 1 88.94 265 THR B C 1
ATOM 4464 O O . THR B 1 265 ? 3.068 -0.386 -10.023 1 88.94 265 THR B O 1
ATOM 4467 N N . CYS B 1 266 ? 1.657 -1.795 -9.055 1 93.69 266 CYS B N 1
ATOM 4468 C CA . CYS B 1 266 ? 1.061 -0.882 -8.086 1 93.69 266 CYS B CA 1
ATOM 4469 C C . CYS B 1 266 ? 0.25 0.202 -8.789 1 93.69 266 CYS B C 1
ATOM 4471 O O . CYS B 1 266 ? -0.024 1.252 -8.203 1 93.69 266 CYS B O 1
ATOM 4473 N N . ILE B 1 267 ? -0.059 -0.081 -10.008 1 93.06 267 ILE B N 1
ATOM 4474 C CA . ILE B 1 267 ? -0.87 0.873 -10.75 1 93.06 267 ILE B CA 1
ATOM 4475 C C . ILE B 1 267 ? -2.342 0.697 -10.383 1 93.06 267 ILE B C 1
ATOM 4477 O O . ILE B 1 267 ? -2.85 -0.426 -10.352 1 93.06 267 ILE B O 1
ATOM 4481 N N . LEU B 1 268 ? -2.912 1.836 -10.102 1 94.88 268 LEU B N 1
ATOM 4482 C CA . LEU B 1 268 ? -4.324 1.857 -9.734 1 94.88 268 LEU B CA 1
ATOM 4483 C C . LEU B 1 268 ? -5.18 2.367 -10.891 1 94.88 268 LEU B C 1
ATOM 4485 O O . LEU B 1 268 ? -4.797 3.316 -11.578 1 94.88 268 LEU B O 1
ATOM 4489 N N . CYS B 1 269 ? -6.285 1.657 -11.078 1 91.5 269 CYS B N 1
ATOM 4490 C CA . CYS B 1 269 ? -7.266 2.066 -12.07 1 91.5 269 CYS B CA 1
ATOM 4491 C C . CYS B 1 269 ? -8.656 2.154 -11.461 1 91.5 269 CYS B C 1
ATOM 4493 O O . CYS B 1 269 ? -9.047 1.309 -10.656 1 91.5 269 CYS B O 1
ATOM 4495 N N . LYS B 1 270 ? -9.367 3.197 -11.828 1 90.44 270 LYS B N 1
ATOM 4496 C CA . LYS B 1 270 ? -10.75 3.381 -11.414 1 90.44 270 LYS B CA 1
ATOM 4497 C C . LYS B 1 270 ? -11.68 3.441 -12.625 1 90.44 270 LYS B C 1
ATOM 4499 O O . LYS B 1 270 ? -11.375 4.109 -13.617 1 90.44 270 LYS B O 1
ATOM 4504 N N . GLU B 1 271 ? -12.75 2.697 -12.539 1 88.38 271 GLU B N 1
ATOM 4505 C CA . GLU B 1 271 ? -13.688 2.691 -13.656 1 88.38 271 GLU B CA 1
ATOM 4506 C C . GLU B 1 271 ? -15.125 2.549 -13.172 1 88.38 271 GLU B C 1
ATOM 4508 O O . GLU B 1 271 ? -15.398 1.801 -12.227 1 88.38 271 GLU B O 1
ATOM 4513 N N . PRO B 1 272 ? -15.953 3.346 -13.82 1 87.19 272 PRO B N 1
ATOM 4514 C CA . PRO B 1 272 ? -17.359 3.125 -13.492 1 87.19 272 PRO B CA 1
ATOM 4515 C C . PRO B 1 272 ? -17.875 1.774 -13.984 1 87.19 272 PRO B C 1
ATOM 4517 O O . PRO B 1 272 ? -17.422 1.278 -15.016 1 87.19 272 PRO B O 1
ATOM 4520 N N . VAL B 1 273 ? -18.734 1.227 -13.211 1 85.44 273 VAL B N 1
ATOM 4521 C CA . VAL B 1 273 ? -19.312 -0.059 -13.586 1 85.44 273 VAL B CA 1
ATOM 4522 C C . VAL B 1 273 ? -20.828 0.07 -13.711 1 85.44 273 VAL B C 1
ATOM 4524 O O . VAL B 1 273 ? -21.484 0.631 -12.828 1 85.44 273 VAL B O 1
ATOM 4527 N N . ILE B 1 274 ? -21.328 -0.443 -14.812 1 82.81 274 ILE B N 1
ATOM 4528 C CA . ILE B 1 274 ? -22.766 -0.427 -15.047 1 82.81 274 ILE B CA 1
ATOM 4529 C C . ILE B 1 274 ? -23.344 -1.818 -14.805 1 82.81 274 ILE B C 1
ATOM 4531 O O . ILE B 1 274 ? -22.594 -2.799 -14.711 1 82.81 274 ILE B O 1
ATOM 4535 N N . HIS B 1 275 ? -24.641 -1.874 -14.758 1 89.19 275 HIS B N 1
ATOM 4536 C CA . HIS B 1 275 ? -25.312 -3.141 -14.516 1 89.19 275 HIS B CA 1
ATOM 4537 C C . HIS B 1 275 ? -25.031 -4.141 -15.633 1 89.19 275 HIS B C 1
ATOM 4539 O O . HIS B 1 275 ? -25.016 -3.768 -16.812 1 89.19 275 HIS B O 1
ATOM 4545 N N . TRP B 1 276 ? -24.859 -5.328 -15.141 1 83.81 276 TRP B N 1
ATOM 4546 C CA . TRP B 1 276 ? -24.844 -6.43 -16.094 1 83.81 276 TRP B CA 1
ATOM 4547 C C . TRP B 1 276 ? -26.281 -6.84 -16.469 1 83.81 276 TRP B C 1
ATOM 4549 O O . TRP B 1 276 ? -27.125 -6.984 -15.594 1 83.81 276 TRP B O 1
ATOM 4559 N N . GLN B 1 277 ? -26.547 -6.988 -17.672 1 80.5 277 GLN B N 1
ATOM 4560 C CA . GLN B 1 277 ? -27.891 -7.18 -18.188 1 80.5 277 GLN B CA 1
ATOM 4561 C C . GLN B 1 277 ? -28.531 -8.43 -17.594 1 80.5 277 GLN B C 1
ATOM 4563 O O . GLN B 1 277 ? -29.75 -8.461 -17.344 1 80.5 277 GLN B O 1
ATOM 4568 N N . ALA B 1 278 ? -27.781 -9.398 -17.281 1 76.94 278 ALA B N 1
ATOM 4569 C CA . ALA B 1 278 ? -28.328 -10.672 -16.828 1 76.94 278 ALA B CA 1
ATOM 4570 C C . ALA B 1 278 ? -28.328 -10.766 -15.312 1 76.94 278 ALA B C 1
ATOM 4572 O O . ALA B 1 278 ? -28.703 -11.797 -14.742 1 76.94 278 ALA B O 1
ATOM 4573 N N . CYS B 1 279 ? -27.969 -9.727 -14.758 1 85.25 279 CYS B N 1
ATOM 4574 C CA . CYS B 1 279 ? -27.906 -9.773 -13.305 1 85.25 279 CYS B CA 1
ATOM 4575 C C . CYS B 1 279 ? -29.266 -9.453 -12.688 1 85.25 279 CYS B C 1
ATOM 4577 O O . CYS B 1 279 ? -29.984 -8.586 -13.172 1 85.25 279 CYS B O 1
ATOM 4579 N N . SER B 1 280 ? -29.562 -10.133 -11.641 1 78.38 280 SER B N 1
ATOM 4580 C CA . SER B 1 280 ? -30.875 -10.016 -11 1 78.38 280 SER B CA 1
ATOM 4581 C C . SER B 1 280 ? -31.016 -8.672 -10.289 1 78.38 280 SER B C 1
ATOM 4583 O O . SER B 1 280 ? -32.125 -8.242 -9.977 1 78.38 280 SER B O 1
ATOM 4585 N N . CYS B 1 281 ? -29.984 -7.996 -10.102 1 79.25 281 CYS B N 1
ATOM 4586 C CA . CYS B 1 281 ? -30.062 -6.762 -9.336 1 79.25 281 CYS B CA 1
ATOM 4587 C C . CYS B 1 281 ? -30.609 -5.621 -10.188 1 79.25 281 CYS B C 1
ATOM 4589 O O . CYS B 1 281 ? -31.016 -4.586 -9.656 1 79.25 281 CYS B O 1
ATOM 4591 N N . LEU B 1 282 ? -30.594 -5.824 -11.516 1 73.19 282 LEU B N 1
ATOM 4592 C CA . LEU B 1 282 ? -31.141 -4.816 -12.414 1 73.19 282 LEU B CA 1
ATOM 4593 C C . LEU B 1 282 ? -32.656 -4.703 -12.25 1 73.19 282 LEU B C 1
ATOM 4595 O O . LEU B 1 282 ? -33.219 -3.615 -12.375 1 73.19 282 LEU B O 1
ATOM 4599 N N . GLU B 1 283 ? -33.312 -5.758 -12.07 1 63.75 283 GLU B N 1
ATOM 4600 C CA . GLU B 1 283 ? -34.75 -5.777 -12.016 1 63.75 283 GLU B CA 1
ATOM 4601 C C . GLU B 1 283 ? -35.281 -5.316 -10.648 1 63.75 283 GLU B C 1
ATOM 4603 O O . GLU B 1 283 ? -36.469 -5.129 -10.461 1 63.75 283 GLU B O 1
ATOM 4608 N N . ARG B 1 284 ? -34.469 -5.023 -9.766 1 57.66 284 ARG B N 1
ATOM 4609 C CA . ARG B 1 284 ? -34.938 -4.605 -8.453 1 57.66 284 ARG B CA 1
ATOM 4610 C C . ARG B 1 284 ? -35 -3.084 -8.352 1 57.66 284 ARG B C 1
ATOM 4612 O O . ARG B 1 284 ? -34.25 -2.379 -9.008 1 57.66 284 ARG B O 1
#

Nearest PDB structures (foldseek):
  6gos-assembly1_1  TM=9.224E-01  e=6.177E-51  Escherichia coli str. K-12 substr. MG1655
  6gri-assembly1_2-2  TM=6.807E-01  e=1.017E-48  Escherichia coli
  5xp0-assembly1_A  TM=7.162E-01  e=6.934E-02  Salmonella enterica subsp. enterica serovar Typhimurium str. LT2
  6xmd-assembly1_A  TM=5.366E-01  e=4.560E-01  Thermochaetoides thermophila
  6xm1-assembly2_C  TM=5.338E-01  e=1.205E+00  Thermochaetoides thermophila

Radius of gyration: 25.89 Å; Cα contacts (8 Å, |Δi|>4): 1071; chains: 2; bounding box: 69×75×54 Å

Sequence (568 aa):
MINILPFEIISRNTKTLLITYISSVDITHEGMKKVLESLRSKQGIISEYLLDKLLDESLIDKDKGKEFLITTGVINKTKTSPLWVNSVIISDVPHLFSNAREQWKSDGVFVSHIIDIKDNNINVRDSTLIWLHLENYHSDIVKRIYSKFESNPGVAFIQSYYLKESFRIDGVYSPDLGTPCHFCHIERWLSREEKSFRRNEMSWANLLQLLKKYQMTLPALALGESERGFSYHLIKRRLQELTGTSLVKSHVDNFMSSVSADLITCILCKEPVIHWQACSCLERMINILPFEIISRNTKTLLITYISSVDITHEGMKKVLESLRSKQGIISEYLLDKLLDESLIDKDKGKEFLITTGVINKTKTSPLWVNSVIISDVPHLFSNAREQWKSDGVFVSHIIDIKDNNINVRDSTLIWLHLENYHSDIVKRIYSKFESNPGVAFIQSYYLKESFRIDGVYSPDLGTPCHFCHIERWLSREEKSFRRNEMSWANLLQLLKKYQMTLPALALGESERGFSYHLIKRRLQELTGTSLVKSHVDNFMSSVSADLITCILCKEPVIHWQACSCLER

Secondary structure (DSSP, 8-state):
-EEEPP-EEEEETTEEEEE-SS-EEE---HHHHHHHHHHHTT-EEE-HHHHHHHHHHTT--HHHHHHHHHHHTSEEE-----S-SEEEEEES-GGGGTTHHHHTGGGT--EEEEEETT-------TTEEEEEEESEE-HHHHHHHHHHHTTSTT-EEEEEEEETTEEEEPPPB-TTTT---HHHHHHHHHHHHHHHH-S-TTSHHHHHHHHHHTT--EEPSS--HHHHHHHHHHHHHHHHHHHS--SS---THHHHEEEEEETTT--EEEEE-PPPTT-GGGG-/-EEEPP-EEEEETTEEEEE-SS-EEE---HHHHHHHHHHHTT-EEE-HHHHHHHHHHTT--HHHHHHHHHHHTSEEE--PPPS-SEEEEEES-GGGGTTHHHHTGGGT--EEEEEETT-------TTEEEEEEESEE-HHHHHHHHHHHTTSTT-EEEEEEEETTEEEEPPPB-TTTT---HHHHHHHHHHHHHHHHTT-TTSHHHHHHHHHHTT--EEPSS--HHHHHHHHHHHHHHHHHHHS--SS---THHHHEEEEEETTT--EEEEE-PPPTT-GGG--

pLDDT: mean 86.3, std 9.89, range [54.38, 98.25]

Organism: Klebsiella pneumoniae subsp. ozaenae (NCBI:txid574)

Solvent-accessible surface area (backbone atoms only — not comparable to full-atom values): 29948 Å² total; per-residue (Å²): 93,33,32,35,43,58,58,45,76,49,73,55,94,91,45,34,36,40,40,29,76,74,24,42,44,80,54,80,54,66,39,56,53,51,43,51,59,59,46,66,78,49,51,6,74,42,53,61,65,58,53,48,50,47,29,52,76,37,75,38,59,57,69,59,48,50,49,50,33,41,74,40,35,40,32,42,81,58,83,76,74,44,85,24,70,38,28,33,38,36,15,79,56,43,73,82,49,68,57,44,46,70,66,31,34,40,44,38,26,47,46,80,45,77,34,46,64,84,56,83,82,74,86,77,64,66,31,21,34,36,36,39,42,29,57,58,37,46,72,64,60,53,51,51,52,43,70,70,41,61,81,42,58,65,29,30,36,33,44,34,38,49,57,57,60,28,41,36,32,50,24,44,18,21,69,89,74,54,41,35,42,71,65,19,54,52,50,50,50,34,50,51,46,37,67,71,58,40,90,39,78,42,31,66,49,49,45,54,52,50,25,59,73,66,71,42,64,43,63,47,55,74,73,47,71,41,55,49,22,32,51,49,28,52,50,51,44,52,46,18,64,53,33,20,55,58,89,56,93,76,56,78,69,56,49,38,24,24,39,39,31,32,72,72,80,50,47,60,48,74,43,77,57,65,66,34,87,86,36,74,62,67,81,91,93,34,33,33,44,59,58,46,76,49,72,55,94,93,45,34,37,39,39,28,76,74,24,40,44,79,56,80,55,65,39,57,52,51,42,52,59,58,45,67,78,49,51,7,75,41,53,61,64,57,53,47,49,48,29,52,74,37,74,37,59,57,70,60,48,49,50,50,33,43,74,41,35,38,31,44,81,57,82,76,74,45,88,22,71,36,29,34,37,35,16,78,58,42,74,81,49,68,57,45,45,71,66,31,34,41,45,40,24,45,48,80,46,76,35,47,65,84,57,84,83,74,84,77,63,67,30,23,34,37,36,39,40,30,58,58,38,46,73,65,59,54,51,51,52,43,71,70,42,61,79,42,58,66,28,29,36,34,43,33,39,48,56,58,58,26,40,36,31,50,25,44,20,22,70,87,74,54,41,36,41,71,65,18,54,52,50,50,50,34,52,51,48,37,67,71,57,40,92,39,77,43,30,67,49,48,44,53,51,50,25,58,74,64,71,40,64,43,63,47,52,73,72,47,70,41,54,48,20,32,50,49,28,52,49,51,44,52,46,18,63,53,33,20,56,56,88,55,93,78,54,78,69,56,50,37,23,23,39,40,30,33,71,72,81,51,48,61,46,76,42,76,56,65,66,34,88,85,37,75,63,66,83,92